Protein AF-A0A9P5ZM62-F1 (afdb_monomer)

Organism: Pleurotus eryngii (NCBI:txid5323)

Radius of gyration: 34.3 Å; Cα contacts (8 Å, |Δi|>4): 182; chains: 1; bounding box: 76×74×96 Å

Sequence (397 aa):
MPSGNGMGISLVLGLGLARNKPLYHLIHHRLAPPASHPSQFESSMANSPSSTKETKEKKKHGNQANLPNYQRVSKEGKVRPWFNDVLFPEYWAKFHWSLPLEKEPSPSDVYPGNDLLTKAQEDAKETTMKAMGTKVRSWFNYRRNLLGLNANKDPWGPWLAQLHKPLDGPPRLAHNYQFYMWHPEFKAKVTNTFNAECAKKDRPQADLIAFRCEVSKGLLAAEPPDVKQRLVDEAKEAHRVAMERYEQGIYVADCEDPEQRAEAIALLSTVVQPLLDGLCAHTGMYFQLMAATPSTDNSSAQCVFLSAGTSESGLDFSGLDPVSFQVFTKLFLHWTMVASGVLPISTLSGGAHFPSAPTPTNPVQNTMLAVPALAQSLQDDRNPVTQASTRVGAGLA

Solvent-accessible surface area (backbone atoms only — not comparable to full-atom values): 25504 Å² total; per-residue (Å²): 135,87,80,86,81,82,82,79,86,80,85,77,83,80,86,82,89,81,88,82,88,83,91,76,87,77,82,74,80,80,73,75,77,77,84,74,77,80,64,72,69,64,47,75,81,51,81,55,97,79,58,56,72,66,57,56,50,53,57,52,47,58,56,55,70,48,42,67,58,50,54,54,32,53,76,70,72,40,47,67,60,44,44,66,74,46,51,45,54,57,46,48,74,62,48,52,79,85,56,56,90,62,59,78,82,49,97,84,64,84,71,85,66,86,90,76,61,51,71,73,52,49,54,51,46,52,53,47,49,52,56,49,50,50,53,53,51,50,52,53,52,51,49,35,59,74,69,49,69,58,66,80,52,57,83,54,49,74,57,49,52,67,71,64,52,59,95,60,71,83,75,69,73,64,54,65,42,58,46,45,45,67,33,83,89,40,25,61,60,42,50,53,54,43,52,58,52,49,75,74,44,92,71,63,79,89,48,50,64,62,48,47,50,52,52,23,41,54,53,56,67,70,48,56,73,67,60,52,52,51,51,49,54,52,44,51,49,53,36,50,55,47,41,52,52,60,72,66,46,93,70,82,72,82,75,83,49,68,67,63,43,52,50,49,61,73,43,39,63,76,65,46,47,63,53,38,42,48,50,16,72,72,68,73,45,75,42,70,48,76,48,70,49,67,50,90,78,86,52,81,60,50,71,51,78,48,75,14,64,56,48,98,85,69,33,38,65,59,69,71,40,48,67,61,40,50,52,50,50,51,52,52,52,52,50,47,28,32,76,71,62,78,36,64,72,76,67,72,72,65,74,79,78,70,78,74,73,81,76,82,80,80,76,91,71,94,72,96,73,82,86,79,89,78,81,86,81,88,81,90,82,89,84,87,84,83,81,82,85,87,82,84,82,86,81,86,132

pLDDT: mean 72.97, std 24.6, range [25.05, 98.0]

Foldseek 3Di:
DDDDDDDDDDDDDDDDDDDDDDDDDDPDPDPDDPPDDPPDLVCVVVPPPPADPVLVVVVVVLLVVCLVVCLVCLLVVNNVCCLVVPVLVVVCVQPPLPDPSRDHDDPPDDDDDPPDDDPVRVVSSVVSSVVVSVVSVVVSVVVCVVVCSVVVPVLCNVVVVVVPPPVDDQDDLDDLLVLQCPPPVRVVVLVVQLVVVCVVDPDDPVCSVVSSSVSSVVVLVPDDPVVSVVSNVVSVVVSVVSNVVVVVPPDDDDPPDPVVVVVCLVCVCVVCQVVQQSVCVSPVDKDKDKDWDDDPPPDDIDIDIHIYDADPVRHDPCRVPVPVVVVVVVLVNVVNCCSVVVDPPVVNPPDPPDPPDPDPDDDDDDDDDDDDDDDDDDDDDDDDDDDDDDDDDDDDD

Mean predicted aligned error: 17.63 Å

Secondary structure (DSSP, 8-state):
-PPP--------------------------PPPP---TTSSTTTTT--TT--HHHHHHHHHHHHHTHHHHHHHHHTT-HHHHIIIIIHHHHHHHS-TTS-TTS---TT-PPPPGGG--HHHHHHHHHHHHHHHHHHHHHHHHHHHHTTTT-S--TTHHHHHHHT--SSSSPPPPPHHHHHHH-TTTHHHHHHHHHHHHHHS---GGGHHHHHHHHHHHHHHHS-HHHHHHHHHHHHHHHHHHHHHHHH-S-------HHHHHHHHHHHHHHHHHHHHHHHHHH---EEEEEEE--SSSSPPEEEEEEE---TTS--HHHH-HHHHHHHHHHHHHHHHHHTTSS-GGGGGS-----PPPP-----------PPP------------------------

Structure (mmCIF, N/CA/C/O backbone):
data_AF-A0A9P5ZM62-F1
#
_entry.id   AF-A0A9P5ZM62-F1
#
loop_
_atom_site.group_PDB
_atom_site.id
_atom_site.type_symbol
_atom_site.label_atom_id
_atom_site.label_alt_id
_atom_site.label_comp_id
_atom_site.label_asym_id
_atom_site.label_entity_id
_atom_site.label_seq_id
_atom_site.pdbx_PDB_ins_code
_atom_site.Cartn_x
_atom_site.Cartn_y
_atom_site.Cartn_z
_atom_site.occupancy
_atom_site.B_iso_or_equiv
_atom_site.auth_seq_id
_atom_site.auth_comp_id
_atom_site.auth_asym_id
_atom_site.auth_atom_id
_atom_site.pdbx_PDB_model_num
ATOM 1 N N . MET A 1 1 ? -40.839 7.162 -1.532 1.00 31.41 1 MET A N 1
ATOM 2 C CA . MET A 1 1 ? -39.420 6.791 -1.703 1.00 31.41 1 MET A CA 1
ATOM 3 C C . MET A 1 1 ? -38.645 7.463 -0.584 1.00 31.41 1 MET A C 1
ATOM 5 O O . MET A 1 1 ? -38.592 8.687 -0.611 1.00 31.41 1 MET A O 1
ATOM 9 N N . PRO A 1 2 ? -38.178 6.747 0.451 1.00 36.19 2 PRO A N 1
ATOM 10 C CA . PRO A 1 2 ? -37.431 7.389 1.517 1.00 36.19 2 PRO A CA 1
ATOM 11 C C . PRO A 1 2 ? -35.952 7.494 1.136 1.00 36.19 2 PRO A C 1
ATOM 13 O O . PRO A 1 2 ? -35.364 6.583 0.559 1.00 36.19 2 PRO A O 1
ATOM 16 N N . SER A 1 3 ? -35.406 8.666 1.430 1.00 31.27 3 SER A N 1
ATOM 17 C CA . SER A 1 3 ? -34.021 9.092 1.279 1.00 31.27 3 SER A CA 1
ATOM 18 C C . SER A 1 3 ? -33.081 8.293 2.184 1.00 31.27 3 SER A C 1
ATOM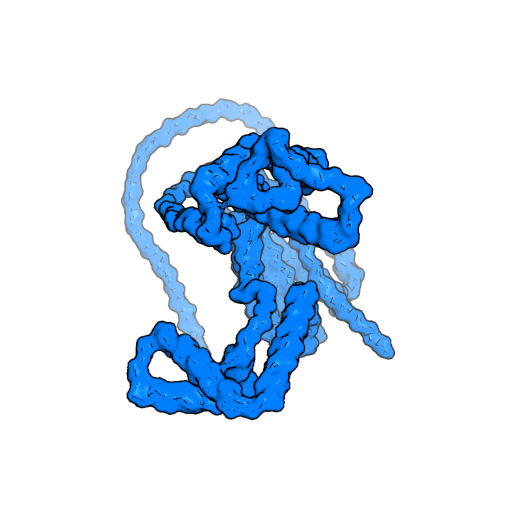 20 O O . SER A 1 3 ? -33.348 8.158 3.378 1.00 31.27 3 SER A O 1
ATOM 22 N N . GLY A 1 4 ? -31.970 7.805 1.628 1.00 29.44 4 GLY A N 1
ATOM 23 C CA . GLY A 1 4 ? -30.890 7.184 2.392 1.00 29.44 4 GLY A CA 1
ATOM 24 C C . GLY A 1 4 ? -30.179 8.205 3.281 1.00 29.44 4 GLY A C 1
ATOM 25 O O . GLY A 1 4 ? -29.639 9.195 2.788 1.00 29.44 4 GLY A O 1
ATOM 26 N N . ASN A 1 5 ? -30.190 7.959 4.590 1.00 33.38 5 ASN A N 1
ATOM 27 C CA . ASN A 1 5 ? -29.386 8.686 5.567 1.00 33.38 5 ASN A CA 1
ATOM 28 C C . ASN A 1 5 ? -27.964 8.112 5.561 1.00 33.38 5 ASN A C 1
ATOM 30 O O . ASN A 1 5 ? -27.730 7.030 6.097 1.00 33.38 5 ASN A O 1
ATOM 34 N N . GLY A 1 6 ? -27.018 8.842 4.970 1.00 30.41 6 GLY A N 1
ATOM 35 C CA . GLY A 1 6 ? -25.591 8.573 5.135 1.00 30.41 6 GLY A CA 1
ATOM 36 C C . GLY A 1 6 ? -25.161 8.886 6.569 1.00 30.41 6 GLY A C 1
ATOM 37 O O . GLY A 1 6 ? -25.301 10.018 7.033 1.00 30.41 6 GLY A O 1
ATOM 38 N N . MET A 1 7 ? -24.663 7.877 7.281 1.00 35.97 7 MET A N 1
ATOM 39 C CA . MET A 1 7 ? -24.115 8.009 8.632 1.00 35.97 7 MET A CA 1
ATOM 40 C C . MET A 1 7 ? -22.707 8.617 8.539 1.00 35.97 7 MET A C 1
ATOM 42 O O . MET A 1 7 ? -21.775 7.983 8.054 1.00 35.97 7 MET A O 1
ATOM 46 N N . GLY A 1 8 ? -22.549 9.868 8.975 1.00 27.53 8 GLY A N 1
ATOM 47 C CA . GLY A 1 8 ? -21.247 10.532 9.040 1.00 27.53 8 GLY A CA 1
ATOM 48 C C . GLY A 1 8 ? -20.440 10.075 10.257 1.00 27.53 8 GLY A C 1
ATOM 49 O O . GLY A 1 8 ? -20.896 10.206 11.392 1.00 27.53 8 GLY A O 1
ATOM 50 N N . ILE A 1 9 ? -19.222 9.580 10.035 1.00 31.59 9 ILE A N 1
ATOM 51 C CA . ILE A 1 9 ? -18.230 9.354 11.094 1.00 31.59 9 ILE A CA 1
ATOM 52 C C . ILE A 1 9 ? -17.667 10.721 11.502 1.00 31.59 9 ILE A C 1
ATOM 54 O O . ILE A 1 9 ? -17.042 11.404 10.693 1.00 31.59 9 ILE A O 1
ATOM 58 N N . SER A 1 10 ? -17.885 11.128 12.753 1.00 26.45 10 SER A N 1
ATOM 59 C CA . SER A 1 10 ? -17.351 12.381 13.297 1.00 26.45 10 SER A CA 1
ATOM 60 C C . SER A 1 10 ? -16.125 12.089 14.165 1.00 26.45 10 SER A C 1
ATOM 62 O O . SER A 1 10 ? -16.244 11.513 15.244 1.00 26.45 10 SER A O 1
ATOM 64 N N . LEU A 1 11 ? -14.939 12.477 13.691 1.00 30.12 11 LEU A N 1
ATOM 65 C CA . LEU A 1 11 ? -13.682 12.378 14.437 1.00 30.12 11 LEU A CA 1
ATOM 66 C C . LEU A 1 11 ? -13.524 13.620 15.329 1.00 30.12 11 LEU A C 1
ATOM 68 O O . LEU A 1 11 ? -13.299 14.720 14.826 1.00 30.12 11 LEU A O 1
ATOM 72 N N . VAL A 1 12 ? -13.626 13.460 16.650 1.00 31.86 12 VAL A N 1
ATOM 73 C CA . VAL A 1 12 ? -13.364 14.548 17.608 1.00 31.86 12 VAL A CA 1
ATOM 74 C C . VAL A 1 12 ? -11.911 14.458 18.080 1.00 31.86 12 VAL A C 1
ATOM 76 O O . VAL A 1 12 ? -11.564 13.622 18.907 1.00 31.86 12 VAL A O 1
ATOM 79 N N . LEU A 1 13 ? -11.050 15.326 17.544 1.00 30.81 13 LEU A N 1
ATOM 80 C CA . LEU A 1 13 ? -9.658 15.488 17.980 1.00 30.81 13 LEU A CA 1
ATOM 81 C C . LEU A 1 13 ? -9.590 16.450 19.177 1.00 30.81 13 LEU A C 1
ATOM 83 O O . LEU A 1 13 ? -9.650 17.668 19.015 1.00 30.81 13 LEU A O 1
ATOM 87 N N . GLY A 1 14 ? -9.450 15.905 20.387 1.00 32.28 14 GLY A N 1
ATOM 88 C CA . GLY A 1 14 ? -9.128 16.679 21.588 1.00 32.28 14 GLY A CA 1
ATOM 89 C C . GLY A 1 14 ? -7.625 16.959 21.676 1.00 32.28 14 GLY A C 1
ATOM 90 O O . GLY A 1 14 ? -6.845 16.069 22.001 1.00 32.28 14 GLY A O 1
ATOM 91 N N . LEU A 1 15 ? -7.201 18.192 21.387 1.00 27.98 15 LEU A N 1
ATOM 92 C CA . LEU A 1 15 ? -5.805 18.630 21.516 1.00 27.98 15 LEU A CA 1
ATOM 93 C C . LEU A 1 15 ? -5.491 19.022 22.969 1.00 27.98 15 LEU A C 1
ATOM 95 O O . LEU A 1 15 ? -5.743 20.150 23.389 1.00 27.98 15 LEU A O 1
ATOM 99 N N . GLY A 1 16 ? -4.908 18.098 23.732 1.00 29.86 16 GLY A N 1
ATOM 100 C CA . GLY A 1 16 ? -4.275 18.394 25.019 1.00 29.86 16 GLY A CA 1
ATOM 101 C C . GLY A 1 16 ? -2.823 18.838 24.822 1.00 29.86 16 GLY A C 1
ATOM 102 O O . GLY A 1 16 ? -1.960 18.022 24.510 1.00 29.86 16 GLY A O 1
ATOM 103 N N . LEU A 1 17 ? -2.533 20.130 24.997 1.00 29.59 17 LEU A N 1
ATOM 104 C CA . LEU A 1 17 ? -1.165 20.658 25.012 1.00 29.59 17 LEU A CA 1
ATOM 105 C C . LEU A 1 17 ? -0.590 20.578 26.430 1.00 29.59 17 LEU A C 1
ATOM 107 O O . LEU A 1 17 ? -0.916 21.404 27.278 1.00 29.59 17 LEU A O 1
ATOM 111 N N . ALA A 1 18 ? 0.326 19.640 26.663 1.00 31.56 18 ALA A N 1
ATOM 112 C CA . ALA A 1 18 ? 1.212 19.657 27.823 1.00 31.56 18 ALA A CA 1
ATOM 113 C C . ALA A 1 18 ? 2.674 19.684 27.351 1.00 31.56 18 ALA A C 1
ATOM 115 O O . ALA A 1 18 ? 3.145 18.785 26.657 1.00 31.56 18 ALA A O 1
ATOM 116 N N . ARG A 1 19 ? 3.394 20.755 27.707 1.00 38.19 19 ARG A N 1
ATOM 117 C CA . ARG A 1 19 ? 4.850 20.890 27.556 1.00 38.19 19 ARG A CA 1
ATOM 118 C C . ARG A 1 19 ? 5.510 20.648 28.914 1.00 38.19 19 ARG A C 1
ATOM 120 O O . ARG A 1 19 ? 5.31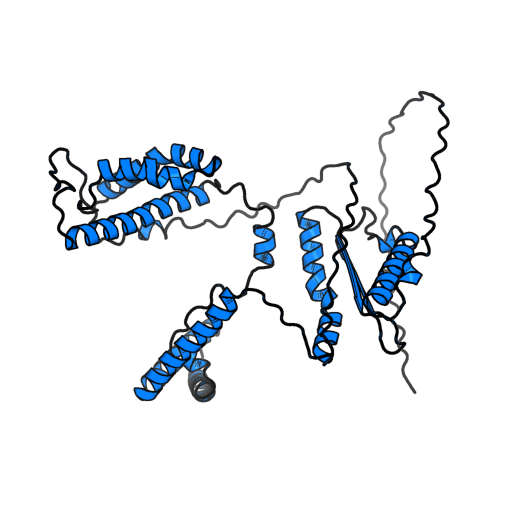2 21.467 29.804 1.00 38.19 19 ARG A O 1
ATOM 127 N N . ASN A 1 20 ? 6.354 19.622 29.035 1.00 30.20 20 ASN A N 1
ATOM 128 C CA . ASN A 1 20 ? 7.735 19.725 29.538 1.00 30.20 20 ASN A CA 1
ATOM 129 C C . ASN A 1 20 ? 8.457 18.357 29.532 1.00 30.20 20 ASN A C 1
ATOM 131 O O . ASN A 1 20 ? 7.850 17.313 29.703 1.00 30.20 20 ASN A O 1
ATOM 135 N N . LYS A 1 21 ? 9.764 18.435 29.259 1.00 36.81 21 LYS A N 1
ATOM 136 C CA . LYS A 1 21 ? 10.816 17.413 29.026 1.00 36.81 21 LYS A CA 1
ATOM 137 C C . LYS A 1 21 ? 11.126 16.527 30.271 1.00 36.81 21 LYS A C 1
ATOM 139 O O . LYS A 1 21 ? 10.786 16.985 31.358 1.00 36.81 21 LYS A O 1
ATOM 144 N N . PRO A 1 22 ? 11.824 15.357 30.179 1.00 37.09 22 PRO A N 1
ATOM 145 C CA . PRO A 1 22 ? 13.257 15.255 29.820 1.00 37.09 22 PRO A CA 1
ATOM 146 C C . PRO A 1 22 ? 13.682 14.109 28.876 1.00 37.09 22 PRO A C 1
ATOM 148 O O . PRO A 1 22 ? 12.926 13.213 28.524 1.00 37.09 22 PRO A O 1
ATOM 151 N N . LEU A 1 23 ? 14.933 14.236 28.412 1.00 35.06 23 LEU A N 1
ATOM 152 C CA . LEU A 1 23 ? 15.673 13.341 27.520 1.00 35.06 23 LEU A CA 1
ATOM 153 C C . LEU A 1 23 ? 15.612 11.869 27.958 1.00 35.06 23 LEU A C 1
ATOM 155 O O . LEU A 1 23 ? 16.070 11.539 29.049 1.00 35.06 23 LEU A O 1
ATOM 159 N N . TYR A 1 24 ? 15.238 10.985 27.032 1.00 28.17 24 TYR A N 1
ATOM 160 C CA . TYR A 1 24 ? 15.599 9.571 27.104 1.00 28.17 24 TYR A CA 1
ATOM 161 C C . TYR A 1 24 ? 16.825 9.291 26.231 1.00 28.17 24 TYR A C 1
ATOM 163 O O . TYR A 1 24 ? 16.852 9.581 25.033 1.00 28.17 24 TYR A O 1
ATOM 171 N N . HIS A 1 25 ? 17.849 8.708 26.855 1.00 26.88 25 HIS A N 1
ATOM 172 C CA . HIS A 1 25 ? 18.966 8.060 26.181 1.00 26.88 25 HIS A CA 1
ATOM 173 C C . HIS A 1 25 ? 18.447 6.811 25.455 1.00 26.88 25 HIS A C 1
ATOM 175 O O . HIS A 1 25 ? 18.278 5.754 26.057 1.00 26.88 25 HIS A O 1
ATOM 181 N N . LEU A 1 26 ? 18.198 6.928 24.149 1.00 27.83 26 LEU A N 1
ATOM 182 C CA . LEU A 1 26 ? 17.919 5.776 23.300 1.00 27.83 26 LEU A CA 1
ATOM 183 C C . LEU A 1 26 ? 19.250 5.096 22.944 1.00 27.83 26 LEU A C 1
ATOM 185 O O . LEU A 1 26 ? 20.050 5.621 22.164 1.00 27.83 26 LEU A O 1
ATOM 189 N N . ILE A 1 27 ? 19.503 3.929 23.536 1.00 25.67 27 ILE A N 1
ATOM 190 C CA . ILE A 1 27 ? 20.592 3.038 23.128 1.00 25.67 27 ILE A CA 1
ATOM 191 C C . ILE A 1 27 ? 20.225 2.481 21.749 1.00 25.67 27 ILE A C 1
ATOM 193 O O . ILE A 1 27 ? 19.470 1.521 21.616 1.00 25.67 27 ILE A O 1
ATOM 197 N N . HIS A 1 28 ? 20.751 3.106 20.697 1.00 27.30 28 HIS A N 1
ATOM 198 C CA . HIS A 1 28 ? 20.726 2.531 19.360 1.00 27.30 28 HIS A CA 1
ATOM 199 C C . HIS A 1 28 ? 21.679 1.333 19.315 1.00 27.30 28 HIS A C 1
ATOM 201 O O . HIS A 1 28 ? 22.895 1.496 19.193 1.00 27.30 28 HIS A O 1
ATOM 207 N N . HIS A 1 29 ? 21.128 0.119 19.320 1.00 26.95 29 HIS A N 1
ATOM 208 C CA . HIS A 1 29 ? 21.804 -1.004 18.683 1.00 26.95 29 HIS A CA 1
ATOM 209 C C . HIS A 1 29 ? 22.002 -0.649 17.201 1.00 26.95 29 HIS A C 1
ATOM 211 O O . HIS A 1 29 ? 21.067 -0.672 16.400 1.00 26.95 29 HIS A O 1
ATOM 217 N N . ARG A 1 30 ? 23.235 -0.268 16.840 1.00 25.05 30 ARG A N 1
ATOM 218 C CA . ARG A 1 30 ? 23.700 -0.187 15.452 1.00 25.05 30 ARG A CA 1
ATOM 219 C C . ARG A 1 30 ? 23.613 -1.584 14.837 1.00 25.05 30 ARG A C 1
ATOM 221 O O . ARG A 1 30 ? 24.560 -2.359 14.924 1.00 25.05 30 ARG A O 1
ATOM 228 N N . LEU A 1 31 ? 22.505 -1.888 14.174 1.00 28.62 31 LEU A N 1
ATOM 229 C CA . LEU A 1 31 ? 22.543 -2.831 13.067 1.00 28.62 31 LEU A CA 1
ATOM 230 C C . LEU A 1 31 ? 23.161 -2.086 11.885 1.00 28.62 31 LEU A C 1
ATOM 232 O O . LEU A 1 31 ? 22.649 -1.058 11.438 1.00 28.62 31 LEU A O 1
ATOM 236 N N . ALA A 1 32 ? 24.327 -2.562 11.451 1.00 29.36 32 ALA A N 1
ATOM 237 C CA . ALA A 1 32 ? 24.988 -2.064 10.258 1.00 29.36 32 ALA A CA 1
ATOM 238 C C . ALA A 1 32 ? 24.010 -2.143 9.070 1.00 29.36 32 ALA A C 1
ATOM 240 O O . ALA A 1 32 ? 23.337 -3.166 8.912 1.00 29.36 32 ALA A O 1
ATOM 241 N N . PRO A 1 33 ? 23.900 -1.093 8.236 1.00 29.67 33 PRO A N 1
ATOM 242 C CA . PRO A 1 33 ? 23.105 -1.187 7.024 1.00 29.67 33 PRO A CA 1
ATOM 243 C C . PRO A 1 33 ? 23.680 -2.308 6.145 1.00 29.67 33 PRO A C 1
ATOM 245 O O . PRO A 1 33 ? 24.906 -2.399 6.012 1.00 29.67 33 PRO A O 1
ATOM 248 N N . PRO A 1 34 ? 22.837 -3.165 5.542 1.00 31.05 34 PRO A N 1
ATOM 249 C CA . PRO A 1 34 ? 23.316 -4.150 4.588 1.00 31.05 34 PRO A CA 1
ATOM 250 C C . PRO A 1 34 ? 24.032 -3.413 3.457 1.00 31.05 34 PRO A C 1
ATOM 252 O O . PRO A 1 34 ? 23.529 -2.409 2.945 1.00 31.05 34 PRO A O 1
ATOM 255 N N . ALA A 1 35 ? 25.222 -3.895 3.098 1.00 31.25 35 ALA A N 1
ATOM 256 C CA . ALA A 1 35 ? 26.001 -3.380 1.986 1.00 31.25 35 ALA A CA 1
ATOM 257 C C . ALA A 1 35 ? 25.146 -3.428 0.710 1.00 31.25 35 ALA A C 1
ATOM 259 O O . ALA A 1 35 ? 24.976 -4.471 0.082 1.00 31.25 35 ALA A O 1
ATOM 260 N N . SER A 1 36 ? 24.560 -2.292 0.340 1.00 34.12 36 SER A N 1
ATOM 261 C CA . SER A 1 36 ? 23.836 -2.145 -0.913 1.00 34.12 36 SER A CA 1
ATOM 262 C C . SER A 1 36 ? 24.856 -2.208 -2.045 1.00 34.12 36 SER A C 1
ATOM 264 O O . SER A 1 36 ? 25.632 -1.270 -2.234 1.00 34.12 36 SER A O 1
ATOM 266 N N . HIS A 1 37 ? 24.874 -3.321 -2.777 1.00 37.22 37 HIS A N 1
ATOM 267 C CA . HIS A 1 37 ? 25.677 -3.489 -3.983 1.00 37.22 37 HIS A CA 1
ATOM 268 C C . HIS A 1 37 ? 25.417 -2.329 -4.971 1.00 37.22 37 HIS A C 1
ATOM 270 O O . HIS A 1 37 ? 24.295 -2.189 -5.459 1.00 37.22 37 HIS A O 1
ATOM 276 N N . PRO A 1 38 ? 26.429 -1.520 -5.340 1.00 39.22 38 PRO A N 1
ATOM 277 C CA . PRO A 1 38 ? 26.268 -0.383 -6.258 1.00 39.22 38 PRO A CA 1
ATOM 278 C C . PRO A 1 38 ? 26.124 -0.779 -7.746 1.00 39.22 38 PRO A C 1
ATOM 280 O O . PRO A 1 38 ? 26.166 0.076 -8.625 1.00 39.22 38 PRO A O 1
ATOM 283 N N . SER A 1 39 ? 25.951 -2.065 -8.062 1.00 42.62 39 SER A N 1
ATOM 284 C CA . SER A 1 39 ? 26.303 -2.615 -9.379 1.00 42.62 39 SER A CA 1
ATOM 285 C C . SER A 1 39 ? 25.196 -2.598 -10.447 1.00 42.62 39 SER A C 1
ATOM 287 O O . SER A 1 39 ? 25.517 -2.692 -11.630 1.00 42.62 39 SER A O 1
ATOM 289 N N . GLN A 1 40 ? 23.909 -2.462 -10.105 1.00 40.66 40 GLN A N 1
ATOM 290 C CA . GLN A 1 40 ? 22.849 -2.692 -11.106 1.00 40.66 40 GLN A CA 1
ATOM 291 C C . GLN A 1 40 ? 22.478 -1.471 -11.966 1.00 40.66 40 GLN A C 1
ATOM 293 O O . GLN A 1 40 ? 22.072 -1.644 -13.113 1.00 40.66 40 GLN A O 1
ATOM 298 N N . PHE A 1 41 ? 22.673 -0.234 -11.493 1.00 40.91 41 PHE A N 1
ATOM 299 C CA . PHE A 1 41 ? 22.362 0.956 -12.307 1.00 40.91 41 PHE A CA 1
ATOM 300 C C . PHE A 1 41 ? 23.507 1.374 -13.243 1.00 40.91 41 PHE A C 1
ATOM 302 O O . PHE A 1 41 ? 23.255 1.980 -14.286 1.00 40.91 41 PHE A O 1
ATOM 309 N N . GLU A 1 42 ? 24.754 0.993 -12.936 1.00 43.38 42 GLU A N 1
ATOM 310 C CA . GLU A 1 42 ? 25.893 1.175 -13.851 1.00 43.38 42 GLU A CA 1
ATOM 311 C C . GLU A 1 42 ? 25.726 0.357 -15.146 1.00 43.38 42 GLU A C 1
ATOM 313 O O . GLU A 1 42 ? 26.252 0.740 -16.190 1.00 43.38 42 GLU A O 1
ATOM 318 N N . SER A 1 43 ? 24.905 -0.699 -15.118 1.00 44.53 43 SER A N 1
ATOM 319 C CA . SER A 1 43 ? 24.617 -1.554 -16.274 1.00 44.53 43 SER A CA 1
ATOM 320 C C . SER A 1 43 ? 23.631 -0.928 -17.283 1.00 44.53 43 SER A C 1
ATOM 322 O O . SER A 1 43 ? 23.708 -1.192 -18.480 1.00 44.53 43 SER A O 1
ATOM 324 N N . SER A 1 44 ? 22.759 -0.001 -16.863 1.00 41.19 44 SER A N 1
ATOM 325 C CA . SER A 1 44 ? 21.757 0.623 -17.756 1.00 41.19 44 SER A CA 1
ATOM 326 C C . SER A 1 44 ? 22.362 1.624 -18.760 1.00 41.19 44 SER A C 1
ATOM 328 O O . SER A 1 44 ? 21.835 1.825 -19.856 1.00 41.19 44 SER A O 1
ATOM 330 N N . MET A 1 45 ? 23.528 2.202 -18.442 1.00 41.50 45 MET A N 1
ATOM 331 C CA . MET A 1 45 ? 24.358 2.921 -19.424 1.00 41.50 45 MET A CA 1
ATOM 332 C C . MET A 1 45 ? 25.343 1.999 -20.171 1.00 41.50 45 MET A C 1
ATOM 334 O O . MET A 1 45 ? 26.060 2.469 -21.052 1.00 41.50 45 MET A O 1
ATOM 338 N N . ALA A 1 46 ? 25.398 0.705 -19.835 1.00 42.22 46 ALA A N 1
ATOM 339 C CA . ALA A 1 46 ? 26.398 -0.239 -20.334 1.00 42.22 46 ALA A CA 1
ATOM 340 C C . ALA A 1 46 ? 25.921 -1.146 -21.482 1.00 42.22 46 ALA A C 1
ATOM 342 O O . ALA A 1 46 ? 26.757 -1.822 -22.071 1.00 42.22 46 ALA A O 1
ATOM 343 N N . ASN A 1 47 ? 24.637 -1.131 -21.856 1.00 38.62 47 ASN A N 1
ATOM 344 C CA . ASN A 1 47 ? 24.092 -2.044 -22.876 1.00 38.62 47 ASN A CA 1
ATOM 345 C C . ASN A 1 47 ? 24.333 -1.629 -24.347 1.00 38.62 47 ASN A C 1
ATOM 347 O O . ASN A 1 47 ? 23.686 -2.169 -25.239 1.00 38.62 47 ASN A O 1
ATOM 351 N N . SER A 1 48 ? 25.286 -0.729 -24.622 1.00 41.59 48 SER A N 1
ATOM 352 C CA . SER A 1 48 ? 25.858 -0.565 -25.970 1.00 41.59 48 SER A CA 1
ATOM 353 C C . SER A 1 48 ? 27.221 -1.272 -26.030 1.00 41.59 48 SER A C 1
ATOM 355 O O . SER A 1 48 ? 28.150 -0.829 -25.343 1.00 41.59 48 SER A O 1
ATOM 357 N N . PRO A 1 49 ? 27.384 -2.335 -26.841 1.00 39.84 49 PRO A N 1
ATOM 358 C CA . PRO A 1 49 ? 28.600 -3.152 -26.875 1.00 39.84 49 PRO A CA 1
ATOM 359 C C . PRO A 1 49 ? 29.834 -2.470 -27.504 1.00 39.84 49 PRO A C 1
ATOM 361 O O . PRO A 1 49 ? 30.891 -3.090 -27.554 1.00 39.84 49 PRO A O 1
ATOM 364 N N . SER A 1 50 ? 29.754 -1.207 -27.945 1.00 46.31 50 SER A N 1
ATOM 365 C CA . SER A 1 50 ? 30.853 -0.508 -28.644 1.00 46.31 50 SER A CA 1
ATOM 366 C C . SER A 1 50 ? 31.405 0.749 -27.951 1.00 46.31 50 SER A C 1
ATOM 368 O O . SER A 1 50 ? 32.264 1.426 -28.509 1.00 46.31 50 SER A O 1
ATOM 370 N N . SER A 1 51 ? 30.963 1.086 -26.735 1.00 47.25 51 SER A N 1
ATOM 371 C CA . SER A 1 51 ? 31.409 2.321 -26.066 1.00 47.25 51 SER A CA 1
ATOM 372 C C . SER A 1 51 ? 32.707 2.121 -25.266 1.00 47.25 51 SER A C 1
ATOM 374 O O . SER A 1 51 ? 32.732 1.370 -24.282 1.00 47.25 51 SER A O 1
ATOM 376 N N . THR A 1 52 ? 33.771 2.829 -25.662 1.00 53.75 52 THR A N 1
ATOM 377 C CA . THR A 1 52 ? 35.071 2.898 -24.973 1.00 53.75 52 THR A CA 1
ATOM 378 C C . THR A 1 52 ? 34.920 3.462 -23.552 1.00 53.75 52 THR A C 1
ATOM 380 O O . THR A 1 52 ? 34.103 4.345 -23.285 1.00 53.75 52 THR A O 1
ATOM 383 N N . LYS A 1 53 ? 35.701 2.931 -22.597 1.00 56.53 53 LYS A N 1
ATOM 384 C CA . LYS A 1 53 ? 35.652 3.325 -21.171 1.00 56.53 53 LYS A CA 1
ATOM 385 C C . LYS A 1 53 ? 35.839 4.837 -20.958 1.00 56.53 53 LYS A C 1
ATOM 387 O O . LYS A 1 53 ? 35.200 5.405 -20.078 1.00 56.53 53 LYS A O 1
ATOM 392 N N . GLU A 1 54 ? 36.643 5.480 -21.798 1.00 51.97 54 GLU A N 1
ATOM 393 C CA . GLU A 1 54 ? 37.003 6.897 -21.691 1.00 51.97 54 GLU A CA 1
ATOM 394 C C . GLU A 1 54 ? 35.813 7.843 -21.951 1.00 51.97 54 GLU A C 1
ATOM 396 O O . GLU A 1 54 ? 35.540 8.753 -21.164 1.00 51.97 54 GLU A O 1
ATOM 401 N N . THR A 1 55 ? 35.008 7.564 -22.980 1.00 53.31 55 THR A N 1
ATOM 402 C CA . THR A 1 55 ? 33.818 8.368 -23.311 1.00 53.31 55 THR A CA 1
ATOM 403 C C . THR A 1 55 ? 32.734 8.258 -22.231 1.00 53.31 55 THR A C 1
ATOM 405 O O . THR A 1 55 ? 31.992 9.212 -21.969 1.00 53.31 55 THR A O 1
ATOM 408 N N . LYS A 1 56 ? 32.663 7.107 -21.545 1.00 60.09 56 LYS A N 1
ATOM 409 C CA . LYS A 1 56 ? 31.761 6.891 -20.400 1.00 60.09 56 LYS A CA 1
ATOM 410 C C . LYS A 1 56 ? 32.176 7.732 -19.191 1.00 60.09 56 LYS A C 1
ATOM 412 O O . LYS A 1 56 ? 31.313 8.303 -18.519 1.00 60.09 56 LYS A O 1
ATOM 417 N N . GLU A 1 57 ? 33.477 7.852 -18.928 1.00 56.53 57 GLU A N 1
ATOM 418 C CA . GLU A 1 57 ? 34.002 8.644 -17.811 1.00 56.53 57 GLU A CA 1
ATOM 419 C C . GLU A 1 57 ? 33.819 10.151 -18.008 1.00 56.53 57 GLU A C 1
ATOM 421 O O . GLU A 1 57 ? 33.398 10.829 -17.068 1.00 56.53 57 GLU A O 1
ATOM 426 N N . LYS A 1 58 ? 34.022 10.689 -19.217 1.00 59.84 58 LYS A N 1
ATOM 427 C CA . LYS A 1 58 ? 33.852 12.136 -19.457 1.00 59.84 58 LYS A CA 1
ATOM 428 C C . LYS A 1 58 ? 32.389 12.592 -19.401 1.00 59.84 58 LYS A C 1
ATOM 430 O O . LYS A 1 58 ? 32.097 13.634 -18.812 1.00 59.84 58 LYS A O 1
ATOM 435 N N . LYS A 1 59 ? 31.432 11.791 -19.899 1.00 60.38 59 LYS A N 1
ATOM 436 C CA . LYS A 1 59 ? 29.985 12.072 -19.730 1.00 60.38 59 LYS A CA 1
ATOM 437 C C . LYS A 1 59 ? 29.551 12.007 -18.262 1.00 60.38 59 LYS A C 1
ATOM 439 O O . LYS A 1 59 ? 28.756 12.836 -17.813 1.00 60.38 59 LYS A O 1
ATOM 444 N N . LYS A 1 60 ? 30.116 11.072 -17.487 1.00 61.03 60 LYS A N 1
ATOM 445 C CA . LYS A 1 60 ? 29.957 11.018 -16.023 1.00 61.03 60 LYS A CA 1
ATOM 446 C C . LYS A 1 60 ? 30.517 12.287 -15.365 1.00 61.03 60 LYS A C 1
ATOM 448 O O . LYS A 1 60 ? 29.853 12.843 -14.494 1.00 61.03 60 LYS A O 1
ATOM 453 N N . HIS A 1 61 ? 31.658 12.788 -15.840 1.00 62.56 61 HIS A N 1
ATOM 454 C CA . HIS A 1 61 ? 32.281 14.031 -15.373 1.00 62.56 61 HIS A CA 1
ATOM 455 C C . HIS A 1 61 ? 31.415 15.275 -15.636 1.00 62.56 61 HIS A C 1
ATOM 457 O O . HIS A 1 61 ? 31.223 16.089 -14.734 1.00 62.56 61 HIS A O 1
ATOM 463 N N . GLY A 1 62 ? 30.814 15.393 -16.826 1.00 70.88 62 GLY A N 1
ATOM 464 C CA . GLY A 1 62 ? 29.931 16.517 -17.170 1.00 70.88 62 GLY A CA 1
ATOM 465 C C . GLY A 1 62 ? 28.677 16.603 -16.290 1.00 70.88 62 GLY A C 1
ATOM 466 O O . GLY A 1 62 ? 28.306 17.680 -15.823 1.00 70.88 62 GLY A O 1
ATOM 467 N N . ASN A 1 63 ? 28.054 15.461 -15.984 1.00 77.19 63 ASN A N 1
ATOM 468 C CA . ASN A 1 63 ? 26.919 15.419 -15.054 1.00 77.19 63 ASN A CA 1
ATOM 469 C C . ASN A 1 63 ? 27.353 15.658 -13.598 1.00 77.19 63 ASN A C 1
ATOM 471 O O . ASN A 1 63 ? 26.620 16.273 -12.823 1.00 77.19 63 ASN A O 1
ATOM 475 N N . GLN A 1 64 ? 28.553 15.210 -13.223 1.00 81.81 64 GLN A N 1
ATOM 476 C CA . GLN A 1 64 ? 29.113 15.416 -11.889 1.00 81.81 64 GLN A CA 1
ATOM 477 C C . GLN A 1 64 ? 29.447 16.889 -11.612 1.00 81.81 64 GLN A C 1
ATOM 479 O O . GLN A 1 64 ? 29.195 17.353 -10.503 1.00 81.81 64 GLN A O 1
ATOM 484 N N . ALA A 1 65 ? 29.907 17.645 -12.614 1.00 87.62 65 ALA A N 1
ATOM 485 C CA . ALA A 1 65 ? 30.140 19.087 -12.495 1.00 87.62 65 ALA A CA 1
ATOM 486 C C . ALA A 1 65 ? 28.853 19.875 -12.182 1.00 87.62 65 ALA A C 1
ATOM 488 O O . ALA A 1 65 ? 28.880 20.852 -11.439 1.00 87.62 65 ALA A O 1
ATOM 489 N N . ASN A 1 66 ? 27.707 19.411 -12.690 1.00 89.88 66 ASN A N 1
ATOM 490 C CA . ASN A 1 66 ? 26.398 20.023 -12.448 1.00 89.88 66 ASN A CA 1
ATOM 491 C C . ASN A 1 66 ? 25.739 19.590 -11.129 1.00 89.88 66 ASN A C 1
ATOM 493 O O . ASN A 1 66 ? 24.680 20.106 -10.762 1.00 89.88 66 ASN A O 1
ATOM 497 N N . LEU A 1 67 ? 26.353 18.661 -10.390 1.00 88.38 67 LEU A N 1
ATOM 498 C CA . LEU A 1 67 ? 25.792 18.126 -9.155 1.00 88.38 67 LEU A CA 1
ATOM 499 C C . LEU A 1 67 ? 25.583 19.198 -8.069 1.00 88.38 67 LEU A C 1
ATOM 501 O O . LEU A 1 67 ? 24.487 19.220 -7.516 1.00 88.38 67 LEU A O 1
ATOM 505 N N . PRO A 1 68 ? 26.521 20.125 -7.778 1.00 91.62 68 PRO A N 1
ATOM 506 C CA . PRO A 1 68 ? 26.295 21.173 -6.776 1.00 91.62 68 PRO A CA 1
ATOM 507 C C . PRO A 1 68 ? 25.108 22.088 -7.117 1.00 91.62 68 PRO A C 1
ATOM 509 O O . PRO A 1 68 ? 24.293 22.407 -6.250 1.00 91.62 68 PRO A O 1
ATOM 512 N N . ASN A 1 69 ? 24.956 22.451 -8.396 1.00 91.75 69 ASN A N 1
ATOM 513 C CA . ASN A 1 69 ? 23.820 23.245 -8.867 1.00 91.75 69 ASN A CA 1
ATOM 514 C C . ASN A 1 69 ? 22.503 22.489 -8.681 1.00 91.75 69 ASN A C 1
ATOM 516 O O . ASN A 1 69 ? 21.548 23.054 -8.148 1.00 91.75 69 ASN A O 1
ATOM 520 N N . TYR A 1 70 ? 22.479 21.200 -9.035 1.00 90.50 70 TYR A N 1
ATOM 521 C CA . TYR A 1 70 ? 21.331 20.329 -8.801 1.00 90.50 70 TYR A CA 1
ATOM 522 C C . TYR A 1 70 ? 20.956 20.245 -7.311 1.00 90.50 70 TYR A C 1
ATOM 524 O O . TYR A 1 70 ? 19.781 20.338 -6.962 1.00 90.50 70 TYR A O 1
ATOM 532 N N . GLN A 1 71 ? 21.940 20.123 -6.411 1.00 89.56 71 GLN A N 1
ATOM 533 C CA . GLN A 1 71 ? 21.699 20.101 -4.963 1.00 89.56 71 GLN A CA 1
ATOM 534 C C . GLN A 1 71 ? 21.027 21.387 -4.474 1.00 89.56 71 GLN A C 1
ATOM 536 O O . GLN A 1 71 ? 20.073 21.322 -3.697 1.00 89.56 71 GLN A O 1
ATOM 541 N N . ARG A 1 72 ? 21.506 22.547 -4.940 1.00 91.56 72 ARG A N 1
ATOM 542 C CA . ARG A 1 72 ? 20.940 23.856 -4.594 1.00 91.56 72 ARG A CA 1
ATOM 543 C C . ARG A 1 72 ? 19.485 23.967 -5.051 1.00 91.56 72 ARG A C 1
ATOM 545 O O . ARG A 1 72 ? 18.604 24.177 -4.223 1.00 91.56 72 ARG A O 1
ATOM 552 N N . VAL A 1 73 ? 19.210 23.728 -6.336 1.00 91.31 73 VAL A N 1
ATOM 553 C CA . VAL A 1 73 ? 17.840 23.841 -6.878 1.00 91.31 73 VAL A CA 1
ATOM 554 C C . VAL A 1 73 ? 16.895 22.774 -6.323 1.00 91.31 73 VAL A C 1
ATOM 556 O O . VAL A 1 73 ? 15.692 23.014 -6.232 1.00 91.31 73 VAL A O 1
ATOM 559 N N . SER A 1 74 ? 17.420 21.611 -5.913 1.00 87.56 74 SER A N 1
ATOM 560 C CA . SER A 1 74 ? 16.643 20.573 -5.229 1.00 87.56 74 SER A CA 1
ATOM 561 C C . SER A 1 74 ? 16.151 21.028 -3.863 1.00 87.56 74 SER A C 1
ATOM 563 O O . SER A 1 74 ? 15.014 20.724 -3.517 1.00 87.56 74 SER A O 1
ATOM 565 N N . LYS A 1 75 ? 16.967 21.764 -3.100 1.00 85.44 75 LYS A N 1
ATOM 566 C CA . LYS A 1 75 ? 16.551 22.337 -1.810 1.00 85.44 75 LYS A CA 1
ATOM 567 C C . LYS A 1 75 ? 15.510 23.445 -1.981 1.00 85.44 75 LYS A C 1
ATOM 569 O O . LYS A 1 75 ? 14.636 23.588 -1.139 1.00 85.44 75 LYS A O 1
ATOM 574 N N . GLU A 1 76 ? 15.574 24.186 -3.084 1.00 87.81 76 GLU A N 1
ATOM 575 C CA . GLU A 1 76 ? 14.617 25.251 -3.419 1.00 87.81 76 GLU A CA 1
ATOM 576 C C . GLU A 1 76 ? 13.314 24.746 -4.066 1.00 87.81 76 GLU A C 1
ATOM 578 O O . GLU A 1 76 ? 12.431 25.547 -4.359 1.00 87.81 76 GLU A O 1
ATOM 583 N N . GLY A 1 77 ? 13.194 23.446 -4.364 1.00 85.69 77 GLY A N 1
ATOM 584 C CA . GLY A 1 77 ? 12.033 22.897 -5.078 1.00 85.69 77 GLY A CA 1
ATOM 585 C C . GLY A 1 77 ? 11.951 23.286 -6.565 1.00 85.69 77 GLY A C 1
ATOM 586 O O . GLY A 1 77 ? 10.927 23.065 -7.204 1.00 85.69 77 GLY A O 1
ATOM 587 N N . LYS A 1 78 ? 13.029 23.820 -7.157 1.00 91.06 78 LYS A N 1
ATOM 588 C CA . LYS A 1 78 ? 13.078 24.338 -8.543 1.00 91.06 78 LYS A CA 1
ATOM 589 C C . LY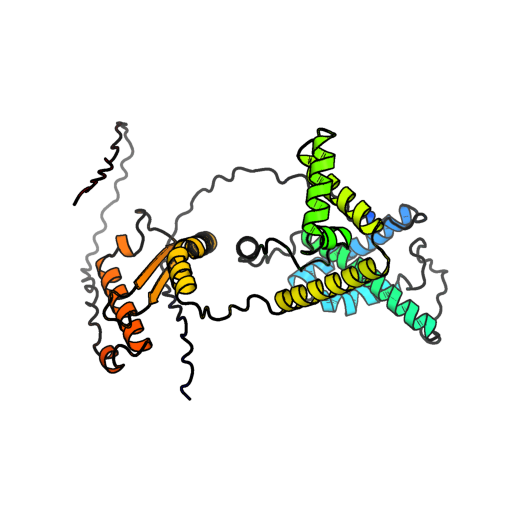S A 1 78 ? 13.752 23.383 -9.535 1.00 91.06 78 LYS A C 1
ATOM 591 O O . LYS A 1 78 ? 14.310 23.804 -10.546 1.00 91.06 78 LYS A O 1
ATOM 596 N N . VAL A 1 79 ? 13.703 22.078 -9.267 1.00 89.88 79 VAL A N 1
ATOM 597 C CA . VAL A 1 79 ? 14.388 21.054 -10.080 1.00 89.88 79 VAL A CA 1
ATOM 598 C C . VAL A 1 79 ? 13.895 21.036 -11.529 1.00 89.88 79 VAL A C 1
ATOM 600 O O . VAL A 1 79 ? 14.702 20.962 -12.452 1.00 89.88 79 VAL A O 1
ATOM 603 N N . ARG A 1 80 ? 12.574 21.101 -11.744 1.00 90.62 80 ARG A N 1
ATOM 604 C CA . ARG A 1 80 ? 11.975 21.003 -13.086 1.00 90.62 80 ARG A CA 1
ATOM 605 C C . ARG A 1 80 ? 12.327 22.205 -13.984 1.00 90.62 80 ARG A C 1
ATOM 607 O O . ARG A 1 80 ? 12.804 21.933 -15.085 1.00 90.62 80 ARG A O 1
ATOM 614 N N . PRO A 1 81 ? 12.167 23.472 -13.545 1.00 93.69 81 PRO A N 1
ATOM 615 C CA . PRO A 1 81 ? 12.647 24.630 -14.305 1.00 93.69 81 PRO A CA 1
ATOM 616 C C . PRO A 1 81 ? 14.143 24.547 -14.610 1.00 93.69 81 PRO A C 1
ATOM 618 O O . PRO A 1 81 ? 14.548 24.661 -15.756 1.00 93.69 81 PRO A O 1
ATOM 621 N N . TRP A 1 82 ? 14.974 24.203 -13.619 1.00 94.88 82 TRP A N 1
ATOM 622 C CA . TRP A 1 82 ? 16.419 24.095 -13.834 1.00 94.88 82 TRP A CA 1
ATOM 623 C C . TRP A 1 82 ? 16.803 23.075 -14.917 1.00 94.88 82 TRP A C 1
ATOM 625 O O . TRP A 1 82 ? 17.686 23.347 -15.729 1.00 94.88 82 TRP A O 1
ATOM 635 N N . PHE A 1 83 ? 16.134 21.917 -14.973 1.00 93.81 83 PHE A N 1
ATOM 636 C CA . PHE A 1 83 ? 16.366 20.952 -16.050 1.00 93.81 83 PHE A CA 1
ATOM 637 C C . PHE A 1 83 ? 16.063 21.546 -17.426 1.00 93.81 83 PHE A C 1
ATOM 639 O O . PHE A 1 83 ? 16.866 21.385 -18.341 1.00 93.81 83 PHE A O 1
ATOM 646 N N . ASN A 1 84 ? 14.905 22.186 -17.574 1.00 93.06 84 ASN A N 1
ATOM 647 C CA . ASN A 1 84 ? 14.399 22.626 -18.871 1.00 93.06 84 ASN A CA 1
ATOM 648 C C . ASN A 1 84 ? 15.055 23.921 -19.362 1.00 93.06 84 ASN A C 1
ATOM 650 O O . ASN A 1 84 ? 15.310 24.038 -20.555 1.00 93.06 84 ASN A O 1
ATOM 654 N N . ASP A 1 85 ? 15.355 24.842 -18.450 1.00 93.81 85 ASP A N 1
ATOM 655 C CA . ASP A 1 85 ? 15.751 26.211 -18.786 1.00 93.81 85 ASP A CA 1
ATOM 656 C C . ASP A 1 85 ? 17.269 26.418 -18.691 1.00 93.81 85 ASP A C 1
ATOM 658 O O . ASP A 1 85 ? 17.800 27.362 -19.267 1.00 93.81 85 ASP A O 1
ATOM 662 N N . VAL A 1 86 ? 17.982 25.535 -17.977 1.00 93.62 86 VAL A N 1
ATOM 663 C CA . VAL A 1 86 ? 19.431 25.660 -17.745 1.00 93.62 86 VAL A CA 1
ATOM 664 C C . VAL A 1 86 ? 20.174 24.415 -18.220 1.00 93.62 86 VAL A C 1
ATOM 666 O O . VAL A 1 86 ? 20.926 24.475 -19.191 1.00 93.62 86 VAL A O 1
ATOM 669 N N . LEU A 1 87 ? 19.944 23.259 -17.584 1.00 93.75 87 LEU A N 1
ATOM 670 C CA . LEU A 1 87 ? 20.768 22.076 -17.837 1.00 93.75 87 LEU A CA 1
ATOM 671 C C . LEU A 1 87 ? 20.615 21.555 -19.268 1.00 93.75 87 LEU A C 1
ATOM 673 O O . LEU A 1 87 ? 21.620 21.291 -19.920 1.00 93.75 87 LEU A O 1
ATOM 677 N N . PHE A 1 88 ? 19.386 21.346 -19.750 1.00 93.69 88 PHE A N 1
ATOM 678 C CA . PHE A 1 88 ? 19.188 20.790 -21.088 1.00 93.69 88 PHE A CA 1
ATOM 679 C C . PHE A 1 88 ? 19.652 21.736 -22.196 1.00 93.69 88 PHE A C 1
ATOM 681 O O . PHE A 1 88 ? 20.353 21.246 -23.077 1.00 93.69 88 PHE A O 1
ATOM 688 N N . PRO A 1 89 ? 19.362 23.049 -22.169 1.00 92.44 89 PRO A N 1
ATOM 689 C CA . PRO A 1 89 ? 19.933 23.983 -23.136 1.00 92.44 89 PRO A CA 1
ATOM 690 C C . PRO A 1 89 ? 21.466 23.921 -23.189 1.00 92.44 89 PRO A C 1
ATOM 692 O O . PRO A 1 89 ? 22.031 23.741 -24.266 1.00 92.44 89 PRO A O 1
ATOM 695 N N . GLU A 1 90 ? 22.147 23.956 -22.037 1.00 90.50 90 GLU A N 1
ATOM 696 C CA . GLU A 1 90 ? 23.612 23.838 -21.978 1.00 90.50 90 GLU A CA 1
ATOM 697 C C . GLU A 1 90 ? 24.124 22.469 -22.448 1.00 90.50 90 GLU A C 1
ATOM 699 O O . GLU A 1 90 ? 25.167 22.371 -23.099 1.00 90.50 90 GLU A O 1
ATOM 704 N N . TYR A 1 91 ? 23.407 21.398 -22.108 1.00 89.81 91 TYR A N 1
ATOM 705 C CA . TYR A 1 91 ? 23.750 20.038 -22.505 1.00 89.81 91 TYR A CA 1
ATOM 706 C C . TYR A 1 91 ? 23.644 19.869 -24.020 1.00 89.81 91 TYR A C 1
ATOM 708 O O . TYR A 1 91 ? 24.589 19.392 -24.642 1.00 89.81 91 TYR A O 1
ATOM 716 N N . TRP A 1 92 ? 22.532 20.294 -24.620 1.00 89.31 92 TRP A N 1
ATOM 717 C CA . TRP A 1 92 ? 22.282 20.162 -26.055 1.00 89.31 92 TRP A CA 1
ATOM 718 C C . TRP A 1 92 ? 23.133 21.114 -26.899 1.00 89.31 92 TRP A C 1
ATOM 720 O O . TRP A 1 92 ? 23.433 20.787 -28.044 1.00 89.31 92 TRP A O 1
ATOM 730 N N . ALA A 1 93 ? 23.591 22.236 -26.332 1.00 87.12 93 ALA A N 1
ATOM 731 C CA . ALA A 1 93 ? 24.598 23.090 -26.961 1.00 87.12 93 ALA A CA 1
ATOM 732 C C . ALA A 1 93 ? 25.971 22.399 -27.078 1.00 87.12 93 ALA A C 1
ATOM 734 O O . ALA A 1 93 ? 26.717 22.671 -28.014 1.00 87.12 93 ALA A O 1
ATOM 735 N N . LYS A 1 94 ? 26.311 21.501 -26.140 1.00 85.69 94 LYS A N 1
ATOM 736 C CA . LYS A 1 94 ? 27.593 20.767 -26.119 1.00 85.69 94 LYS A CA 1
ATOM 737 C C . LYS A 1 94 ? 27.523 19.404 -26.805 1.00 85.69 94 LYS A C 1
ATOM 739 O O . LYS A 1 94 ? 28.497 18.967 -27.409 1.00 85.69 94 LYS A O 1
ATOM 744 N N . PHE A 1 95 ? 26.395 18.715 -26.682 1.00 86.62 95 PHE A N 1
ATOM 745 C CA . PHE A 1 95 ? 26.173 17.373 -27.207 1.00 86.62 95 PHE A CA 1
ATOM 746 C C . PHE A 1 95 ? 24.996 17.414 -28.173 1.00 86.62 95 PHE A C 1
ATOM 748 O O . PHE A 1 95 ? 23.845 17.310 -27.755 1.00 86.62 95 PHE A O 1
ATOM 755 N N . HIS A 1 96 ? 25.277 17.567 -29.466 1.00 88.56 96 HIS A N 1
ATOM 756 C CA . HIS A 1 96 ? 24.226 17.565 -30.477 1.00 88.56 96 HIS A CA 1
ATOM 757 C C . HIS A 1 96 ? 23.449 16.234 -30.454 1.00 88.56 96 HIS A C 1
ATOM 759 O O . HIS A 1 96 ? 24.035 15.170 -30.267 1.00 88.56 96 HIS A O 1
ATOM 765 N N . TRP A 1 97 ? 22.128 16.268 -30.652 1.00 88.12 97 TRP A N 1
ATOM 766 C CA . TRP A 1 97 ? 21.260 15.084 -30.526 1.00 88.12 97 TRP A CA 1
ATOM 767 C C . TRP A 1 97 ? 21.609 13.958 -31.511 1.00 88.12 97 TRP A C 1
ATOM 769 O O . TRP A 1 97 ? 21.353 12.793 -31.225 1.00 88.12 97 TRP A O 1
ATOM 779 N N . SER A 1 98 ? 22.203 14.303 -32.656 1.00 87.00 98 SER A N 1
ATOM 780 C CA . SER A 1 98 ? 22.625 13.344 -33.682 1.00 87.00 98 SER A CA 1
ATOM 781 C C . SER A 1 98 ? 24.011 12.742 -33.426 1.00 87.00 98 SER A C 1
ATOM 783 O O . SER A 1 98 ? 24.467 11.921 -34.218 1.00 87.00 98 SER A O 1
ATOM 785 N N . LEU A 1 99 ? 24.716 13.176 -32.376 1.00 85.56 99 LEU A N 1
ATOM 786 C CA . LEU A 1 99 ? 26.033 12.659 -32.022 1.00 85.56 99 LEU A CA 1
ATOM 787 C C . LEU A 1 99 ? 25.889 11.239 -31.447 1.00 85.56 99 LEU A C 1
ATOM 789 O O . LEU A 1 99 ? 25.197 11.071 -30.435 1.00 85.56 99 LEU A O 1
ATOM 793 N N . PRO A 1 100 ? 26.549 10.217 -32.032 1.00 81.50 100 PRO A N 1
ATOM 794 C CA . PRO A 1 100 ? 26.572 8.881 -31.450 1.00 81.50 100 PRO A CA 1
ATOM 795 C C . PRO A 1 100 ? 27.027 8.900 -29.990 1.00 81.50 100 PRO A C 1
ATOM 797 O O . PRO A 1 100 ? 27.875 9.700 -29.584 1.00 81.50 100 PRO A O 1
ATOM 800 N N . LEU A 1 101 ? 26.478 7.997 -29.179 1.00 71.00 101 LEU A N 1
ATOM 801 C CA . LEU A 1 101 ? 26.748 7.970 -27.740 1.00 71.00 101 LEU A CA 1
ATOM 802 C C . LEU A 1 101 ? 28.225 7.708 -27.423 1.00 71.00 101 LEU A C 1
ATOM 804 O O . LEU A 1 101 ? 28.695 8.081 -26.348 1.00 71.00 101 LEU A O 1
ATOM 808 N N . GLU A 1 102 ? 28.936 7.098 -28.357 1.00 76.50 102 GLU A N 1
ATOM 809 C CA . GLU A 1 102 ? 30.321 6.668 -28.265 1.00 76.50 102 GLU A CA 1
ATOM 810 C C . GLU A 1 102 ? 31.320 7.735 -28.721 1.00 76.50 102 GLU A C 1
ATOM 812 O O . GLU A 1 102 ? 32.511 7.584 -28.468 1.00 76.50 102 GLU A O 1
ATOM 817 N N . LYS A 1 103 ? 30.866 8.814 -29.369 1.00 79.38 103 LYS A N 1
ATOM 818 C CA . LYS A 1 103 ? 31.749 9.847 -29.916 1.00 79.38 103 LYS A CA 1
ATOM 819 C C . LYS A 1 103 ? 31.757 11.090 -29.022 1.00 79.38 103 LYS A C 1
ATOM 821 O O . LYS A 1 103 ? 30.718 11.533 -28.529 1.00 79.38 103 LYS A O 1
ATOM 826 N N . GLU A 1 104 ? 32.948 11.636 -28.787 1.00 77.88 104 GLU A N 1
ATOM 827 C CA . GLU A 1 104 ? 33.119 12.915 -28.094 1.00 77.88 104 GLU A CA 1
ATOM 828 C C . GLU A 1 104 ? 32.889 14.077 -29.066 1.00 77.88 104 GLU A C 1
ATOM 830 O O . GLU A 1 104 ? 33.296 13.973 -30.224 1.00 77.88 104 GLU A O 1
ATOM 835 N N . PRO A 1 105 ? 32.244 15.169 -28.618 1.00 80.19 105 PRO A N 1
ATOM 836 C CA . PRO A 1 105 ? 32.073 16.343 -29.456 1.00 80.19 105 PRO A CA 1
ATOM 837 C C . PRO A 1 105 ? 33.446 16.964 -29.737 1.00 80.19 105 PRO A C 1
ATOM 839 O O . PRO A 1 105 ? 34.129 17.424 -28.821 1.00 80.19 105 PRO A O 1
ATOM 842 N N . SER A 1 106 ? 33.852 16.964 -31.002 1.00 79.81 106 SER A N 1
ATOM 843 C CA . SER A 1 106 ? 35.033 17.679 -31.478 1.00 79.81 106 SER A CA 1
ATOM 844 C C . SER A 1 106 ? 34.634 19.075 -31.969 1.00 79.81 106 SER A C 1
ATOM 846 O O . SER A 1 106 ? 33.585 19.207 -32.601 1.00 79.81 106 SER A O 1
ATOM 848 N N . PRO A 1 107 ? 35.468 20.117 -31.786 1.00 76.94 107 PRO A N 1
ATOM 849 C CA . PRO A 1 107 ? 35.255 21.426 -32.415 1.00 76.94 107 PRO A CA 1
ATOM 850 C C . PRO A 1 107 ? 35.150 21.367 -33.948 1.00 76.94 107 PRO A C 1
ATOM 852 O O . PRO A 1 107 ? 34.624 22.288 -34.564 1.00 76.94 107 PRO A O 1
ATOM 855 N N . SER A 1 108 ? 35.664 20.296 -34.562 1.00 75.81 108 SER A N 1
ATOM 856 C CA . SER A 1 108 ? 35.574 20.033 -36.001 1.00 75.81 108 SER A CA 1
ATOM 857 C C . SER A 1 108 ? 34.293 19.310 -36.433 1.00 75.81 108 SER A C 1
ATOM 859 O O . SER A 1 108 ? 34.085 19.123 -37.632 1.00 75.81 108 SER A O 1
ATOM 861 N N . ASP A 1 109 ? 33.442 18.879 -35.497 1.00 77.94 109 ASP A N 1
ATOM 862 C CA . ASP A 1 109 ? 32.180 18.235 -35.840 1.00 77.94 109 ASP A CA 1
ATOM 863 C C . ASP A 1 109 ? 31.162 19.285 -36.302 1.00 77.94 109 ASP A C 1
ATOM 865 O O . ASP A 1 109 ? 30.687 20.112 -35.523 1.00 77.94 109 ASP A O 1
ATOM 869 N N . VAL A 1 110 ? 30.801 19.232 -37.584 1.00 76.00 110 VAL A N 1
ATOM 870 C CA . VAL A 1 110 ? 29.741 20.063 -38.161 1.00 76.00 110 VAL A CA 1
ATOM 871 C C . VAL A 1 110 ? 28.428 19.296 -38.074 1.00 76.00 110 VAL A C 1
ATOM 873 O O . VAL A 1 110 ? 28.275 18.233 -38.676 1.00 76.00 110 VAL A O 1
ATOM 876 N N . TYR A 1 111 ? 27.475 19.841 -37.326 1.00 78.25 111 TYR A N 1
ATOM 877 C CA . TYR A 1 111 ? 26.128 19.290 -37.219 1.00 78.25 111 TYR A CA 1
ATOM 878 C C . TYR A 1 111 ? 25.154 20.110 -38.067 1.00 78.25 111 TYR A C 1
ATOM 880 O O . TYR A 1 111 ? 25.319 21.328 -38.171 1.00 78.25 111 TYR A O 1
ATOM 888 N N . PRO A 1 112 ? 24.145 19.471 -38.684 1.00 73.56 112 PRO A N 1
ATOM 889 C CA . PRO A 1 112 ? 23.136 20.192 -39.445 1.00 73.56 112 PRO A CA 1
ATOM 890 C C . PRO A 1 112 ? 22.407 21.191 -38.540 1.00 73.56 112 PRO A C 1
ATOM 892 O O . PRO A 1 112 ? 22.007 20.854 -37.424 1.00 73.56 112 PRO A O 1
ATOM 895 N N . GLY A 1 113 ? 22.243 22.422 -39.032 1.00 71.88 113 GLY A N 1
ATOM 896 C CA . GLY A 1 113 ? 21.454 23.445 -38.352 1.00 71.88 113 GLY A CA 1
ATOM 897 C C . GLY A 1 113 ? 20.005 22.992 -38.163 1.00 71.88 113 GLY A C 1
ATOM 898 O O . GLY A 1 113 ? 19.470 22.226 -38.965 1.00 71.88 113 GLY A O 1
ATOM 899 N N . ASN A 1 114 ? 19.359 23.472 -37.100 1.00 69.94 114 ASN A N 1
ATOM 900 C CA . ASN A 1 114 ? 17.977 23.101 -36.781 1.00 69.94 114 ASN A CA 1
ATOM 901 C C . ASN A 1 114 ? 16.948 23.629 -37.799 1.00 69.94 114 ASN A C 1
ATOM 903 O O . ASN A 1 114 ? 15.800 23.203 -37.754 1.00 69.94 114 ASN A O 1
ATOM 907 N N . ASP A 1 115 ? 17.357 24.522 -38.701 1.00 73.00 115 ASP A N 1
ATOM 908 C CA . ASP A 1 115 ? 16.456 25.303 -39.554 1.00 73.00 115 ASP A CA 1
ATOM 909 C C . ASP A 1 115 ? 15.996 24.552 -40.820 1.00 73.00 115 ASP A C 1
ATOM 911 O O . ASP A 1 115 ? 15.124 25.035 -41.536 1.00 73.00 115 ASP A O 1
ATOM 915 N N . LEU A 1 116 ? 16.563 23.368 -41.109 1.00 70.19 116 LEU A N 1
ATOM 916 C CA . LEU A 1 116 ? 16.271 22.568 -42.313 1.00 70.19 116 LEU A CA 1
ATOM 917 C C . LEU A 1 116 ? 16.124 21.065 -42.006 1.00 70.19 116 LEU A C 1
ATOM 919 O O . LEU A 1 116 ? 16.645 20.214 -42.731 1.00 70.19 116 LEU A O 1
ATOM 923 N N . LEU A 1 117 ? 15.445 20.716 -40.911 1.00 81.00 117 LEU A N 1
ATOM 924 C CA . LEU A 1 117 ? 15.152 19.318 -40.588 1.00 81.00 117 LEU A CA 1
ATOM 925 C C . LEU A 1 117 ? 13.917 18.839 -41.361 1.00 81.00 117 LEU A C 1
ATOM 927 O O . LEU A 1 117 ? 12.885 19.500 -41.411 1.00 81.00 117 LEU A O 1
ATOM 931 N N . THR A 1 118 ? 14.009 17.657 -41.964 1.00 86.94 118 THR A N 1
ATOM 932 C CA . THR A 1 118 ? 12.822 16.954 -42.472 1.00 86.94 118 THR A CA 1
ATOM 933 C C . THR A 1 118 ? 11.971 16.456 -41.302 1.00 86.94 118 THR A C 1
ATOM 935 O O . THR A 1 118 ? 12.509 16.151 -40.238 1.00 86.94 118 THR A O 1
ATOM 938 N N . LYS A 1 119 ? 10.660 16.264 -41.503 1.00 88.31 119 LYS A N 1
ATOM 939 C CA . LYS A 1 119 ? 9.748 15.754 -40.458 1.00 88.31 119 LYS A CA 1
ATOM 940 C C . LYS A 1 119 ? 10.259 14.473 -39.775 1.00 88.31 119 LYS A C 1
ATOM 942 O O . LYS A 1 119 ? 10.233 14.356 -38.558 1.00 88.31 119 LYS A O 1
ATOM 947 N N . ALA A 1 120 ? 10.814 13.538 -40.550 1.00 87.00 120 ALA A N 1
ATOM 948 C CA . ALA A 1 120 ? 11.396 12.309 -40.006 1.00 87.00 120 ALA A CA 1
ATOM 949 C C . ALA A 1 120 ? 12.618 12.569 -39.098 1.00 87.00 120 ALA A C 1
ATOM 951 O O . ALA A 1 120 ? 12.847 11.841 -38.133 1.00 87.00 120 ALA A O 1
ATOM 952 N N . GLN A 1 121 ? 13.411 13.605 -39.390 1.0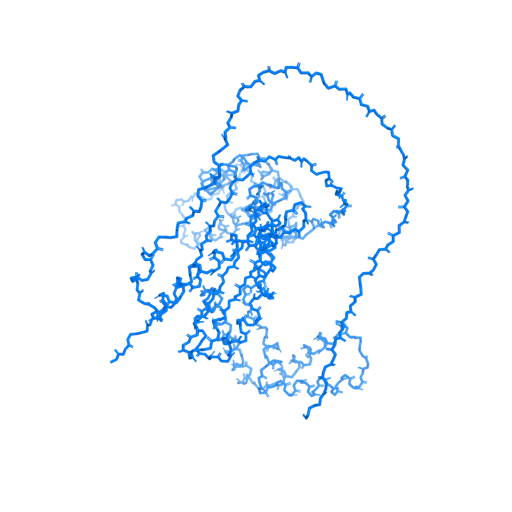0 86.56 121 GLN A N 1
ATOM 953 C CA . GLN A 1 121 ? 14.541 14.012 -38.553 1.00 86.56 121 GLN A CA 1
ATOM 954 C C . GLN A 1 121 ? 14.086 14.771 -37.302 1.00 86.56 121 GLN A C 1
ATOM 956 O O . GLN A 1 121 ? 14.720 14.630 -36.258 1.00 86.56 121 GLN A O 1
ATOM 961 N N . GLU A 1 122 ? 12.991 15.531 -37.375 1.00 87.81 122 GLU A N 1
ATOM 962 C CA . GLU A 1 122 ? 12.362 16.160 -36.206 1.00 87.81 122 GLU A CA 1
ATOM 963 C C . GLU A 1 122 ? 11.843 15.106 -35.218 1.00 87.81 122 GLU A C 1
ATOM 965 O O . GLU A 1 122 ? 12.185 15.161 -34.035 1.00 87.81 122 GLU A O 1
ATOM 970 N N . ASP A 1 123 ? 11.130 14.087 -35.708 1.00 88.25 123 ASP A N 1
ATOM 971 C CA . ASP A 1 123 ? 10.628 12.976 -34.886 1.00 88.25 123 ASP A CA 1
ATOM 972 C C . ASP A 1 123 ? 11.786 12.194 -34.231 1.00 88.25 123 ASP A C 1
ATOM 974 O O . ASP A 1 123 ? 11.751 11.846 -33.041 1.00 88.25 123 ASP A O 1
ATOM 978 N N . ALA A 1 124 ? 12.864 11.944 -34.988 1.00 87.69 124 ALA A N 1
ATOM 979 C CA . ALA A 1 124 ? 14.067 11.284 -34.480 1.00 87.69 124 ALA A CA 1
ATOM 980 C C . ALA A 1 124 ? 14.788 12.130 -33.418 1.00 87.69 124 ALA A C 1
ATOM 982 O O . ALA A 1 124 ? 15.241 11.595 -32.396 1.00 87.69 124 ALA A O 1
ATOM 983 N N . LYS A 1 125 ? 14.867 13.449 -33.627 1.00 89.50 125 LYS A N 1
ATOM 984 C CA . LYS A 1 125 ? 15.416 14.411 -32.667 1.00 89.50 125 LYS A CA 1
ATOM 985 C C . LYS A 1 125 ? 14.611 14.401 -31.375 1.00 89.50 125 LYS A C 1
ATOM 987 O O . LYS A 1 125 ? 15.200 14.214 -30.310 1.00 89.50 125 LYS A O 1
ATOM 992 N N . GLU A 1 126 ? 13.289 14.547 -31.451 1.00 90.25 126 GLU A N 1
ATOM 993 C CA . GLU A 1 126 ? 12.424 14.559 -30.270 1.00 90.25 126 GLU A CA 1
ATOM 994 C C . 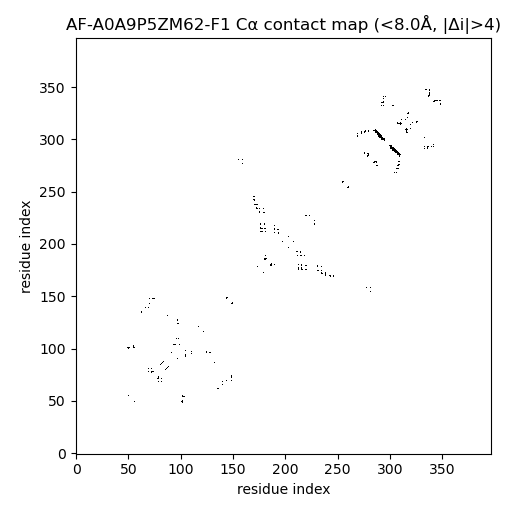GLU A 1 126 ? 12.558 13.253 -29.479 1.00 90.25 126 GLU A C 1
ATOM 996 O O . GLU A 1 126 ? 12.802 13.271 -28.268 1.00 90.25 126 GLU A O 1
ATOM 1001 N N . THR A 1 127 ? 12.492 12.113 -30.170 1.00 89.44 127 THR A N 1
ATOM 1002 C CA . THR A 1 127 ? 12.624 10.784 -29.558 1.00 89.44 127 THR A CA 1
ATOM 1003 C C . THR A 1 127 ? 13.966 10.631 -28.842 1.00 89.44 127 THR A C 1
ATOM 1005 O O . THR A 1 127 ? 14.019 10.200 -27.685 1.00 89.44 127 THR A O 1
ATOM 1008 N N . THR A 1 128 ? 15.058 11.042 -29.492 1.00 88.25 128 THR A N 1
ATOM 1009 C CA . THR A 1 128 ? 16.414 10.952 -28.936 1.00 88.25 128 THR A CA 1
ATOM 1010 C C . THR A 1 128 ? 16.588 11.876 -27.733 1.00 88.25 128 THR A C 1
ATOM 1012 O O . THR A 1 128 ? 17.068 11.444 -26.679 1.00 88.25 128 THR A O 1
ATOM 1015 N N . MET A 1 129 ? 16.142 13.130 -27.843 1.00 91.62 129 MET A N 1
ATOM 1016 C CA . MET A 1 129 ? 16.209 14.107 -26.756 1.00 91.62 129 MET A CA 1
ATOM 1017 C C . MET A 1 129 ? 15.379 13.662 -25.548 1.00 91.62 129 MET A C 1
ATOM 1019 O O . MET A 1 129 ? 15.844 13.764 -24.411 1.00 91.62 129 MET A O 1
ATOM 1023 N N . LYS A 1 130 ? 14.186 13.098 -25.769 1.00 91.56 130 LYS A N 1
ATOM 1024 C CA . LYS A 1 130 ? 13.314 12.565 -24.712 1.00 91.56 130 LYS A CA 1
ATOM 1025 C C . LYS A 1 130 ? 13.925 11.344 -24.024 1.00 91.56 130 LYS A C 1
ATOM 1027 O O . LYS A 1 130 ? 13.939 11.276 -22.788 1.00 91.56 130 LYS A O 1
ATOM 1032 N N . ALA A 1 131 ? 14.471 10.403 -24.796 1.00 87.75 131 ALA A N 1
ATOM 1033 C CA . ALA A 1 131 ? 15.131 9.211 -24.269 1.00 87.75 131 ALA A CA 1
ATOM 1034 C C . ALA A 1 131 ? 16.365 9.581 -23.430 1.00 87.75 131 ALA A C 1
ATOM 1036 O O . ALA A 1 131 ? 16.523 9.111 -22.299 1.00 87.75 131 ALA A O 1
ATOM 1037 N N . MET A 1 132 ? 17.213 10.478 -23.939 1.00 88.69 132 MET A N 1
ATOM 1038 C CA . MET A 1 132 ? 18.392 10.951 -23.215 1.00 88.69 132 MET A CA 1
ATOM 1039 C C . MET A 1 132 ? 18.019 11.786 -21.990 1.00 88.69 132 MET A C 1
ATOM 1041 O O . MET A 1 132 ? 18.557 11.569 -20.905 1.00 88.69 132 MET A O 1
ATOM 1045 N N . GLY A 1 133 ? 17.049 12.692 -22.128 1.00 91.06 133 GLY A N 1
ATOM 1046 C CA . GLY A 1 133 ? 16.552 13.510 -21.027 1.00 91.06 133 GLY A CA 1
ATOM 1047 C C . GLY A 1 133 ? 16.044 12.656 -19.868 1.00 91.06 133 GLY A C 1
ATOM 1048 O O . GLY A 1 133 ? 16.334 12.946 -18.708 1.00 91.06 133 GLY A O 1
ATOM 1049 N N . THR A 1 134 ? 15.374 11.543 -20.174 1.00 90.12 134 THR A N 1
ATOM 1050 C CA . THR A 1 134 ? 14.965 10.546 -19.174 1.00 90.12 134 THR A CA 1
ATOM 1051 C C . THR A 1 134 ? 16.169 9.927 -18.465 1.00 90.12 134 THR A C 1
ATOM 1053 O O . THR A 1 134 ? 16.187 9.882 -17.237 1.00 90.12 134 THR A O 1
ATOM 1056 N N . LYS A 1 135 ? 17.212 9.513 -19.198 1.00 88.50 135 LYS A N 1
ATOM 1057 C CA . LYS A 1 135 ? 18.435 8.937 -18.605 1.00 88.50 135 LYS A CA 1
ATOM 1058 C C . LYS A 1 135 ? 19.168 9.928 -17.696 1.00 88.50 135 LYS A C 1
ATOM 1060 O O . LYS A 1 135 ? 19.555 9.561 -16.587 1.00 88.50 135 LYS A O 1
ATOM 1065 N N . VAL A 1 136 ? 19.325 11.180 -18.132 1.00 89.88 136 VAL A N 1
ATOM 1066 C CA . VAL A 1 136 ? 19.970 12.245 -17.343 1.00 89.88 136 VAL A CA 1
ATOM 1067 C C . VAL A 1 136 ? 19.168 12.535 -16.072 1.00 89.88 136 VAL A C 1
ATOM 1069 O O . VAL A 1 136 ? 19.735 12.529 -14.978 1.00 89.88 136 VAL A O 1
ATOM 1072 N N . ARG A 1 137 ? 17.842 12.704 -16.179 1.00 92.25 137 ARG A N 1
ATOM 1073 C CA . ARG A 1 137 ? 16.960 12.886 -15.011 1.00 92.25 137 ARG A CA 1
ATOM 1074 C C . ARG A 1 137 ? 17.064 11.715 -14.037 1.00 92.25 137 ARG A C 1
ATOM 1076 O O . ARG A 1 137 ? 17.222 11.943 -12.841 1.00 92.25 137 ARG A O 1
ATOM 1083 N N . SER A 1 138 ? 17.032 10.477 -14.532 1.00 89.00 138 SER A N 1
ATOM 1084 C CA . SER A 1 138 ? 17.190 9.277 -13.704 1.00 89.00 138 SER A CA 1
ATOM 1085 C C . SER A 1 138 ? 18.531 9.245 -12.973 1.00 89.00 138 SER A C 1
ATOM 1087 O O . SER A 1 138 ? 18.561 8.918 -11.790 1.00 89.00 138 SER A O 1
ATOM 1089 N N . TRP A 1 139 ? 19.630 9.646 -13.623 1.00 90.94 139 TRP A N 1
ATOM 1090 C CA . TRP A 1 139 ? 20.947 9.724 -12.984 1.00 90.94 139 TRP A CA 1
ATOM 1091 C C . TRP A 1 139 ? 20.977 10.737 -11.830 1.00 90.94 139 TRP A C 1
ATOM 1093 O O . TRP A 1 139 ? 21.441 10.419 -10.733 1.00 90.94 139 TRP A O 1
ATOM 1103 N N . PHE A 1 140 ? 20.433 11.939 -12.040 1.00 91.50 140 PHE A N 1
ATOM 1104 C CA . PHE A 1 140 ? 20.347 12.958 -10.990 1.00 91.50 140 PHE A CA 1
ATOM 1105 C C . PHE A 1 140 ? 19.404 12.539 -9.860 1.00 91.50 140 PHE A C 1
ATOM 1107 O O . PHE A 1 140 ? 19.754 12.707 -8.696 1.00 91.50 140 PHE A O 1
ATOM 1114 N N . ASN A 1 141 ? 18.261 11.923 -10.172 1.00 86.81 141 ASN A N 1
ATOM 1115 C CA . ASN A 1 141 ? 17.336 11.385 -9.171 1.00 86.81 141 ASN A CA 1
ATOM 1116 C C . ASN A 1 141 ? 17.980 10.267 -8.339 1.00 86.81 141 ASN A C 1
ATOM 1118 O O . ASN A 1 141 ? 17.828 10.243 -7.119 1.00 86.81 141 ASN A O 1
ATOM 1122 N N . TYR A 1 142 ? 18.746 9.377 -8.972 1.00 87.62 142 TYR A N 1
ATOM 1123 C CA . TYR A 1 142 ? 19.534 8.366 -8.271 1.00 87.62 142 TYR A CA 1
ATOM 1124 C C . TYR A 1 142 ? 20.546 9.015 -7.316 1.00 87.62 142 TYR A C 1
ATOM 1126 O O . TYR A 1 142 ? 20.608 8.658 -6.139 1.00 87.62 142 TYR A O 1
ATOM 1134 N N . ARG A 1 143 ? 21.290 10.031 -7.779 1.00 86.56 143 ARG A N 1
ATOM 1135 C CA . ARG A 1 143 ? 22.217 10.791 -6.924 1.00 86.56 143 ARG A CA 1
ATOM 1136 C C . ARG A 1 143 ? 21.504 11.532 -5.801 1.00 86.56 143 ARG A C 1
ATOM 1138 O O . ARG A 1 143 ? 22.011 11.541 -4.686 1.00 86.56 143 ARG A O 1
ATOM 1145 N N . ARG A 1 144 ? 20.325 12.097 -6.060 1.00 82.69 144 ARG A N 1
ATOM 1146 C CA . ARG A 1 144 ? 19.469 12.735 -5.053 1.00 82.69 144 ARG A CA 1
ATOM 1147 C C . ARG A 1 144 ? 19.143 11.779 -3.911 1.00 82.69 144 ARG A C 1
ATOM 1149 O O . ARG A 1 144 ? 19.282 12.152 -2.749 1.00 82.69 144 ARG A O 1
ATOM 1156 N N . ASN A 1 145 ? 18.758 10.551 -4.257 1.00 81.56 145 ASN A N 1
ATOM 1157 C CA . ASN A 1 145 ? 18.441 9.502 -3.295 1.00 81.56 145 ASN A CA 1
ATOM 1158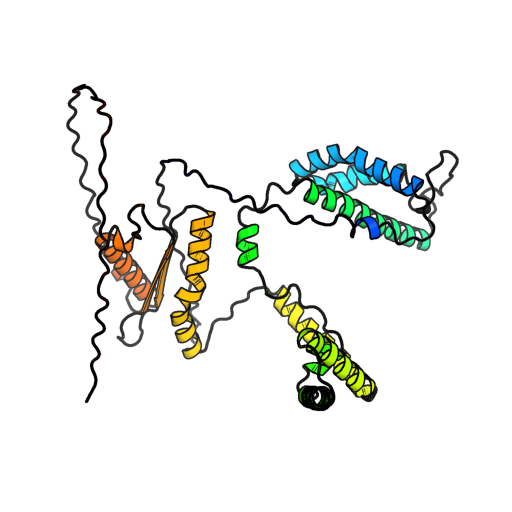 C C . ASN A 1 145 ? 19.689 9.081 -2.506 1.00 81.56 145 ASN A C 1
ATOM 1160 O O . ASN A 1 145 ? 19.638 9.020 -1.281 1.00 81.56 145 ASN A O 1
ATOM 1164 N N . LEU A 1 146 ? 20.815 8.856 -3.194 1.00 82.88 146 LEU A N 1
ATOM 1165 C CA . LEU A 1 146 ? 22.082 8.450 -2.575 1.00 82.88 146 LEU A CA 1
ATOM 1166 C C . LEU A 1 146 ? 22.628 9.503 -1.598 1.00 82.88 146 LEU A C 1
ATOM 1168 O O . LEU A 1 146 ? 23.154 9.162 -0.546 1.00 82.88 146 LEU A O 1
ATOM 1172 N N . LEU A 1 147 ? 22.496 10.783 -1.943 1.00 81.44 147 LEU A N 1
ATOM 1173 C CA . LEU A 1 147 ? 22.959 11.910 -1.130 1.00 81.44 147 LEU A CA 1
ATOM 1174 C C . LEU A 1 147 ? 21.974 12.297 -0.020 1.00 81.44 147 LEU A C 1
ATOM 1176 O O . LEU A 1 147 ? 22.205 13.279 0.680 1.00 81.44 147 LEU A O 1
ATOM 1180 N N . GLY A 1 148 ? 20.851 11.584 0.110 1.00 76.31 148 GLY A N 1
ATOM 1181 C CA . GLY A 1 148 ? 19.828 11.894 1.103 1.00 76.31 148 GLY A CA 1
ATOM 1182 C C . GLY A 1 148 ? 19.196 13.274 0.917 1.00 76.31 148 GLY A C 1
ATOM 1183 O O . GLY A 1 148 ? 18.639 13.809 1.863 1.00 76.31 148 GLY A O 1
ATOM 1184 N N . LEU A 1 149 ? 19.247 13.868 -0.280 1.00 75.31 149 LEU A N 1
ATOM 1185 C CA . LEU A 1 149 ? 18.694 15.208 -0.538 1.00 75.31 149 LEU A CA 1
ATOM 1186 C C . LEU A 1 149 ? 17.163 15.234 -0.516 1.00 75.31 149 LEU A C 1
ATOM 1188 O O . LEU A 1 149 ? 16.569 16.302 -0.425 1.00 75.31 149 LEU A O 1
ATOM 1192 N N . ASN A 1 150 ? 16.527 14.061 -0.501 1.00 67.25 150 ASN A N 1
ATOM 1193 C CA . ASN A 1 150 ? 15.128 13.899 -0.105 1.00 67.25 150 ASN A CA 1
ATOM 1194 C C . ASN A 1 150 ? 14.964 13.954 1.431 1.00 67.25 150 ASN A C 1
ATOM 1196 O O . ASN A 1 150 ? 14.100 13.271 1.964 1.00 67.25 150 ASN A O 1
ATOM 1200 N N . ALA A 1 151 ? 15.826 14.682 2.155 1.00 58.12 151 ALA A N 1
ATOM 1201 C CA . ALA A 1 151 ? 15.846 14.731 3.622 1.00 58.12 151 ALA A CA 1
ATOM 1202 C C . ALA A 1 151 ? 14.595 15.372 4.232 1.00 58.12 151 ALA A C 1
ATOM 1204 O O . ALA A 1 151 ? 14.303 15.094 5.390 1.00 58.12 151 ALA A O 1
ATOM 1205 N N . ASN A 1 152 ? 13.800 16.110 3.447 1.00 57.09 152 ASN A N 1
ATOM 1206 C CA . ASN A 1 152 ? 12.367 16.224 3.724 1.00 57.09 152 ASN A CA 1
ATOM 1207 C C . ASN A 1 152 ? 11.705 14.895 3.350 1.00 57.09 152 ASN A C 1
ATOM 1209 O O . ASN A 1 152 ? 10.910 14.809 2.414 1.00 57.09 152 ASN A O 1
ATOM 1213 N N . LYS A 1 153 ? 12.097 13.829 4.055 1.00 63.25 153 LYS A N 1
ATOM 1214 C CA . LYS A 1 153 ? 11.293 12.623 4.106 1.00 63.25 153 LYS A CA 1
ATOM 1215 C C . LYS A 1 153 ? 10.034 13.106 4.782 1.00 63.25 153 LYS A C 1
ATOM 1217 O O . LYS A 1 153 ? 10.117 13.581 5.912 1.00 63.25 153 LYS A O 1
ATOM 1222 N N . ASP A 1 154 ? 8.930 13.084 4.047 1.00 73.88 154 ASP A N 1
ATOM 1223 C CA . ASP A 1 154 ? 7.607 13.133 4.645 1.00 73.88 154 ASP A CA 1
ATOM 1224 C C . ASP A 1 154 ? 7.689 12.386 5.988 1.00 73.88 154 ASP A C 1
ATOM 1226 O O . ASP A 1 154 ? 8.075 11.209 5.964 1.00 73.88 154 ASP A O 1
ATOM 1230 N N . PRO A 1 155 ? 7.500 13.066 7.138 1.00 77.31 155 PRO A N 1
ATOM 1231 C CA . PRO A 1 155 ? 7.700 12.440 8.441 1.00 77.31 155 PRO A CA 1
ATOM 1232 C C . PRO A 1 155 ? 6.844 11.178 8.532 1.00 77.31 155 PRO A C 1
ATOM 1234 O O . PRO A 1 155 ? 7.316 10.139 8.985 1.00 77.31 155 PRO A O 1
ATOM 1237 N N . TRP A 1 156 ? 5.664 11.229 7.919 1.00 80.31 156 TRP A N 1
ATOM 1238 C CA . TRP A 1 156 ? 4.725 10.132 7.823 1.00 80.31 156 TRP A CA 1
ATOM 1239 C C . TRP A 1 156 ? 5.137 9.053 6.829 1.00 80.31 156 TRP A C 1
ATOM 1241 O O . TRP A 1 156 ? 4.734 7.911 6.996 1.00 80.31 156 TRP A O 1
ATOM 1251 N N . GLY A 1 157 ? 5.968 9.354 5.832 1.00 77.75 157 GLY A N 1
ATOM 1252 C CA . GLY A 1 157 ? 6.303 8.460 4.724 1.00 77.75 157 GLY A CA 1
ATOM 1253 C C . GLY A 1 157 ? 6.756 7.060 5.163 1.00 77.75 157 GLY A C 1
ATOM 1254 O O . GLY A 1 157 ? 6.192 6.079 4.687 1.00 77.75 157 GLY A O 1
ATOM 1255 N N . PRO A 1 158 ? 7.726 6.911 6.087 1.00 75.56 158 PRO A N 1
ATOM 1256 C CA . PRO A 1 158 ? 8.145 5.602 6.593 1.00 75.56 158 PRO A CA 1
ATOM 1257 C C . PRO A 1 158 ? 7.073 4.840 7.383 1.00 75.56 158 PRO A C 1
ATOM 1259 O O . PRO A 1 158 ? 7.100 3.610 7.392 1.00 75.56 158 PRO A O 1
ATOM 1262 N N . TRP A 1 159 ? 6.168 5.542 8.069 1.00 78.75 159 TRP A N 1
ATOM 1263 C CA . TRP A 1 159 ? 5.089 4.934 8.851 1.00 78.75 159 TRP A CA 1
ATOM 1264 C C . TRP A 1 159 ? 3.884 4.589 7.967 1.00 78.75 159 TRP A C 1
ATOM 1266 O O . TRP A 1 159 ? 3.441 3.446 7.956 1.00 78.75 159 TRP A O 1
ATOM 1276 N N . LEU A 1 160 ? 3.439 5.514 7.115 1.00 77.69 160 LEU A N 1
ATOM 1277 C CA . LEU A 1 160 ? 2.442 5.267 6.075 1.00 77.69 160 LEU A CA 1
ATOM 1278 C C . LEU A 1 160 ? 2.896 4.172 5.115 1.00 77.69 160 LEU A C 1
ATOM 1280 O O . LEU A 1 160 ? 2.069 3.391 4.687 1.00 77.69 160 LEU A O 1
ATOM 1284 N N . ALA A 1 161 ? 4.190 4.028 4.820 1.00 70.19 161 ALA A N 1
ATOM 1285 C CA . ALA A 1 161 ? 4.692 2.895 4.040 1.00 70.19 161 ALA A CA 1
ATOM 1286 C C . ALA A 1 161 ? 4.544 1.538 4.755 1.00 70.19 161 ALA A C 1
ATOM 1288 O O . ALA A 1 161 ? 4.669 0.510 4.099 1.00 70.19 161 ALA A O 1
ATOM 1289 N N . GLN A 1 162 ? 4.312 1.504 6.072 1.00 69.94 162 GLN A N 1
ATOM 1290 C CA . GLN A 1 162 ? 3.960 0.279 6.803 1.00 69.94 162 GLN A CA 1
ATOM 1291 C C . GLN A 1 162 ? 2.459 -0.015 6.701 1.00 69.94 162 GLN A C 1
ATOM 1293 O O . GLN A 1 162 ? 2.089 -1.182 6.627 1.00 69.94 162 GLN A O 1
ATOM 1298 N N . LEU A 1 163 ? 1.623 1.028 6.640 1.00 67.94 163 LEU A N 1
ATOM 1299 C CA . LEU A 1 163 ? 0.165 0.924 6.490 1.00 67.94 163 LEU A CA 1
ATOM 1300 C C . LEU A 1 163 ? -0.261 0.660 5.040 1.00 67.94 163 LEU A C 1
ATOM 1302 O O . LEU A 1 163 ? -1.089 -0.196 4.761 1.00 67.94 163 LEU A O 1
ATOM 1306 N N . HIS A 1 164 ? 0.354 1.383 4.107 1.00 57.84 164 HIS A N 1
ATOM 1307 C CA . HIS A 1 164 ? 0.218 1.287 2.658 1.00 57.84 164 HIS A CA 1
ATOM 1308 C C . HIS A 1 164 ? 1.234 0.304 2.077 1.00 57.84 164 HIS A C 1
ATOM 1310 O O . HIS A 1 164 ? 1.804 0.570 1.022 1.00 57.84 164 HIS A O 1
ATOM 1316 N N . LYS A 1 165 ? 1.506 -0.830 2.720 1.00 53.12 165 LYS A N 1
ATOM 1317 C CA . LYS A 1 165 ? 1.858 -1.988 1.901 1.00 53.12 165 LYS A CA 1
ATOM 1318 C C . LYS A 1 165 ? 0.533 -2.547 1.390 1.00 53.12 165 LYS A C 1
ATOM 1320 O O . LYS A 1 165 ? -0.014 -3.415 2.068 1.00 53.12 165 LYS A O 1
ATOM 1325 N N . PRO A 1 166 ? -0.009 -2.123 0.223 1.00 50.78 166 PRO A N 1
ATOM 1326 C CA . PRO A 1 166 ? -0.763 -3.109 -0.519 1.00 50.78 166 PRO A CA 1
ATOM 1327 C C . PRO A 1 166 ? 0.237 -4.254 -0.709 1.00 50.78 166 PRO A C 1
ATOM 1329 O O . PRO A 1 166 ? 1.399 -4.017 -1.057 1.00 50.78 166 PRO A O 1
ATOM 1332 N N . LEU A 1 167 ? -0.153 -5.470 -0.331 1.00 49.53 167 LEU A N 1
ATOM 1333 C CA . LEU A 1 167 ? 0.736 -6.633 -0.417 1.00 49.53 167 LEU A CA 1
ATOM 1334 C C . LEU A 1 167 ? 1.373 -6.744 -1.813 1.00 49.53 167 LEU A C 1
ATOM 1336 O O . LEU A 1 167 ? 2.507 -7.202 -1.927 1.00 49.53 167 LEU A O 1
ATOM 1340 N N . ASP A 1 168 ? 0.712 -6.184 -2.826 1.00 55.69 168 ASP A N 1
ATOM 1341 C CA . ASP A 1 168 ? 1.186 -6.075 -4.191 1.00 55.69 168 ASP A CA 1
ATOM 1342 C C . ASP A 1 168 ? 1.052 -4.621 -4.686 1.00 55.69 168 ASP A C 1
ATOM 1344 O O . ASP A 1 168 ? 0.077 -3.942 -4.378 1.00 55.69 168 ASP A O 1
ATOM 1348 N N . GLY A 1 169 ? 2.044 -4.105 -5.425 1.00 69.94 169 GLY A N 1
ATOM 1349 C CA . GLY A 1 169 ? 1.984 -2.776 -6.061 1.00 69.94 169 GLY A CA 1
ATOM 1350 C C . GLY A 1 169 ? 0.879 -2.670 -7.133 1.00 69.94 169 GLY A C 1
ATOM 1351 O O . GLY A 1 169 ? -0.068 -3.452 -7.111 1.00 69.94 169 GLY A O 1
ATOM 1352 N N . PRO A 1 170 ? 0.984 -1.752 -8.119 1.00 79.94 170 PRO A N 1
ATOM 1353 C CA . PRO A 1 170 ? 0.048 -1.734 -9.243 1.00 79.94 170 PRO A CA 1
ATOM 1354 C C . PRO A 1 170 ? -0.115 -3.151 -9.816 1.00 79.94 170 PRO A C 1
ATOM 1356 O O . PRO A 1 170 ? 0.919 -3.794 -10.074 1.00 79.94 170 PRO A O 1
ATOM 1359 N N . PRO A 1 171 ? -1.355 -3.656 -9.981 1.00 86.50 171 PRO A N 1
ATOM 1360 C CA . PRO A 1 171 ? -1.591 -4.993 -10.499 1.00 86.50 171 PRO A CA 1
ATOM 1361 C C . PRO A 1 171 ? -0.797 -5.186 -11.782 1.00 86.50 171 PRO A C 1
ATOM 1363 O O . PRO A 1 171 ? -0.870 -4.372 -12.697 1.00 86.50 171 PRO A O 1
ATOM 1366 N N . ARG A 1 172 ? 0.010 -6.241 -11.857 1.00 92.06 172 ARG A N 1
ATOM 1367 C CA . ARG A 1 172 ? 0.746 -6.557 -13.084 1.00 92.06 172 ARG A CA 1
ATOM 1368 C C . ARG A 1 172 ? -0.101 -7.487 -13.930 1.00 92.06 172 ARG A C 1
ATOM 1370 O O . ARG A 1 172 ? -0.729 -8.397 -13.393 1.00 92.06 172 ARG A O 1
ATOM 1377 N N . LEU A 1 173 ? -0.073 -7.298 -15.248 1.00 93.81 173 LEU A N 1
ATOM 1378 C CA . LEU A 1 173 ? -0.627 -8.285 -16.166 1.00 93.81 173 LEU A CA 1
ATOM 1379 C C . LEU A 1 173 ? 0.081 -9.625 -15.924 1.00 93.81 173 LEU A C 1
ATOM 1381 O O . LEU A 1 173 ? 1.297 -9.732 -16.105 1.00 93.81 173 LEU A O 1
ATOM 1385 N N . ALA A 1 174 ? -0.674 -10.628 -15.477 1.00 91.94 174 ALA A N 1
ATOM 1386 C CA . ALA A 1 174 ? -0.142 -11.962 -15.246 1.00 91.94 174 ALA A CA 1
ATOM 1387 C C . ALA A 1 174 ? 0.352 -12.563 -16.568 1.00 91.94 174 ALA A C 1
ATOM 1389 O O . ALA A 1 174 ? -0.258 -12.372 -17.621 1.00 91.94 174 ALA A O 1
ATOM 1390 N N . HIS A 1 175 ? 1.439 -13.333 -16.525 1.00 95.69 175 HIS A N 1
ATOM 1391 C CA . HIS A 1 175 ? 1.827 -14.107 -17.700 1.00 95.69 175 HIS A CA 1
ATOM 1392 C C . HIS A 1 175 ? 0.745 -15.146 -18.023 1.00 95.69 175 HIS A C 1
ATOM 1394 O O . HIS A 1 175 ? 0.169 -15.736 -17.112 1.00 95.69 175 HIS A O 1
ATOM 1400 N N . ASN A 1 176 ? 0.526 -15.448 -19.306 1.00 96.44 176 ASN A N 1
ATOM 1401 C CA . ASN A 1 176 ? -0.550 -16.350 -19.742 1.00 96.44 176 ASN A CA 1
ATOM 1402 C C . ASN A 1 176 ? -0.547 -17.708 -19.018 1.00 96.44 176 ASN A C 1
ATOM 1404 O O . ASN A 1 176 ? -1.602 -18.213 -18.658 1.00 96.44 176 ASN A O 1
ATOM 1408 N N . TYR A 1 177 ? 0.628 -18.290 -18.750 1.00 96.75 177 TYR A N 1
ATOM 1409 C CA . TYR A 1 177 ? 0.730 -19.560 -18.017 1.00 96.75 177 TYR A CA 1
ATOM 1410 C C . TYR A 1 177 ? 0.378 -19.421 -16.525 1.00 96.75 177 TYR A C 1
ATOM 1412 O O . TYR A 1 177 ? -0.076 -20.381 -15.908 1.00 96.75 177 TYR A O 1
ATOM 1420 N N . GLN A 1 178 ? 0.576 -18.248 -15.920 1.00 97.12 178 GLN A N 1
ATOM 1421 C CA . GLN A 1 178 ? 0.148 -17.981 -14.542 1.00 97.12 178 GLN A CA 1
ATOM 1422 C C . GLN A 1 178 ? -1.366 -17.786 -14.493 1.00 97.12 178 GLN A C 1
ATOM 1424 O O . GLN A 1 178 ? -2.024 -18.373 -13.640 1.00 97.12 178 GLN A O 1
ATOM 1429 N N . PHE A 1 179 ? -1.920 -17.041 -15.456 1.00 97.12 179 PHE A N 1
ATOM 1430 C CA . PHE A 1 179 ? -3.365 -16.886 -15.601 1.00 97.12 179 PHE A CA 1
ATOM 1431 C C . PHE A 1 179 ? -4.048 -18.246 -15.817 1.00 97.12 179 PHE A C 1
ATOM 1433 O O . PHE A 1 179 ? -4.947 -18.602 -15.063 1.00 97.12 179 PHE A O 1
ATOM 1440 N N . TYR A 1 180 ? -3.536 -19.067 -16.741 1.00 97.62 180 TYR A N 1
ATOM 1441 C CA . TYR A 1 180 ? -3.999 -20.438 -16.991 1.00 97.62 180 TYR A CA 1
ATOM 1442 C C . TYR A 1 180 ? -3.969 -21.319 -15.732 1.00 97.62 180 TYR A C 1
ATOM 1444 O O . TYR A 1 180 ? -4.912 -22.058 -15.463 1.00 97.62 180 TYR A O 1
ATOM 1452 N N . MET A 1 181 ? -2.914 -21.209 -14.917 1.00 97.06 181 MET A N 1
ATOM 1453 C CA . MET A 1 181 ? -2.772 -21.967 -13.668 1.00 97.06 181 MET A CA 1
ATOM 1454 C C . MET A 1 181 ? -3.861 -21.643 -12.634 1.00 97.06 181 MET A C 1
ATOM 1456 O O . MET A 1 181 ? -4.234 -22.519 -11.849 1.00 97.06 181 MET A O 1
ATOM 1460 N N . TRP A 1 182 ? -4.352 -20.403 -12.609 1.00 95.19 182 TRP A N 1
ATOM 1461 C CA . TRP A 1 182 ? -5.381 -19.948 -11.668 1.00 95.19 182 TRP A CA 1
ATOM 1462 C C . TRP A 1 182 ? -6.792 -19.920 -12.260 1.00 95.19 182 TRP A C 1
ATOM 1464 O O . TRP A 1 182 ? -7.755 -19.822 -11.500 1.00 95.19 182 TRP A O 1
ATOM 1474 N N . HIS A 1 183 ? -6.918 -20.050 -13.580 1.00 97.12 183 HIS A N 1
ATOM 1475 C CA . HIS A 1 183 ? -8.189 -20.011 -14.287 1.00 97.12 183 HIS A CA 1
ATOM 1476 C C . HIS A 1 183 ? -9.126 -21.148 -13.826 1.00 97.12 183 HIS A C 1
ATOM 1478 O O . HIS A 1 183 ? -8.689 -22.304 -13.803 1.00 97.12 183 HIS A O 1
ATOM 1484 N N . PRO A 1 184 ? -10.405 -20.882 -13.485 1.00 96.62 184 PRO A N 1
ATOM 1485 C CA . PRO A 1 184 ? -11.314 -21.885 -12.916 1.00 96.62 184 PRO A CA 1
ATOM 1486 C C . PRO A 1 184 ? -11.450 -23.169 -13.744 1.00 96.62 184 PRO A C 1
ATOM 1488 O O . PRO A 1 184 ? -11.455 -24.262 -13.183 1.00 96.62 184 PRO A O 1
ATOM 1491 N N . GLU A 1 185 ? -11.486 -23.042 -15.072 1.00 97.19 185 GLU A N 1
ATOM 1492 C CA . GLU A 1 185 ? -11.618 -24.169 -16.010 1.00 97.19 185 GLU A CA 1
ATOM 1493 C C . GLU A 1 185 ? -10.382 -25.086 -16.016 1.00 97.19 185 GLU A C 1
ATOM 1495 O O . GLU A 1 185 ? -10.499 -26.305 -16.125 1.00 97.19 185 GLU A O 1
ATOM 1500 N N . PHE A 1 186 ? -9.180 -24.518 -15.857 1.00 97.19 186 PHE A N 1
ATOM 1501 C CA . PHE A 1 186 ? -7.914 -25.235 -16.061 1.00 97.19 186 PHE A CA 1
ATOM 1502 C C . PHE A 1 186 ? -7.163 -25.541 -14.760 1.00 97.19 186 PHE A C 1
ATOM 1504 O O . PHE A 1 186 ? -6.303 -26.425 -14.727 1.00 97.19 186 PHE A O 1
ATOM 1511 N N . LYS A 1 187 ? -7.517 -24.880 -13.653 1.00 96.88 187 LYS A N 1
ATOM 1512 C CA . LYS A 1 187 ? -6.874 -25.034 -12.339 1.00 96.88 187 LYS A CA 1
ATOM 1513 C C . LYS A 1 187 ? -6.809 -26.490 -11.876 1.00 96.88 187 LYS A C 1
ATOM 1515 O O . LYS A 1 187 ? -5.773 -26.923 -11.362 1.00 96.88 187 LYS A O 1
ATOM 1520 N N . ALA A 1 188 ? -7.887 -27.254 -12.063 1.00 97.69 188 ALA A N 1
ATOM 1521 C CA . ALA A 1 188 ? -7.930 -28.670 -11.697 1.00 97.69 188 ALA A CA 1
ATOM 1522 C C . ALA A 1 188 ? -6.968 -29.505 -12.559 1.00 97.69 188 ALA A C 1
ATOM 1524 O O . ALA A 1 188 ? -6.181 -30.283 -12.023 1.00 97.69 188 ALA A O 1
ATOM 1525 N N . LYS A 1 189 ? -6.953 -29.274 -13.879 1.00 97.69 189 LYS A N 1
ATOM 1526 C CA . LYS A 1 189 ? -6.045 -29.936 -14.830 1.00 97.69 189 LYS A CA 1
ATOM 1527 C C . LYS A 1 189 ? -4.575 -29.694 -14.470 1.00 97.69 189 LYS A C 1
ATOM 1529 O O . LYS A 1 189 ? -3.799 -30.648 -14.388 1.00 97.69 189 LYS A O 1
ATOM 1534 N N . VAL A 1 190 ? -4.205 -28.444 -14.180 1.00 97.81 190 VAL A N 1
ATOM 1535 C CA . VAL A 1 190 ? -2.839 -28.080 -13.764 1.00 97.81 190 VAL A CA 1
ATOM 1536 C C . VAL A 1 190 ? -2.477 -28.723 -12.426 1.00 97.81 190 VAL A C 1
ATOM 1538 O O . VAL A 1 190 ? -1.398 -29.293 -12.296 1.00 97.81 190 VAL A O 1
ATOM 1541 N N . THR A 1 191 ? -3.375 -28.674 -11.439 1.00 97.56 191 THR A N 1
ATOM 1542 C CA . THR A 1 191 ? -3.122 -29.219 -10.093 1.00 97.56 191 THR A CA 1
ATOM 1543 C C . THR A 1 191 ? -2.970 -30.739 -10.111 1.00 97.56 191 THR A C 1
ATOM 1545 O O . THR A 1 191 ? -2.036 -31.263 -9.510 1.00 97.56 191 THR A O 1
ATOM 1548 N N . ASN A 1 192 ? -3.820 -31.447 -10.856 1.00 97.75 192 ASN A N 1
ATOM 1549 C CA . ASN A 1 192 ? -3.740 -32.902 -10.983 1.00 97.75 192 ASN A CA 1
ATOM 1550 C C . ASN A 1 192 ? -2.450 -33.336 -11.685 1.00 97.75 192 ASN A C 1
ATOM 1552 O O . ASN A 1 192 ? -1.772 -34.245 -11.213 1.00 97.75 192 ASN A O 1
ATOM 1556 N N . THR A 1 193 ? -2.077 -32.651 -12.771 1.00 97.44 193 THR A N 1
ATOM 1557 C CA . THR A 1 193 ? -0.830 -32.937 -13.499 1.00 97.44 193 THR A CA 1
ATOM 1558 C C . THR A 1 193 ? 0.390 -32.663 -12.622 1.00 97.44 193 THR A C 1
ATOM 1560 O O . THR A 1 193 ? 1.293 -33.489 -12.540 1.00 97.44 193 THR A O 1
ATOM 1563 N N . PHE A 1 194 ? 0.398 -31.535 -11.907 1.00 97.31 194 PHE A N 1
ATOM 1564 C CA . PHE A 1 194 ? 1.462 -31.192 -10.968 1.00 97.31 194 PHE A CA 1
ATOM 1565 C C . PHE A 1 194 ? 1.621 -32.253 -9.869 1.00 97.31 194 PHE A C 1
ATOM 1567 O O . PHE A 1 194 ? 2.728 -32.740 -9.656 1.00 97.31 194 PHE A O 1
ATOM 1574 N N . ASN A 1 195 ? 0.525 -32.670 -9.227 1.00 96.56 195 ASN A N 1
ATOM 1575 C CA . ASN A 1 195 ? 0.557 -33.690 -8.176 1.00 96.56 195 ASN A CA 1
ATOM 1576 C C . ASN A 1 195 ? 1.042 -35.047 -8.706 1.00 96.56 195 ASN A C 1
ATOM 1578 O O . ASN A 1 195 ? 1.860 -35.699 -8.060 1.00 96.56 195 ASN A O 1
ATOM 1582 N N . ALA A 1 196 ? 0.581 -35.454 -9.894 1.00 96.25 196 ALA A N 1
ATOM 1583 C CA . ALA A 1 196 ? 1.014 -36.695 -10.530 1.00 96.25 196 ALA A CA 1
ATOM 1584 C C . ALA A 1 196 ? 2.519 -36.690 -10.846 1.00 96.25 196 ALA A C 1
ATOM 1586 O O . ALA A 1 196 ? 3.183 -37.710 -10.685 1.00 96.25 196 ALA A O 1
ATOM 1587 N N . GLU A 1 197 ? 3.075 -35.552 -11.264 1.00 94.31 197 GLU A N 1
ATOM 1588 C CA . GLU A 1 197 ? 4.508 -35.422 -11.532 1.00 94.31 197 GLU A CA 1
ATOM 1589 C C . GLU A 1 197 ? 5.355 -35.310 -10.255 1.00 94.31 197 GLU A C 1
ATOM 1591 O O . GLU A 1 197 ? 6.444 -35.882 -10.187 1.00 94.31 197 GLU A O 1
ATOM 1596 N N . CYS A 1 198 ? 4.860 -34.630 -9.217 1.00 92.50 198 CYS A N 1
ATOM 1597 C CA . CYS A 1 198 ? 5.509 -34.589 -7.904 1.00 92.50 198 CYS A CA 1
ATOM 1598 C C . CYS A 1 198 ? 5.547 -35.969 -7.234 1.00 92.50 198 CYS A C 1
ATOM 1600 O O . CYS A 1 198 ? 6.535 -36.300 -6.589 1.00 92.50 198 CYS A O 1
ATOM 1602 N N . ALA A 1 199 ? 4.530 -36.812 -7.437 1.00 92.56 199 ALA A N 1
ATOM 1603 C CA . ALA A 1 199 ? 4.530 -38.181 -6.920 1.00 92.56 199 ALA A CA 1
ATOM 1604 C C . ALA A 1 199 ? 5.611 -39.073 -7.562 1.00 92.56 199 ALA A C 1
ATOM 1606 O O . ALA A 1 199 ? 6.063 -40.035 -6.946 1.00 92.56 199 ALA A O 1
ATOM 1607 N N . LYS A 1 200 ? 6.043 -38.766 -8.794 1.00 93.06 200 LYS A N 1
ATOM 1608 C CA . LYS A 1 200 ? 7.076 -39.537 -9.512 1.00 93.06 200 LYS A CA 1
ATOM 1609 C C . LYS A 1 200 ? 8.496 -39.169 -9.098 1.00 93.06 200 LYS A C 1
ATOM 1611 O O . LYS A 1 200 ? 9.403 -39.987 -9.236 1.00 93.06 200 LYS A O 1
ATOM 1616 N N . LYS A 1 201 ? 8.715 -37.925 -8.674 1.00 91.19 201 LYS A N 1
ATOM 1617 C CA . LYS A 1 201 ? 10.046 -37.396 -8.382 1.00 91.19 201 LYS A CA 1
ATOM 1618 C C . LYS A 1 201 ? 9.987 -36.492 -7.166 1.00 91.19 201 LYS A C 1
ATOM 1620 O O . LYS A 1 201 ? 9.366 -35.433 -7.223 1.00 91.19 201 LYS A O 1
ATOM 1625 N N . ASP A 1 202 ? 10.719 -36.881 -6.129 1.00 90.88 202 ASP A N 1
ATOM 1626 C CA . ASP A 1 202 ? 10.916 -36.032 -4.963 1.00 90.88 202 ASP A CA 1
ATOM 1627 C C . ASP A 1 202 ? 11.673 -34.756 -5.366 1.00 90.88 202 ASP A C 1
ATOM 1629 O O . ASP A 1 202 ? 12.665 -34.795 -6.108 1.00 90.88 202 ASP A O 1
ATOM 1633 N N . ARG A 1 203 ? 11.143 -33.606 -4.953 1.00 91.94 203 ARG A N 1
ATOM 1634 C CA . ARG A 1 203 ? 11.649 -32.278 -5.313 1.00 91.94 203 ARG A CA 1
ATOM 1635 C C . ARG A 1 203 ? 11.698 -31.410 -4.060 1.00 91.94 203 ARG A C 1
ATOM 1637 O O . ARG A 1 203 ? 10.731 -31.411 -3.301 1.00 91.94 203 ARG A O 1
ATOM 1644 N N . PRO A 1 204 ? 12.762 -30.610 -3.866 1.00 92.06 204 PRO A N 1
ATOM 1645 C CA . PRO A 1 204 ? 12.826 -29.671 -2.755 1.00 92.06 204 PRO A CA 1
ATOM 1646 C C . PRO A 1 204 ? 11.637 -28.706 -2.755 1.00 92.06 204 PRO A C 1
ATOM 1648 O O . PRO A 1 204 ? 11.231 -28.207 -3.806 1.00 92.06 204 PRO A O 1
ATOM 1651 N N . GLN A 1 205 ? 11.132 -28.373 -1.564 1.00 89.88 205 GLN A N 1
ATOM 1652 C CA . GLN A 1 205 ? 9.992 -27.464 -1.389 1.00 89.88 205 GLN A CA 1
ATOM 1653 C C . GLN A 1 205 ? 10.191 -26.111 -2.097 1.00 89.88 205 GLN A C 1
ATOM 1655 O O . GLN A 1 205 ? 9.242 -25.555 -2.651 1.00 89.88 205 GLN A O 1
ATOM 1660 N N . ALA A 1 206 ? 11.427 -25.599 -2.111 1.00 91.50 206 ALA A N 1
ATOM 1661 C CA . ALA A 1 206 ? 11.785 -24.336 -2.758 1.00 91.50 206 ALA A CA 1
ATOM 1662 C C . ALA A 1 206 ? 11.537 -24.338 -4.282 1.00 91.50 206 ALA A C 1
ATOM 1664 O O . ALA A 1 206 ? 11.217 -23.295 -4.851 1.00 91.50 206 ALA A O 1
ATOM 1665 N N . ASP A 1 207 ? 11.609 -25.504 -4.930 1.00 93.56 207 ASP A N 1
ATOM 1666 C CA . ASP A 1 207 ? 11.504 -25.638 -6.387 1.00 93.56 207 ASP A CA 1
ATOM 1667 C C . ASP A 1 207 ? 10.072 -25.915 -6.862 1.00 93.56 207 ASP A C 1
ATOM 1669 O O . ASP A 1 207 ? 9.783 -25.833 -8.060 1.00 93.56 207 ASP A O 1
ATOM 1673 N N . LEU A 1 208 ? 9.149 -26.235 -5.948 1.00 93.75 208 LEU A N 1
ATOM 1674 C CA . LEU A 1 208 ? 7.789 -26.649 -6.300 1.00 93.75 208 LEU A CA 1
ATOM 1675 C C . LEU A 1 208 ? 7.014 -25.565 -7.055 1.00 93.75 208 LEU A C 1
ATOM 1677 O O . LEU A 1 208 ? 6.266 -25.878 -7.981 1.00 93.75 208 LEU A O 1
ATOM 1681 N N . ILE A 1 209 ? 7.212 -24.289 -6.710 1.00 94.50 209 ILE A N 1
ATOM 1682 C CA . ILE A 1 209 ? 6.538 -23.169 -7.387 1.00 94.50 209 ILE A CA 1
ATOM 1683 C C . ILE A 1 209 ? 7.029 -23.046 -8.831 1.00 94.50 209 ILE A C 1
ATOM 1685 O O . ILE A 1 209 ? 6.218 -22.978 -9.756 1.00 94.50 209 ILE A O 1
ATOM 1689 N N . ALA A 1 210 ? 8.349 -23.057 -9.036 1.00 94.81 210 ALA A N 1
ATOM 1690 C CA . ALA A 1 210 ? 8.936 -23.009 -10.370 1.00 94.81 210 ALA A CA 1
ATOM 1691 C C . ALA A 1 210 ? 8.482 -24.214 -11.205 1.00 94.81 210 ALA A C 1
ATOM 1693 O O . ALA A 1 210 ? 8.070 -24.055 -12.353 1.00 94.81 210 ALA A O 1
ATOM 1694 N N . PHE A 1 211 ? 8.457 -25.404 -10.603 1.00 96.44 211 PHE A N 1
ATOM 1695 C CA . PHE A 1 211 ? 7.994 -26.612 -11.271 1.00 96.44 211 PHE A CA 1
ATOM 1696 C C . PHE A 1 211 ? 6.517 -26.531 -11.682 1.00 96.44 211 PHE A C 1
ATOM 1698 O O . PHE A 1 211 ? 6.173 -26.883 -12.810 1.00 96.44 211 PHE A O 1
ATOM 1705 N N . ARG A 1 212 ? 5.643 -25.997 -10.822 1.00 97.06 212 ARG A N 1
ATOM 1706 C CA . ARG A 1 212 ? 4.230 -25.781 -11.162 1.00 97.06 212 ARG A CA 1
ATOM 1707 C C . ARG A 1 212 ? 4.062 -24.816 -12.338 1.00 97.06 212 ARG A C 1
ATOM 1709 O O . ARG A 1 212 ? 3.217 -25.052 -13.201 1.00 97.06 212 ARG A O 1
ATOM 1716 N N . CYS A 1 213 ? 4.887 -23.771 -12.409 1.00 97.06 213 CYS A N 1
ATOM 1717 C CA . CYS A 1 213 ? 4.923 -22.868 -13.558 1.00 97.06 213 CYS A CA 1
ATOM 1718 C C . CYS A 1 213 ? 5.326 -23.599 -14.849 1.00 97.06 213 CYS A C 1
ATOM 1720 O O . CYS A 1 213 ? 4.694 -23.371 -15.877 1.00 97.06 213 CYS A O 1
ATOM 1722 N N . GLU A 1 214 ? 6.316 -24.495 -14.808 1.00 97.31 214 GLU A N 1
ATOM 1723 C CA . GLU A 1 214 ? 6.712 -25.301 -15.976 1.00 97.31 214 GLU A CA 1
ATOM 1724 C C . GLU A 1 214 ? 5.608 -26.262 -16.430 1.00 97.31 214 GLU A C 1
ATOM 1726 O O . GLU A 1 214 ? 5.305 -26.328 -17.621 1.00 97.31 214 GLU A O 1
ATOM 1731 N N . VAL A 1 215 ? 4.936 -26.939 -15.490 1.00 97.62 215 VAL A N 1
ATOM 1732 C CA . VAL A 1 215 ? 3.763 -27.778 -15.797 1.00 97.62 215 VAL A CA 1
ATOM 1733 C C . VAL A 1 215 ? 2.684 -26.948 -16.493 1.00 97.62 215 VAL A C 1
ATOM 1735 O O . VAL A 1 215 ? 2.159 -27.353 -17.529 1.00 97.62 215 VAL A O 1
ATOM 1738 N N . SER A 1 216 ? 2.388 -25.758 -15.967 1.00 97.75 216 SER A N 1
ATOM 1739 C CA . SER A 1 216 ? 1.405 -24.858 -16.568 1.00 97.75 216 SER A CA 1
ATOM 1740 C C . SER A 1 216 ? 1.806 -24.404 -17.977 1.00 97.75 216 SER A C 1
ATOM 1742 O O . SER A 1 216 ? 0.975 -24.413 -18.882 1.00 97.75 216 SER A O 1
ATOM 1744 N N . LYS A 1 217 ? 3.084 -24.064 -18.204 1.00 97.94 217 LYS A N 1
ATOM 1745 C CA . LYS A 1 217 ? 3.599 -23.709 -19.539 1.00 97.94 217 LYS A CA 1
ATOM 1746 C C . LYS A 1 217 ? 3.428 -24.855 -20.534 1.00 97.94 217 LYS A C 1
ATOM 1748 O O . LYS A 1 217 ? 2.982 -24.608 -21.650 1.00 97.94 217 LYS A O 1
ATOM 1753 N N . GLY A 1 218 ? 3.762 -26.083 -20.134 1.00 97.38 218 GLY A N 1
ATOM 1754 C CA . GLY A 1 218 ? 3.622 -27.267 -20.983 1.00 97.38 218 GLY A CA 1
ATOM 1755 C C . GLY A 1 218 ? 2.165 -27.550 -21.348 1.00 97.38 218 GLY A C 1
ATOM 1756 O O . GLY A 1 218 ? 1.851 -27.750 -22.520 1.00 97.38 218 GLY A O 1
ATOM 1757 N N . LEU A 1 219 ? 1.264 -27.490 -20.363 1.00 97.88 219 LEU A N 1
ATOM 1758 C CA . LEU A 1 219 ? -0.169 -27.675 -20.592 1.00 97.88 219 LEU A CA 1
ATOM 1759 C C . LEU A 1 219 ? -0.747 -26.578 -21.487 1.00 97.88 219 LEU A C 1
ATOM 1761 O O . LEU A 1 219 ? -1.400 -26.898 -22.475 1.00 97.88 219 LEU A O 1
ATOM 1765 N N . LEU A 1 220 ? -0.439 -25.309 -21.206 1.00 97.75 220 LEU A N 1
ATOM 1766 C CA . LEU A 1 220 ? -0.870 -24.189 -22.038 1.00 97.75 220 LEU A CA 1
ATOM 1767 C C . LEU A 1 220 ? -0.330 -24.310 -23.469 1.00 97.75 220 LEU A C 1
ATOM 1769 O O . LEU A 1 220 ? -1.047 -24.004 -24.412 1.00 97.75 220 LEU A O 1
ATOM 1773 N N . ALA A 1 221 ? 0.911 -24.767 -23.663 1.00 97.62 221 ALA A N 1
ATOM 1774 C CA . ALA A 1 221 ? 1.486 -24.969 -24.992 1.00 97.62 221 ALA A CA 1
ATOM 1775 C C . ALA A 1 221 ? 0.765 -26.064 -25.796 1.00 97.62 221 ALA A C 1
ATOM 1777 O O . ALA A 1 221 ? 0.693 -25.950 -27.021 1.00 97.62 221 ALA A O 1
ATOM 1778 N N . ALA A 1 222 ? 0.200 -27.070 -25.125 1.00 97.75 222 ALA A N 1
ATOM 1779 C CA . ALA A 1 222 ? -0.580 -28.137 -25.746 1.00 97.75 222 ALA A CA 1
ATOM 1780 C C . ALA A 1 222 ? -2.035 -27.738 -26.061 1.00 97.75 222 ALA A C 1
ATOM 1782 O O . ALA A 1 222 ? -2.686 -28.428 -26.842 1.00 97.75 222 ALA A O 1
ATOM 1783 N N . GLU A 1 223 ? -2.548 -26.637 -25.496 1.00 97.94 223 GLU A N 1
ATOM 1784 C CA . GLU A 1 223 ? -3.902 -26.162 -25.805 1.00 97.94 223 GLU A CA 1
ATOM 1785 C C . GLU A 1 223 ? -4.031 -25.691 -27.264 1.00 97.94 223 GLU A C 1
ATOM 1787 O O . GLU A 1 223 ? -3.057 -25.198 -27.859 1.00 97.94 223 GLU A O 1
ATOM 1792 N N . PRO A 1 224 ? -5.231 -25.793 -27.857 1.00 98.00 224 PRO A N 1
ATOM 1793 C CA . PRO A 1 224 ? -5.450 -25.311 -29.207 1.00 98.00 224 PRO A CA 1
ATOM 1794 C C . PRO A 1 224 ? -5.388 -23.765 -29.298 1.00 98.00 224 PRO A C 1
ATOM 1796 O O . PRO A 1 224 ? -5.480 -23.060 -28.283 1.00 98.00 224 PRO A O 1
ATOM 1799 N N . PRO A 1 225 ? -5.115 -23.207 -30.499 1.00 97.25 225 PRO A N 1
ATOM 1800 C CA . PRO A 1 225 ? -4.836 -21.775 -30.671 1.00 97.25 225 PRO A CA 1
ATOM 1801 C C . PRO A 1 225 ? -5.978 -20.844 -30.244 1.00 97.25 225 PRO A C 1
ATOM 1803 O O . PRO A 1 225 ? -5.722 -19.754 -29.737 1.00 97.25 225 PRO A O 1
ATOM 1806 N N . ASP A 1 226 ? -7.221 -21.281 -30.422 1.00 97.25 226 ASP 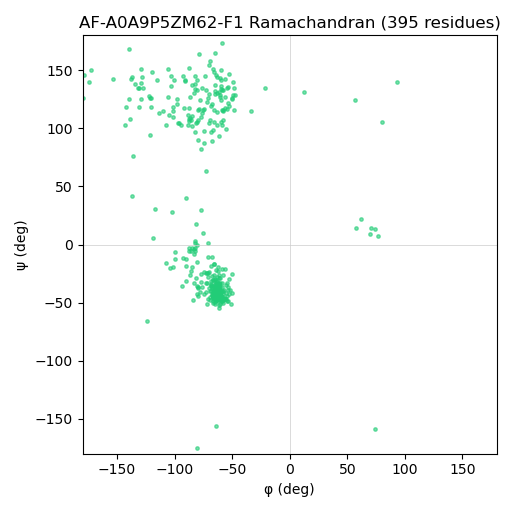A N 1
ATOM 1807 C CA . ASP A 1 226 ? -8.437 -20.575 -30.021 1.00 97.25 226 ASP A CA 1
ATOM 1808 C C . ASP A 1 226 ? -8.518 -20.396 -28.497 1.00 97.25 226 ASP A C 1
ATOM 1810 O O . ASP A 1 226 ? -8.734 -19.285 -28.013 1.00 97.25 226 ASP A O 1
ATOM 1814 N N . VAL A 1 227 ? -8.243 -21.458 -27.734 1.00 96.56 227 VAL A N 1
ATOM 1815 C CA . VAL A 1 227 ? -8.221 -21.427 -26.263 1.00 96.56 227 VAL A CA 1
ATOM 1816 C C . VAL A 1 227 ? -7.114 -20.503 -25.757 1.00 96.56 227 VAL A C 1
ATOM 1818 O O . VAL A 1 227 ? -7.332 -19.700 -24.849 1.00 96.56 227 VAL A O 1
ATOM 1821 N N . LYS A 1 228 ? -5.926 -20.567 -26.372 1.00 96.94 228 LYS A N 1
ATOM 1822 C CA . LYS A 1 228 ? -4.800 -19.683 -26.030 1.00 96.94 228 LYS A CA 1
ATOM 1823 C C . LYS A 1 228 ? -5.153 -18.215 -26.234 1.00 96.94 228 LYS A C 1
ATOM 1825 O O . LYS A 1 228 ? -4.844 -17.400 -25.368 1.00 96.94 228 LYS A O 1
ATOM 1830 N N . GLN A 1 229 ? -5.781 -17.883 -27.362 1.00 97.19 229 GLN A N 1
ATOM 1831 C CA . GLN A 1 229 ? -6.172 -16.510 -27.662 1.00 97.19 229 GLN A CA 1
ATOM 1832 C C . GLN A 1 229 ? -7.246 -16.013 -26.687 1.00 97.19 229 GLN A C 1
ATOM 1834 O O . GLN A 1 229 ? -7.089 -14.934 -26.121 1.00 97.19 229 GLN A O 1
ATOM 1839 N N . ARG A 1 230 ? -8.265 -16.835 -26.398 1.00 97.44 230 ARG A N 1
ATOM 1840 C CA . ARG A 1 230 ? -9.307 -16.521 -25.408 1.00 97.44 230 ARG A CA 1
ATOM 1841 C C . ARG A 1 230 ? -8.713 -16.158 -24.043 1.00 97.44 230 ARG A C 1
ATOM 1843 O O . ARG A 1 230 ? -9.042 -15.117 -23.486 1.00 97.44 230 ARG A O 1
ATOM 1850 N N . LEU A 1 231 ? -7.777 -16.966 -23.543 1.00 96.56 231 LEU A N 1
ATOM 1851 C CA . LEU A 1 231 ? -7.108 -16.723 -22.260 1.00 96.56 231 LEU A CA 1
ATOM 1852 C C . LEU A 1 231 ? -6.267 -15.442 -22.244 1.00 96.56 231 LEU A C 1
ATOM 1854 O O . LEU A 1 231 ? -6.162 -14.794 -21.207 1.00 96.56 231 LEU A O 1
ATOM 1858 N N . VAL A 1 232 ? -5.648 -15.075 -23.372 1.00 96.62 232 VAL A N 1
ATOM 1859 C CA . VAL A 1 232 ? -4.913 -13.804 -23.492 1.00 96.62 232 VAL A CA 1
ATOM 1860 C C . VAL A 1 232 ? -5.861 -12.623 -23.327 1.00 96.62 232 VAL A C 1
ATOM 1862 O O . VAL A 1 232 ? -5.518 -11.654 -22.647 1.00 96.62 232 VAL A O 1
ATOM 1865 N N . ASP A 1 233 ? -7.036 -12.695 -23.942 1.00 97.06 233 ASP A N 1
ATOM 1866 C CA . ASP A 1 233 ? -8.012 -11.612 -23.906 1.00 97.06 233 ASP A CA 1
ATOM 1867 C C . ASP A 1 233 ? -8.682 -11.516 -22.526 1.00 97.06 233 ASP A C 1
ATOM 1869 O O . ASP A 1 233 ? -8.758 -10.424 -21.961 1.00 97.06 233 ASP A O 1
ATOM 1873 N N . GLU A 1 234 ? -9.024 -12.649 -21.907 1.00 96.88 234 GLU A N 1
ATOM 1874 C CA . GLU A 1 234 ? -9.495 -12.706 -20.516 1.00 96.88 234 GLU A CA 1
ATOM 1875 C C . GLU A 1 234 ? -8.453 -12.174 -19.520 1.00 96.88 234 GLU A C 1
ATOM 1877 O O . GLU A 1 234 ? -8.796 -11.418 -18.612 1.00 96.88 234 GLU A O 1
ATOM 1882 N N . ALA A 1 235 ? -7.168 -12.509 -19.694 1.00 95.88 235 ALA A N 1
ATOM 1883 C CA . ALA A 1 235 ? -6.099 -12.012 -18.828 1.00 95.88 235 ALA A CA 1
ATOM 1884 C C . ALA A 1 235 ? -5.931 -10.488 -18.932 1.00 95.88 235 ALA A C 1
ATOM 1886 O O . ALA A 1 235 ? -5.720 -9.816 -17.918 1.00 95.88 235 ALA A O 1
ATOM 1887 N N . LYS A 1 236 ? -6.040 -9.929 -20.146 1.00 96.62 236 LYS A N 1
ATOM 1888 C CA . LYS A 1 236 ? -6.017 -8.475 -20.366 1.00 96.62 236 LYS A CA 1
ATOM 1889 C C . LYS A 1 236 ? -7.215 -7.793 -19.721 1.00 96.62 236 LYS A C 1
ATOM 1891 O O . LYS A 1 236 ? -7.036 -6.757 -19.088 1.00 96.62 236 LYS A O 1
ATOM 1896 N N . GLU A 1 237 ? -8.402 -8.372 -19.854 1.00 96.44 237 GLU A N 1
ATOM 1897 C CA . GLU A 1 237 ? -9.620 -7.818 -19.268 1.00 96.44 237 GLU A CA 1
ATOM 1898 C C . GLU A 1 237 ? -9.581 -7.865 -17.736 1.00 96.44 237 GLU A C 1
ATOM 1900 O O . GLU A 1 237 ? -9.822 -6.855 -17.076 1.00 96.44 237 GLU A O 1
ATOM 1905 N N . ALA A 1 238 ? -9.159 -8.991 -17.155 1.00 93.56 238 ALA A N 1
ATOM 1906 C CA . ALA A 1 238 ? -8.949 -9.110 -15.715 1.00 93.56 238 ALA A CA 1
ATOM 1907 C C . ALA A 1 238 ? -7.929 -8.079 -15.200 1.00 93.56 238 ALA A C 1
ATOM 1909 O O . ALA A 1 238 ? -8.130 -7.471 -14.147 1.00 93.56 238 ALA A O 1
ATOM 1910 N N . HIS A 1 239 ? -6.851 -7.841 -15.956 1.00 94.88 239 HIS A N 1
ATOM 1911 C CA . HIS A 1 239 ? -5.874 -6.806 -15.631 1.00 94.88 239 HIS A CA 1
ATOM 1912 C C . HIS A 1 239 ? -6.457 -5.391 -15.738 1.00 94.88 239 HIS A C 1
ATOM 1914 O O . HIS A 1 239 ? -6.208 -4.589 -14.841 1.00 94.88 239 HIS A O 1
ATOM 1920 N N . ARG A 1 240 ? -7.257 -5.090 -16.771 1.00 95.69 240 ARG A N 1
ATOM 1921 C CA . ARG A 1 240 ? -7.950 -3.800 -16.925 1.00 95.69 240 ARG A CA 1
ATOM 1922 C C . ARG A 1 240 ? -8.858 -3.520 -15.727 1.00 95.69 240 ARG A C 1
ATOM 1924 O O . ARG A 1 240 ? -8.724 -2.473 -15.108 1.00 95.69 240 ARG A O 1
ATOM 1931 N N . VAL A 1 241 ? -9.702 -4.481 -15.343 1.00 91.94 241 VAL A N 1
ATOM 1932 C CA . VAL A 1 241 ? -10.596 -4.361 -14.176 1.00 91.94 241 VAL A CA 1
ATOM 1933 C C . VAL A 1 241 ? -9.803 -4.178 -12.879 1.00 91.94 241 VAL A C 1
ATOM 1935 O O . VAL A 1 241 ? -10.162 -3.355 -12.037 1.00 91.94 241 VAL A O 1
ATOM 1938 N N . ALA A 1 242 ? -8.708 -4.922 -12.699 1.00 87.50 242 ALA A N 1
ATOM 1939 C CA . ALA A 1 242 ? -7.846 -4.772 -11.528 1.00 87.50 242 ALA A CA 1
ATOM 1940 C C . ALA A 1 242 ? -7.158 -3.396 -11.483 1.00 87.50 242 ALA A C 1
ATO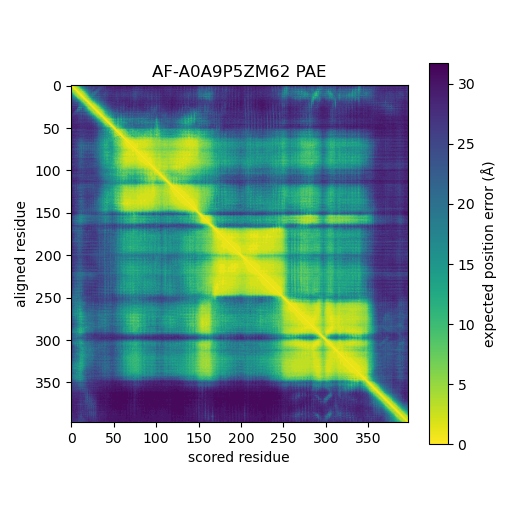M 1942 O O . ALA A 1 242 ? -7.067 -2.801 -10.411 1.00 87.50 242 ALA A O 1
ATOM 1943 N N . MET A 1 243 ? -6.704 -2.882 -12.629 1.00 89.38 243 MET A N 1
ATOM 1944 C CA . MET A 1 243 ? -6.125 -1.542 -12.750 1.00 89.38 243 MET A CA 1
ATOM 1945 C C . MET A 1 243 ? -7.152 -0.450 -12.467 1.00 89.38 243 MET A C 1
ATOM 1947 O O . MET A 1 243 ? -6.842 0.464 -11.717 1.00 89.38 243 MET A O 1
ATOM 1951 N N . GLU A 1 244 ? -8.380 -0.571 -12.972 1.00 87.44 244 GLU A N 1
ATOM 1952 C CA . GLU A 1 244 ? -9.455 0.384 -12.675 1.00 87.44 244 GLU A CA 1
ATOM 1953 C C . GLU A 1 244 ? -9.766 0.435 -11.178 1.00 87.44 244 GLU A C 1
ATOM 1955 O O . GLU A 1 244 ? -9.857 1.519 -10.609 1.00 87.44 244 GLU A O 1
ATOM 1960 N N . ARG A 1 245 ? -9.842 -0.722 -10.508 1.00 80.19 245 ARG A N 1
ATOM 1961 C CA . ARG A 1 245 ? -9.997 -0.780 -9.043 1.00 80.19 245 ARG A CA 1
ATOM 1962 C C . ARG A 1 245 ? -8.811 -0.156 -8.313 1.00 80.19 245 ARG A C 1
ATOM 1964 O O . ARG A 1 245 ? -8.998 0.543 -7.325 1.00 80.19 245 ARG A O 1
ATOM 1971 N N . TYR A 1 246 ? -7.594 -0.404 -8.792 1.00 80.12 246 TYR A N 1
ATOM 1972 C CA . TYR A 1 246 ? -6.385 0.191 -8.226 1.00 80.12 246 TYR A CA 1
ATOM 1973 C C . TYR A 1 246 ? -6.374 1.722 -8.385 1.00 80.12 246 TYR A C 1
ATOM 1975 O O . TYR A 1 246 ? -6.013 2.433 -7.450 1.00 80.12 246 TYR A O 1
ATOM 1983 N N . GLU A 1 247 ? -6.802 2.237 -9.540 1.00 80.75 247 GLU A N 1
ATOM 1984 C CA . GLU A 1 247 ? -6.866 3.672 -9.846 1.00 80.75 247 GLU A CA 1
ATOM 1985 C C . GLU A 1 247 ? -8.001 4.395 -9.112 1.00 80.75 247 GLU A C 1
ATOM 1987 O O . GLU A 1 247 ? -7.823 5.544 -8.707 1.00 80.75 247 GLU A O 1
ATOM 1992 N N . GLN A 1 248 ? -9.135 3.726 -8.878 1.00 74.19 248 GLN A N 1
ATOM 1993 C CA . GLN A 1 248 ? -10.220 4.230 -8.024 1.00 74.19 248 GLN A CA 1
ATOM 1994 C C . GLN A 1 248 ? -9.773 4.432 -6.565 1.00 74.19 248 GLN A C 1
ATOM 1996 O O . GLN A 1 248 ? -10.388 5.206 -5.831 1.00 74.19 248 GLN A O 1
ATOM 2001 N N . GLY A 1 249 ? -8.677 3.786 -6.155 1.00 66.88 249 GLY A N 1
ATOM 2002 C CA . GLY A 1 249 ? -8.122 3.880 -4.813 1.00 66.88 249 GLY A CA 1
ATOM 2003 C C . GLY A 1 249 ? -8.946 3.113 -3.780 1.00 66.88 249 GLY A C 1
ATOM 2004 O O . GLY A 1 249 ? -9.693 2.189 -4.099 1.00 66.88 249 GLY A O 1
ATOM 2005 N N . ILE A 1 250 ? -8.793 3.482 -2.506 1.00 60.59 250 ILE A N 1
ATOM 2006 C CA . ILE A 1 250 ? -9.576 2.901 -1.411 1.00 60.59 250 ILE A CA 1
ATOM 2007 C C . ILE A 1 250 ? -10.976 3.526 -1.451 1.00 60.59 250 ILE A C 1
ATOM 2009 O O . ILE A 1 250 ? -11.260 4.493 -0.748 1.00 60.59 250 ILE A O 1
ATOM 2013 N N . TYR A 1 251 ? -11.844 2.992 -2.307 1.00 55.78 251 TYR A N 1
ATOM 2014 C CA . TYR A 1 251 ? -13.278 3.226 -2.211 1.00 55.78 251 TYR A CA 1
ATOM 2015 C C . TYR A 1 251 ? -13.870 2.181 -1.265 1.00 55.78 251 TYR A C 1
ATOM 2017 O O . TYR A 1 251 ? -13.941 0.997 -1.596 1.00 55.78 251 TYR A O 1
ATOM 2025 N N . VAL A 1 252 ? -14.257 2.609 -0.064 1.00 61.09 252 VAL A N 1
ATOM 2026 C CA . VAL A 1 252 ? -15.005 1.763 0.869 1.00 61.09 252 VAL A CA 1
ATOM 2027 C C . VAL A 1 252 ? -16.480 1.958 0.549 1.00 61.09 252 VAL A C 1
ATOM 2029 O O . VAL A 1 252 ? -17.048 2.997 0.874 1.00 61.09 252 VAL A O 1
ATOM 2032 N N . ALA A 1 253 ? -17.075 0.989 -0.145 1.00 70.50 253 ALA A N 1
ATOM 2033 C CA . ALA A 1 253 ? -18.525 0.923 -0.258 1.00 70.50 253 ALA A CA 1
ATOM 2034 C C . ALA A 1 253 ? -19.126 0.651 1.128 1.00 70.50 253 ALA A C 1
ATOM 2036 O O . ALA A 1 253 ? -18.509 -0.038 1.948 1.00 70.50 253 ALA A O 1
ATOM 2037 N N . ASP A 1 254 ? -20.327 1.167 1.379 1.00 76.88 254 ASP A N 1
ATOM 2038 C CA . ASP A 1 254 ? -21.044 0.859 2.610 1.00 76.88 254 ASP A CA 1
ATOM 2039 C C . ASP A 1 254 ? -21.275 -0.657 2.712 1.00 76.88 254 ASP A C 1
ATOM 2041 O O . ASP A 1 254 ? -21.696 -1.312 1.757 1.00 76.88 254 ASP A O 1
ATOM 2045 N N . CYS A 1 255 ? -20.990 -1.230 3.883 1.00 78.00 255 CYS A N 1
ATOM 2046 C CA . CYS A 1 255 ? -21.299 -2.628 4.157 1.00 78.00 255 CYS A CA 1
ATOM 2047 C C . CYS A 1 255 ? -22.811 -2.765 4.373 1.00 78.00 255 CYS A C 1
ATOM 2049 O O . CYS A 1 255 ? -23.319 -2.456 5.456 1.00 78.00 255 CYS A O 1
ATOM 2051 N N . GLU A 1 256 ? -23.539 -3.168 3.331 1.00 83.69 256 GLU A N 1
ATOM 2052 C CA . GLU A 1 256 ? -24.997 -3.351 3.379 1.00 83.69 256 GLU A CA 1
ATOM 2053 C C . GLU A 1 256 ? -25.413 -4.571 4.217 1.00 83.69 256 GLU A C 1
ATOM 2055 O O . GLU A 1 256 ? -26.516 -4.584 4.760 1.00 83.69 256 GLU A O 1
ATOM 2060 N N . ASP A 1 257 ? -24.525 -5.558 4.372 1.00 87.25 257 ASP A N 1
ATOM 2061 C CA . ASP A 1 257 ? -24.771 -6.784 5.134 1.00 87.25 257 ASP A CA 1
ATOM 2062 C C . ASP A 1 257 ? -24.634 -6.548 6.660 1.00 87.25 257 ASP A C 1
ATOM 2064 O O . ASP A 1 257 ? -23.542 -6.221 7.145 1.00 87.25 257 ASP A O 1
ATOM 2068 N N . PRO A 1 258 ? -25.716 -6.719 7.449 1.00 84.56 258 PRO A N 1
ATOM 2069 C CA . PRO A 1 258 ? -25.681 -6.541 8.899 1.00 84.56 258 PRO A CA 1
ATOM 2070 C C . PRO A 1 258 ? -24.724 -7.492 9.630 1.00 84.56 258 PRO A C 1
ATOM 2072 O O . PRO A 1 258 ? -24.133 -7.083 10.631 1.00 84.56 258 PRO A O 1
ATOM 2075 N N . GLU A 1 259 ? -24.549 -8.732 9.158 1.00 85.19 259 GLU A N 1
ATOM 2076 C CA . GLU A 1 259 ? -23.673 -9.714 9.814 1.00 85.19 259 GLU A CA 1
ATOM 2077 C C . GLU A 1 259 ? -22.204 -9.330 9.634 1.00 85.19 259 GLU A C 1
ATOM 2079 O O . GLU A 1 259 ? -21.459 -9.230 10.612 1.00 85.19 259 GLU A O 1
ATOM 2084 N N . GLN A 1 260 ? -21.812 -8.990 8.403 1.00 84.44 260 GLN A N 1
ATOM 2085 C CA . GLN A 1 260 ? -20.473 -8.473 8.108 1.00 84.44 260 GLN A CA 1
ATOM 2086 C C . GLN A 1 260 ? -20.185 -7.174 8.863 1.00 84.44 260 GLN A C 1
ATOM 2088 O O . GLN A 1 260 ? -19.063 -6.945 9.314 1.00 84.44 260 GLN A O 1
ATOM 2093 N N . ARG A 1 261 ? -21.192 -6.309 9.037 1.00 86.12 261 ARG A N 1
ATOM 2094 C CA . ARG A 1 261 ? -21.050 -5.087 9.835 1.00 86.12 261 ARG A CA 1
ATOM 2095 C C . ARG A 1 261 ? -20.793 -5.399 11.309 1.00 86.12 261 ARG A C 1
ATOM 2097 O O . ARG A 1 261 ? -19.919 -4.777 11.908 1.00 86.12 261 ARG A O 1
ATOM 2104 N N . ALA A 1 262 ? -21.524 -6.349 11.889 1.00 85.75 262 ALA A N 1
ATOM 2105 C CA . ALA A 1 262 ? -21.316 -6.774 13.271 1.00 85.75 262 ALA A CA 1
ATOM 2106 C C . ALA A 1 262 ? -19.924 -7.398 13.470 1.00 85.75 262 ALA A C 1
ATOM 2108 O O . ALA A 1 262 ? -19.239 -7.072 14.441 1.00 85.75 262 ALA A O 1
ATOM 2109 N N . GLU A 1 263 ? -19.471 -8.227 12.527 1.00 87.31 263 GLU A N 1
ATOM 2110 C CA . GLU A 1 263 ? -18.117 -8.789 12.532 1.00 87.31 263 GLU A CA 1
ATOM 2111 C C . GLU A 1 263 ? -17.047 -7.690 12.422 1.00 87.31 263 GLU A C 1
ATOM 2113 O O . GLU A 1 263 ? -16.092 -7.670 13.200 1.00 87.31 263 GLU A O 1
ATOM 2118 N N . ALA A 1 264 ? -17.232 -6.714 11.528 1.00 88.00 264 ALA A N 1
ATOM 2119 C CA . ALA A 1 264 ? -16.322 -5.580 11.391 1.00 88.00 264 ALA A CA 1
ATOM 2120 C C . ALA A 1 264 ? -16.233 -4.740 12.678 1.00 88.00 264 ALA A C 1
ATOM 2122 O O . ALA A 1 264 ? -15.140 -4.326 13.064 1.00 88.00 264 ALA A O 1
ATOM 2123 N N . ILE A 1 265 ? -17.357 -4.524 13.375 1.00 88.69 265 ILE A N 1
ATOM 2124 C CA . ILE A 1 265 ? -17.381 -3.854 14.685 1.00 88.69 265 ILE A CA 1
ATOM 2125 C C . ILE A 1 265 ? -16.603 -4.674 15.723 1.00 88.69 265 ILE A C 1
ATOM 2127 O O . ILE A 1 265 ? -15.791 -4.110 16.457 1.00 88.69 265 ILE A O 1
ATOM 2131 N N . ALA A 1 266 ? -16.801 -5.995 15.764 1.00 87.56 266 ALA A N 1
ATOM 2132 C CA . ALA A 1 266 ? -16.093 -6.879 16.690 1.00 87.56 266 ALA A CA 1
ATOM 2133 C C . ALA A 1 266 ? -14.571 -6.889 16.451 1.00 87.56 266 ALA A C 1
ATOM 2135 O O . ALA A 1 266 ? -13.790 -6.963 17.400 1.00 87.56 266 ALA A O 1
ATOM 2136 N N . LEU A 1 267 ? -14.143 -6.767 15.191 1.00 88.62 267 LEU A N 1
ATOM 2137 C CA . LEU A 1 267 ? -12.733 -6.732 14.792 1.00 88.62 267 LEU A CA 1
ATOM 2138 C C . LEU A 1 267 ? -12.114 -5.328 14.811 1.00 88.62 267 LEU A C 1
ATOM 2140 O O . LEU A 1 267 ? -10.900 -5.197 14.632 1.00 88.62 267 LEU A O 1
ATOM 2144 N N . LEU A 1 268 ? -12.907 -4.281 15.056 1.00 90.38 268 LEU A N 1
ATOM 2145 C CA . LEU A 1 268 ? -12.467 -2.888 14.964 1.00 90.38 268 LEU A CA 1
ATOM 2146 C C . LEU A 1 268 ? -11.226 -2.613 15.820 1.00 90.38 268 LEU A C 1
ATOM 2148 O O . LEU A 1 268 ? -10.276 -1.995 15.345 1.00 90.38 268 LEU A O 1
ATOM 2152 N N . SER A 1 269 ? -11.198 -3.113 17.057 1.00 89.81 269 SER A N 1
ATOM 2153 C CA . SER A 1 269 ? -10.053 -2.963 17.966 1.00 89.81 269 SER A CA 1
ATOM 2154 C C . SER A 1 269 ? -8.777 -3.584 17.400 1.00 89.81 269 SER A C 1
ATOM 2156 O O . SER A 1 269 ? -7.714 -2.974 17.451 1.00 89.81 269 SER A O 1
ATOM 2158 N N . THR A 1 270 ? -8.891 -4.763 16.790 1.00 85.75 270 THR A N 1
ATOM 2159 C CA . THR A 1 270 ? -7.758 -5.506 16.226 1.00 85.75 270 THR A CA 1
ATOM 2160 C C . THR A 1 270 ? -7.153 -4.771 15.031 1.00 85.75 270 THR A C 1
ATOM 2162 O O . THR A 1 270 ? -5.935 -4.756 14.863 1.00 85.75 270 THR A O 1
ATOM 2165 N N . VAL A 1 271 ? -7.994 -4.132 14.216 1.00 86.25 271 VAL A N 1
ATOM 2166 C CA . VAL A 1 271 ? -7.564 -3.396 13.019 1.00 86.25 271 VAL A CA 1
ATOM 2167 C C . VAL A 1 271 ? -7.036 -2.004 13.366 1.00 86.25 271 VAL A C 1
ATOM 2169 O O . VAL A 1 271 ? -6.029 -1.566 12.812 1.00 86.25 271 VAL A O 1
ATOM 2172 N N . VAL A 1 272 ? -7.708 -1.292 14.272 1.00 92.06 272 VAL A N 1
ATOM 2173 C CA . VAL A 1 272 ? -7.462 0.134 14.521 1.00 92.06 272 VAL A CA 1
ATOM 2174 C C . VAL A 1 272 ? -6.412 0.374 15.603 1.00 92.06 272 VAL A C 1
ATOM 2176 O O . VAL A 1 272 ? -5.671 1.350 15.498 1.00 92.06 272 VAL A O 1
ATOM 2179 N N . GLN A 1 273 ? -6.280 -0.501 16.607 1.00 92.62 273 GLN A N 1
ATOM 2180 C CA . GLN A 1 273 ? -5.298 -0.307 17.681 1.00 92.62 273 GLN A CA 1
ATOM 2181 C C . GLN A 1 273 ? -3.859 -0.140 17.152 1.00 92.62 273 GLN A C 1
ATOM 2183 O O . GLN A 1 273 ? -3.224 0.849 17.520 1.00 92.62 273 GLN A O 1
ATOM 2188 N N . PRO A 1 274 ? -3.354 -0.971 16.212 1.00 89.12 274 PRO A N 1
ATOM 2189 C CA . PRO A 1 274 ? -2.012 -0.780 15.655 1.00 89.12 274 PRO A CA 1
ATOM 2190 C C . PRO A 1 274 ? -1.825 0.569 14.941 1.00 89.12 274 PRO A C 1
ATOM 2192 O O . PRO A 1 274 ? -0.715 1.104 14.904 1.00 89.12 274 PRO A O 1
ATOM 2195 N N . LEU A 1 275 ? -2.900 1.136 14.375 1.00 90.75 275 LEU A N 1
ATOM 2196 C CA . LEU A 1 275 ? -2.867 2.462 13.753 1.00 90.75 275 LEU A CA 1
ATOM 2197 C C . LEU A 1 275 ? -2.678 3.549 14.810 1.00 90.75 275 LEU A C 1
ATOM 2199 O O . LEU A 1 275 ? -1.822 4.417 14.644 1.00 90.75 275 LEU A O 1
ATOM 2203 N N . LEU A 1 276 ? -3.453 3.489 15.895 1.00 94.06 276 LEU A N 1
ATOM 2204 C CA . LEU A 1 276 ? -3.358 4.441 17.002 1.00 94.06 276 LEU A CA 1
ATOM 2205 C C . LEU A 1 276 ? -1.997 4.345 17.699 1.00 94.06 276 LEU A C 1
ATOM 2207 O O . LEU A 1 276 ? -1.371 5.373 17.950 1.00 94.06 276 LEU A O 1
ATOM 2211 N N . ASP A 1 277 ? -1.502 3.130 17.938 1.00 91.56 277 ASP A N 1
ATOM 2212 C CA . ASP A 1 277 ? -0.175 2.896 18.516 1.00 91.56 277 ASP A CA 1
ATOM 2213 C C . ASP A 1 277 ? 0.924 3.460 17.615 1.00 91.56 277 ASP A C 1
ATOM 2215 O O . ASP A 1 277 ? 1.851 4.121 18.084 1.00 91.56 277 ASP A O 1
ATOM 2219 N N . GLY A 1 278 ? 0.792 3.262 16.302 1.00 89.25 278 GLY A N 1
ATOM 2220 C CA . GLY A 1 278 ? 1.687 3.834 15.306 1.00 89.25 278 GLY A CA 1
ATOM 2221 C C . GLY A 1 278 ? 1.678 5.365 15.305 1.00 89.25 278 GLY A C 1
ATOM 2222 O O . GLY A 1 278 ? 2.745 5.979 15.312 1.00 89.25 278 GLY A O 1
ATOM 2223 N N . LEU A 1 279 ? 0.494 5.986 15.359 1.00 91.81 279 LEU A N 1
ATOM 2224 C CA . LEU A 1 279 ? 0.335 7.438 15.481 1.00 91.81 279 LEU A CA 1
ATOM 2225 C C . LEU A 1 279 ? 0.983 7.966 16.767 1.00 91.81 279 LEU A C 1
ATOM 2227 O O . LEU A 1 279 ? 1.734 8.944 16.720 1.00 91.81 279 LEU A O 1
ATOM 2231 N N . CYS A 1 280 ? 0.732 7.308 17.901 1.00 94.06 280 CYS A N 1
ATOM 2232 C CA . CYS A 1 280 ? 1.312 7.649 19.199 1.00 94.06 280 CYS A CA 1
ATOM 2233 C C . CYS A 1 280 ? 2.838 7.550 19.163 1.00 94.06 280 CYS A C 1
ATOM 2235 O O . CYS A 1 280 ? 3.529 8.509 19.499 1.00 94.06 280 CYS A O 1
ATOM 2237 N N . ALA A 1 281 ? 3.382 6.426 18.697 1.00 89.62 281 ALA A N 1
ATOM 2238 C CA . ALA A 1 281 ? 4.823 6.219 18.590 1.00 89.62 281 ALA A CA 1
ATOM 2239 C C . ALA A 1 281 ? 5.488 7.229 17.642 1.00 89.62 281 ALA A C 1
ATOM 2241 O O . ALA A 1 281 ? 6.622 7.645 17.875 1.00 89.62 281 ALA A O 1
ATOM 2242 N N . HIS A 1 282 ? 4.792 7.632 16.575 1.00 87.94 282 HIS A N 1
ATOM 2243 C CA . HIS A 1 282 ? 5.333 8.544 15.574 1.00 87.94 282 HIS A CA 1
ATOM 2244 C C . HIS A 1 282 ? 5.301 10.016 16.005 1.00 87.94 282 HIS A C 1
ATOM 2246 O O . HIS A 1 282 ? 6.224 10.771 15.704 1.00 87.94 282 HIS A O 1
ATOM 2252 N N . THR A 1 283 ? 4.244 10.435 16.702 1.00 90.62 283 THR A N 1
ATOM 2253 C CA . THR A 1 283 ? 4.015 11.847 17.057 1.00 90.62 283 THR A CA 1
ATOM 2254 C C . THR A 1 283 ? 4.330 12.179 18.513 1.00 90.62 283 THR A C 1
ATOM 2256 O O . THR A 1 283 ? 4.507 13.350 18.843 1.00 90.62 283 THR A O 1
ATOM 2259 N N . GLY A 1 284 ? 4.371 11.175 19.391 1.00 90.88 284 GLY A N 1
ATOM 2260 C CA . GLY A 1 284 ? 4.414 11.352 20.842 1.00 90.88 284 GLY A CA 1
ATOM 2261 C C . GLY A 1 284 ? 3.109 11.888 21.444 1.00 90.88 284 GLY A C 1
ATOM 2262 O O . GLY A 1 284 ? 3.099 12.268 22.612 1.00 90.88 284 GLY A O 1
ATOM 2263 N N . MET A 1 285 ? 2.027 11.970 20.663 1.00 94.12 285 MET A N 1
ATOM 2264 C CA . MET A 1 285 ? 0.714 12.396 21.146 1.00 94.12 285 MET A CA 1
ATOM 2265 C C . MET A 1 285 ? -0.080 11.210 21.695 1.00 94.12 285 MET A C 1
ATOM 2267 O O . MET A 1 285 ? 0.064 10.084 21.227 1.00 94.12 285 MET A O 1
ATOM 2271 N N . TYR A 1 286 ? -0.970 11.492 22.644 1.00 93.75 286 TYR A N 1
ATOM 2272 C CA . TYR A 1 286 ? -1.965 10.536 23.118 1.00 93.75 286 TYR A CA 1
ATOM 2273 C C . TYR A 1 286 ? -3.161 10.544 22.173 1.00 93.75 286 TYR A C 1
ATOM 2275 O O . TYR A 1 286 ? -3.700 11.610 21.865 1.00 93.75 286 TYR A O 1
ATOM 2283 N N . PHE A 1 287 ? -3.594 9.366 21.737 1.00 94.81 287 PHE A N 1
ATOM 2284 C CA . PHE A 1 287 ? -4.762 9.219 20.876 1.00 94.81 287 PHE A CA 1
ATOM 2285 C C . PHE A 1 287 ? -5.855 8.463 21.608 1.00 94.81 287 PHE A C 1
ATOM 2287 O O . PHE A 1 287 ? -5.594 7.499 22.323 1.00 94.81 287 PHE A O 1
ATOM 2294 N N . GLN A 1 288 ? -7.092 8.893 21.397 1.00 92.12 288 GLN A N 1
ATOM 2295 C CA . GLN A 1 288 ? -8.277 8.175 21.836 1.00 92.12 288 GLN A CA 1
ATOM 2296 C C . GLN A 1 288 ? -9.252 8.105 20.676 1.00 92.12 288 GLN A C 1
ATOM 2298 O O . GLN A 1 288 ? -9.484 9.100 19.987 1.00 92.12 288 GLN A O 1
ATOM 2303 N N . LEU A 1 289 ? -9.818 6.925 20.473 1.00 94.38 289 LEU A N 1
ATOM 2304 C CA . LEU A 1 289 ? -10.880 6.691 19.520 1.00 94.38 289 LEU A CA 1
ATOM 2305 C C . LEU A 1 289 ? -12.083 6.152 20.273 1.00 94.38 289 LEU A C 1
ATOM 2307 O O . LEU A 1 289 ? -11.995 5.156 20.987 1.00 94.38 289 LEU A O 1
ATOM 2311 N N . MET A 1 290 ? -13.212 6.818 20.078 1.00 93.19 290 MET A N 1
ATOM 2312 C CA . MET A 1 290 ? -14.496 6.380 20.587 1.00 93.19 290 MET A CA 1
ATOM 2313 C C . MET A 1 290 ? -15.442 6.206 19.406 1.00 93.19 290 MET A C 1
ATOM 2315 O O . MET A 1 290 ? -15.606 7.114 18.592 1.00 93.19 290 MET A O 1
ATOM 2319 N N . ALA A 1 291 ? -16.039 5.027 19.306 1.00 92.50 291 ALA A N 1
ATOM 2320 C CA . ALA A 1 291 ? -17.028 4.694 18.296 1.00 92.50 291 ALA A CA 1
ATOM 2321 C C . ALA A 1 291 ? -18.227 4.061 18.993 1.00 92.50 291 ALA A C 1
ATOM 2323 O O . ALA A 1 291 ? -18.057 3.202 19.856 1.00 92.50 291 ALA A O 1
ATOM 2324 N N . ALA A 1 292 ? -19.439 4.471 18.635 1.00 90.69 292 ALA A N 1
ATOM 2325 C CA . ALA A 1 292 ? -20.638 3.866 19.190 1.00 90.69 292 ALA A CA 1
ATOM 2326 C C . ALA A 1 292 ? -21.694 3.653 18.113 1.00 90.69 292 ALA A C 1
ATOM 2328 O O . ALA A 1 292 ? -21.868 4.486 17.225 1.00 90.69 292 ALA A O 1
ATOM 2329 N N . THR A 1 293 ? -22.399 2.531 18.229 1.00 85.00 293 THR A N 1
ATOM 2330 C CA . THR A 1 293 ? -23.591 2.235 17.440 1.00 85.00 293 THR A CA 1
ATOM 2331 C C . THR A 1 293 ? -24.789 2.282 18.387 1.00 85.00 293 THR A C 1
ATOM 2333 O O . THR A 1 293 ? -24.859 1.472 19.321 1.00 85.00 293 THR A O 1
ATOM 2336 N N . PRO A 1 294 ? -25.714 3.238 18.201 1.00 75.88 294 PRO A N 1
ATOM 2337 C CA . PRO A 1 294 ? -26.928 3.293 18.997 1.00 75.88 294 PRO A CA 1
ATOM 2338 C C . PRO A 1 294 ? -27.774 2.057 18.696 1.00 75.88 294 PRO A C 1
ATOM 2340 O O . PRO A 1 294 ? -27.900 1.642 17.545 1.00 75.88 294 PRO A O 1
ATOM 2343 N N . SER A 1 295 ? -28.337 1.454 19.740 1.00 71.25 295 SER A N 1
ATOM 2344 C CA . SER A 1 295 ? -29.294 0.367 19.558 1.00 71.25 295 SER A CA 1
ATOM 2345 C C . SER A 1 295 ? -30.644 0.932 19.131 1.00 71.25 295 SER A C 1
ATOM 2347 O O . SER A 1 295 ? -31.127 1.897 19.726 1.00 71.25 295 SER A O 1
ATOM 2349 N N . THR A 1 296 ? -31.258 0.318 18.125 1.00 62.97 296 THR A N 1
ATOM 2350 C CA . THR A 1 296 ? -32.628 0.621 17.695 1.00 62.97 296 THR A CA 1
ATOM 2351 C C . THR A 1 296 ? -33.680 -0.131 18.512 1.00 62.97 296 THR A C 1
ATOM 2353 O O . THR A 1 296 ? -34.829 0.300 18.564 1.00 62.97 296 THR A O 1
ATOM 2356 N N . ASP A 1 297 ? -33.292 -1.210 19.203 1.00 62.66 297 ASP A N 1
ATOM 2357 C CA . ASP A 1 297 ? -34.222 -2.243 19.684 1.00 62.66 297 ASP A CA 1
ATOM 2358 C C . ASP A 1 297 ? -34.246 -2.352 21.222 1.00 62.66 297 ASP A C 1
ATOM 2360 O O . ASP A 1 297 ? -34.449 -3.429 21.782 1.00 62.66 297 ASP A O 1
ATOM 2364 N N . ASN A 1 298 ? -34.001 -1.246 21.939 1.00 56.56 298 ASN A N 1
ATOM 2365 C CA . ASN A 1 298 ? -33.845 -1.210 23.406 1.00 56.56 298 ASN A CA 1
ATOM 2366 C C . ASN A 1 298 ? -32.730 -2.126 23.961 1.00 56.56 298 ASN A C 1
ATOM 2368 O O . ASN A 1 298 ? -32.671 -2.364 25.170 1.00 56.56 298 ASN A O 1
ATOM 2372 N N . SER A 1 299 ? -31.828 -2.630 23.114 1.00 62.56 299 SER A N 1
ATOM 2373 C CA . SER A 1 299 ? -30.628 -3.337 23.570 1.00 62.56 299 SER A CA 1
ATOM 2374 C C . SER A 1 299 ? -29.553 -2.343 24.033 1.00 62.56 299 SER A C 1
ATOM 2376 O O . SER A 1 299 ? -29.629 -1.140 23.776 1.00 62.56 299 SER A O 1
ATOM 2378 N N . SER A 1 300 ? -28.546 -2.819 24.768 1.00 67.19 300 SER A N 1
ATOM 2379 C CA . SER A 1 300 ? -27.429 -1.970 25.193 1.00 67.19 300 SER A CA 1
ATOM 2380 C C . SER A 1 300 ? -26.701 -1.404 23.971 1.00 67.19 300 SER A C 1
ATOM 2382 O O . SER A 1 300 ? -26.278 -2.173 23.106 1.00 67.19 300 SER A O 1
ATOM 2384 N N . ALA A 1 301 ? -26.528 -0.080 23.912 1.00 74.88 301 ALA A N 1
ATOM 2385 C CA . ALA A 1 301 ? -25.701 0.561 22.893 1.00 74.88 301 ALA A CA 1
ATOM 2386 C C . ALA A 1 301 ? -24.297 -0.062 22.883 1.00 74.88 301 ALA A C 1
ATOM 2388 O O . ALA A 1 301 ? -23.702 -0.282 23.942 1.00 74.88 301 ALA A O 1
ATOM 2389 N N . GLN A 1 302 ? -23.769 -0.342 21.694 1.00 82.44 302 GLN A N 1
ATOM 2390 C CA . GLN A 1 302 ? -22.405 -0.840 21.565 1.00 82.44 302 GLN A CA 1
ATOM 2391 C C . GLN A 1 302 ? -21.454 0.345 21.495 1.00 82.44 302 GLN A C 1
ATOM 2393 O O . GLN A 1 302 ? -21.627 1.232 20.663 1.00 82.44 302 GLN A O 1
ATOM 2398 N N . CYS A 1 303 ? -20.449 0.349 22.363 1.00 87.69 303 CYS A N 1
ATOM 2399 C CA . CYS A 1 303 ? -19.421 1.374 22.406 1.00 87.69 303 CYS A CA 1
ATOM 2400 C C . CYS A 1 303 ? -18.047 0.713 22.406 1.00 87.69 303 CYS A C 1
ATOM 2402 O O . CYS A 1 303 ? -17.750 -0.106 23.273 1.00 87.69 303 CYS A O 1
ATOM 2404 N N . VAL A 1 304 ? -17.210 1.098 21.452 1.00 91.06 304 VAL A N 1
ATOM 2405 C CA . VAL A 1 304 ? -15.803 0.721 21.376 1.00 91.06 304 VAL A CA 1
ATOM 2406 C C . VAL A 1 304 ? -14.979 1.939 21.765 1.00 91.06 304 VAL A C 1
ATOM 2408 O O . VAL A 1 304 ? -15.148 3.025 21.208 1.00 91.06 304 VAL A O 1
ATOM 2411 N N . PHE A 1 305 ? -14.091 1.750 22.732 1.00 92.88 305 PHE A N 1
ATOM 2412 C CA . PHE A 1 305 ? -13.118 2.746 23.147 1.00 92.88 305 PHE A CA 1
ATOM 2413 C C . PHE A 1 305 ? -11.721 2.157 22.993 1.00 92.88 305 PHE A C 1
ATOM 2415 O O . PHE A 1 305 ? -11.457 1.062 23.485 1.00 92.88 305 PHE A O 1
ATOM 2422 N N . LEU A 1 306 ? -10.852 2.880 22.296 1.00 94.12 306 LEU A N 1
ATOM 2423 C CA . LEU A 1 306 ? -9.453 2.532 22.091 1.00 94.12 306 LEU A CA 1
ATOM 2424 C C . LEU A 1 306 ? -8.594 3.728 22.482 1.00 94.12 306 LEU A C 1
ATOM 2426 O O . LEU A 1 306 ? -8.950 4.877 22.212 1.00 94.12 306 LEU A O 1
ATOM 2430 N N . SER A 1 307 ? -7.434 3.460 23.060 1.00 94.69 307 SER A N 1
ATOM 2431 C CA . SER A 1 307 ? -6.466 4.489 23.423 1.00 94.69 307 SER A CA 1
ATOM 2432 C C . SER A 1 307 ? -5.060 4.056 23.054 1.00 94.69 307 SER A C 1
ATOM 2434 O O . SER A 1 307 ? -4.715 2.883 23.179 1.00 94.69 307 SER A O 1
ATOM 2436 N N . ALA A 1 308 ? -4.243 5.015 22.633 1.00 95.31 308 ALA A N 1
ATOM 2437 C CA . ALA A 1 308 ? -2.818 4.831 22.427 1.00 95.31 308 ALA A CA 1
ATOM 2438 C C . ALA A 1 308 ? -2.032 5.901 23.185 1.00 95.31 308 ALA A C 1
ATOM 2440 O O . ALA A 1 308 ? -2.357 7.093 23.139 1.00 95.31 308 ALA A O 1
ATOM 2441 N N . GLY A 1 309 ? -0.984 5.441 23.864 1.00 90.88 309 GLY A N 1
ATOM 2442 C CA . GLY A 1 309 ? -0.203 6.222 24.816 1.00 90.88 309 GLY A CA 1
ATOM 2443 C C . GLY A 1 309 ? -0.700 6.049 26.251 1.00 90.88 309 GLY A C 1
ATOM 2444 O O . GLY A 1 309 ? -1.900 6.005 26.515 1.00 90.88 309 GLY A O 1
ATOM 2445 N N . THR A 1 310 ? 0.243 5.967 27.184 1.00 93.25 310 THR A N 1
ATOM 2446 C CA . THR A 1 310 ? -0.007 5.832 28.624 1.00 93.25 310 THR A CA 1
ATOM 2447 C C . THR A 1 310 ? 0.784 6.883 29.386 1.00 93.25 310 THR A C 1
ATOM 2449 O O . THR A 1 310 ? 1.863 7.284 28.949 1.00 93.25 310 THR A O 1
ATOM 2452 N N . SER A 1 311 ? 0.273 7.313 30.536 1.00 92.12 311 SER A N 1
ATOM 2453 C CA . SER A 1 311 ? 1.016 8.150 31.478 1.00 92.12 311 SER A CA 1
ATOM 2454 C C . SER A 1 311 ? 2.307 7.464 31.953 1.00 92.12 311 SER A C 1
ATOM 2456 O O . SER A 1 311 ? 2.526 6.271 31.729 1.00 92.12 311 SER A O 1
ATOM 2458 N N . GLU A 1 312 ? 3.136 8.191 32.706 1.00 89.62 312 GLU A N 1
ATOM 2459 C CA . GLU A 1 312 ? 4.297 7.616 33.409 1.00 89.62 312 GLU A CA 1
ATOM 2460 C C . GLU A 1 312 ? 3.909 6.485 34.377 1.00 89.62 312 GLU A C 1
ATOM 2462 O O . GLU A 1 312 ? 4.704 5.585 34.633 1.00 89.62 312 GLU A O 1
ATOM 2467 N N . SER A 1 313 ? 2.671 6.499 34.883 1.00 90.94 313 SER A N 1
ATOM 2468 C CA . SER A 1 313 ? 2.109 5.432 35.717 1.00 90.94 313 SER A CA 1
ATOM 2469 C C . SER A 1 313 ? 1.556 4.243 34.921 1.00 90.94 313 SER A C 1
ATOM 2471 O O . SER A 1 313 ? 1.011 3.318 35.519 1.00 90.94 313 SER A O 1
ATOM 2473 N N . GLY A 1 314 ? 1.681 4.248 33.590 1.00 93.00 314 GLY A N 1
ATOM 2474 C CA . GLY A 1 314 ? 1.189 3.182 32.715 1.00 93.00 314 GLY A CA 1
ATOM 2475 C C . GLY A 1 314 ? -0.331 3.168 32.532 1.00 93.00 314 GLY A C 1
ATOM 2476 O O . GLY A 1 314 ? -0.864 2.185 32.025 1.00 93.00 314 GLY A O 1
ATOM 2477 N N . LEU A 1 315 ? -1.031 4.233 32.935 1.00 92.81 315 LEU A N 1
ATOM 2478 C CA . LEU A 1 315 ? -2.486 4.348 32.818 1.00 92.81 315 LEU A CA 1
ATOM 2479 C C . LEU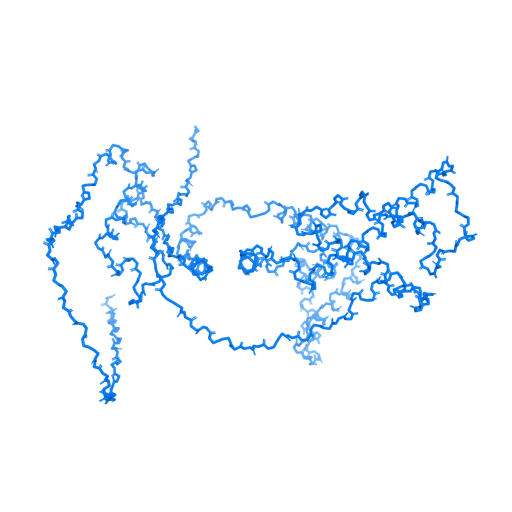 A 1 315 ? -2.864 5.200 31.603 1.00 92.81 315 LEU A C 1
ATOM 2481 O O . LEU A 1 315 ? -2.224 6.210 31.309 1.00 92.81 315 LEU A O 1
ATOM 2485 N N . ASP A 1 316 ? -3.921 4.806 30.901 1.00 92.06 316 ASP A N 1
ATOM 2486 C CA . ASP A 1 316 ? -4.570 5.649 29.896 1.00 92.06 316 ASP A CA 1
ATOM 2487 C C . ASP A 1 316 ? -5.526 6.664 30.561 1.00 92.06 316 ASP A C 1
ATOM 2489 O O . ASP A 1 316 ? -5.614 6.758 31.787 1.00 92.06 316 ASP A O 1
ATOM 2493 N N . PHE A 1 317 ? -6.264 7.442 29.764 1.00 91.00 317 PHE A N 1
ATOM 2494 C CA . PHE A 1 317 ? -7.229 8.417 30.286 1.00 91.00 317 PHE A CA 1
ATOM 2495 C C . PHE A 1 317 ? -8.322 7.788 31.160 1.00 91.00 317 PHE A C 1
ATOM 2497 O O . PHE A 1 317 ? -8.710 8.386 32.162 1.00 91.00 317 PHE A O 1
ATOM 2504 N N . SER A 1 318 ? -8.783 6.582 30.818 1.00 92.38 318 SER A N 1
ATOM 2505 C CA . SER A 1 318 ? -9.829 5.892 31.574 1.00 92.38 318 SER A CA 1
ATOM 2506 C C . SER A 1 318 ? -9.341 5.449 32.955 1.00 92.38 318 SER A C 1
ATOM 2508 O O . SER A 1 318 ? -10.102 5.502 33.921 1.00 92.38 318 SER A O 1
ATOM 2510 N N . GLY A 1 319 ? -8.064 5.069 33.063 1.00 92.62 319 GLY A N 1
ATOM 2511 C CA . GLY A 1 319 ? -7.428 4.722 34.332 1.00 92.62 319 GLY A CA 1
ATOM 2512 C C . GLY A 1 319 ? -6.981 5.937 35.146 1.00 92.62 319 GLY A C 1
ATOM 2513 O O . GLY A 1 319 ? -7.050 5.907 36.373 1.00 92.62 319 GLY A O 1
ATOM 2514 N N . LEU A 1 320 ? -6.521 7.002 34.483 1.00 94.06 320 LEU A N 1
ATOM 2515 C CA . LEU A 1 320 ? -5.971 8.188 35.143 1.00 94.06 320 LEU A CA 1
ATOM 2516 C C . LEU A 1 320 ? -7.061 9.113 35.704 1.00 94.06 320 LEU A C 1
ATOM 2518 O O . LEU A 1 320 ? -6.904 9.637 36.805 1.00 94.06 320 LEU A O 1
ATOM 2522 N N . ASP A 1 321 ? -8.154 9.309 34.962 1.00 93.44 321 ASP A N 1
ATOM 2523 C CA . ASP A 1 321 ? -9.309 10.108 35.383 1.00 93.44 321 ASP A CA 1
ATOM 2524 C C . ASP A 1 321 ? -10.627 9.390 35.026 1.00 93.44 321 ASP A C 1
ATOM 2526 O O . ASP A 1 321 ? -11.324 9.754 34.068 1.00 93.44 321 ASP A O 1
ATOM 2530 N N . PRO A 1 322 ? -11.001 8.354 35.802 1.00 93.69 322 PRO A N 1
ATOM 2531 C CA . PRO A 1 322 ? -12.189 7.552 35.522 1.00 93.69 322 PRO A CA 1
ATOM 2532 C C . PRO A 1 322 ? -13.487 8.366 35.598 1.00 93.69 322 PRO A C 1
ATOM 2534 O O . PRO A 1 322 ? -14.461 8.033 34.922 1.00 93.69 322 PRO A O 1
ATOM 2537 N N . VAL A 1 323 ? -13.525 9.439 36.397 1.00 94.00 323 VAL A N 1
ATOM 2538 C CA . VAL A 1 323 ? -14.717 10.285 36.550 1.00 94.00 323 VAL A CA 1
ATOM 2539 C C . VAL A 1 323 ? -14.935 11.109 35.286 1.00 94.00 323 VAL A C 1
ATOM 2541 O O . VAL A 1 323 ? -16.024 11.059 34.706 1.00 94.00 323 VAL A O 1
ATOM 2544 N N . SER A 1 324 ? -13.907 11.817 34.811 1.00 92.12 324 SER A N 1
ATOM 2545 C CA . SER A 1 324 ? -14.010 12.582 33.565 1.00 92.12 324 SER A CA 1
ATOM 2546 C C . SER A 1 324 ? -14.222 11.672 32.361 1.00 92.12 324 SER A C 1
ATOM 2548 O O . SER A 1 324 ? -15.006 12.013 31.474 1.00 92.12 324 SER A O 1
ATOM 2550 N N . PHE A 1 325 ? -13.608 10.486 32.347 1.00 92.19 325 PHE A N 1
ATOM 2551 C CA . PHE A 1 325 ? -13.836 9.494 31.301 1.00 92.19 325 PHE A CA 1
ATOM 2552 C C . PHE A 1 325 ? -15.299 9.032 31.237 1.00 92.19 325 PHE A C 1
ATOM 2554 O O . PHE A 1 325 ? -15.886 8.972 30.153 1.00 92.19 325 PHE A O 1
ATOM 2561 N N . GLN A 1 326 ? -15.934 8.773 32.385 1.00 91.88 326 GLN A N 1
ATOM 2562 C CA . GLN A 1 326 ? -17.360 8.442 32.432 1.00 91.88 326 GLN A CA 1
ATOM 2563 C C . GLN A 1 326 ? -18.242 9.593 31.938 1.00 91.88 326 GLN A C 1
ATOM 2565 O O . GLN A 1 326 ? -19.213 9.352 31.219 1.00 91.88 326 GLN A O 1
ATOM 2570 N N . VAL A 1 327 ? -17.928 10.838 32.311 1.00 92.00 327 VAL A N 1
ATOM 2571 C CA . VAL A 1 327 ? -18.665 12.022 31.837 1.00 92.00 327 VAL A CA 1
ATOM 2572 C C . VAL A 1 327 ? -18.534 12.159 30.321 1.00 92.00 327 VAL A C 1
ATOM 2574 O O . VAL A 1 327 ? -19.547 12.280 29.632 1.00 92.00 327 VAL A O 1
ATOM 2577 N N . PHE A 1 328 ? -17.313 12.065 29.795 1.00 90.81 328 PHE A N 1
ATOM 2578 C CA . PHE A 1 328 ? -17.040 12.104 28.361 1.00 90.81 328 PHE A CA 1
ATOM 2579 C C . PHE A 1 328 ? -17.799 11.004 27.608 1.00 90.81 328 PHE A C 1
ATOM 2581 O O . PHE A 1 328 ? -18.501 11.289 26.639 1.00 90.81 328 PHE A O 1
ATOM 2588 N N . THR A 1 329 ? -17.749 9.770 28.115 1.00 90.69 329 THR A N 1
ATOM 2589 C CA . THR A 1 329 ? -18.441 8.616 27.528 1.00 90.69 329 THR A CA 1
ATOM 2590 C C . THR A 1 329 ? -19.952 8.835 27.462 1.00 90.69 329 THR A C 1
ATOM 2592 O O . THR A 1 329 ? -20.574 8.597 26.428 1.00 90.69 329 THR A O 1
ATOM 2595 N N . LYS A 1 330 ? -20.558 9.341 28.545 1.00 89.50 330 LYS A N 1
ATOM 2596 C CA . LYS A 1 330 ? -21.995 9.654 28.590 1.00 89.50 330 LYS A CA 1
ATOM 2597 C C . LYS A 1 330 ? -22.374 10.737 27.585 1.00 89.50 330 LYS A C 1
ATOM 2599 O O . LYS A 1 330 ? -23.381 10.589 26.899 1.00 89.50 330 LYS A O 1
ATOM 2604 N N . LEU A 1 331 ? -21.578 11.803 27.488 1.00 90.56 331 LEU A N 1
ATOM 2605 C CA . LEU A 1 331 ? -21.818 12.890 26.538 1.00 90.56 331 LEU A CA 1
ATOM 2606 C C . LEU A 1 331 ? -21.728 12.399 25.091 1.00 90.56 331 LEU A C 1
ATOM 2608 O O . LEU A 1 331 ? -22.605 12.716 24.289 1.00 90.56 331 LEU A O 1
ATOM 2612 N N . PHE A 1 332 ? -20.717 11.589 24.772 1.00 90.81 332 PHE A N 1
ATOM 2613 C CA . PHE A 1 332 ? -20.560 11.016 23.440 1.00 90.81 332 PHE A CA 1
ATOM 2614 C C . PHE A 1 332 ? -21.717 10.076 23.085 1.00 90.81 332 PHE A C 1
ATOM 2616 O O . PHE A 1 332 ? -22.329 10.235 22.032 1.00 90.81 332 PHE A O 1
ATOM 2623 N N . LEU A 1 333 ? -22.085 9.150 23.978 1.00 88.56 333 LEU A N 1
ATOM 2624 C CA . LEU A 1 333 ? -23.220 8.249 23.753 1.00 88.56 333 LEU A CA 1
ATOM 2625 C C . LEU A 1 333 ? -24.527 9.020 23.569 1.00 88.56 333 LEU A C 1
ATOM 2627 O O . LEU A 1 333 ? -25.278 8.750 22.633 1.00 88.56 333 LEU A O 1
ATOM 2631 N N . HIS A 1 334 ? -24.772 10.027 24.404 1.00 87.00 334 HIS A N 1
ATOM 2632 C CA . HIS A 1 334 ? -25.947 10.876 24.274 1.00 87.00 334 HIS A CA 1
ATOM 2633 C C . HIS A 1 334 ? -25.988 11.587 22.914 1.00 87.00 334 HIS A C 1
ATOM 2635 O O . HIS A 1 334 ? -27.016 11.561 22.237 1.00 87.00 334 HIS A O 1
ATOM 2641 N N . TRP A 1 335 ? -24.856 12.142 22.470 1.00 89.50 335 TRP A N 1
ATOM 2642 C CA . TRP A 1 335 ? -24.732 12.716 21.132 1.00 89.50 335 TRP A CA 1
ATOM 2643 C C . TRP A 1 335 ? -25.027 11.684 20.032 1.00 89.50 335 TRP A C 1
ATOM 2645 O O . TRP A 1 335 ? -25.801 11.989 19.128 1.00 89.50 335 TRP A O 1
ATOM 2655 N N . THR A 1 336 ? -24.512 10.450 20.124 1.00 89.00 336 THR A N 1
ATOM 2656 C CA . THR A 1 336 ? -24.802 9.402 19.121 1.00 89.00 336 THR A CA 1
ATOM 2657 C C . THR A 1 336 ? -26.278 9.000 19.070 1.00 89.00 336 THR A C 1
ATOM 2659 O O . THR A 1 336 ? -26.816 8.754 17.989 1.00 89.00 336 THR A O 1
ATOM 2662 N N . MET A 1 337 ? -26.974 8.982 20.212 1.00 87.06 337 MET A N 1
ATOM 2663 C CA . MET A 1 337 ? -28.418 8.723 20.265 1.00 87.06 337 MET A CA 1
ATOM 2664 C C . MET A 1 337 ? -29.226 9.854 19.617 1.00 87.06 337 MET A C 1
ATOM 2666 O O . MET A 1 337 ? -30.207 9.596 18.927 1.00 87.06 337 MET A O 1
ATOM 2670 N N . VAL A 1 338 ? -28.805 11.108 19.791 1.00 87.25 338 VAL A N 1
ATOM 2671 C CA . VAL A 1 338 ? -29.440 12.247 19.110 1.00 87.25 338 VAL A CA 1
ATOM 2672 C C . VAL A 1 338 ? -29.156 12.215 17.608 1.00 87.25 338 VAL A C 1
ATOM 2674 O O . VAL A 1 338 ? -30.071 12.373 16.804 1.00 87.25 338 VAL A O 1
ATOM 2677 N N . ALA A 1 339 ? -27.908 11.955 17.213 1.00 86.38 339 ALA A N 1
ATOM 2678 C CA . ALA A 1 339 ? -27.496 11.898 15.811 1.00 86.38 339 ALA A CA 1
ATOM 2679 C C . ALA A 1 339 ? -28.197 10.776 15.022 1.00 86.38 339 ALA A C 1
ATOM 2681 O O . ALA A 1 339 ? -28.472 10.935 13.836 1.00 86.38 339 ALA A O 1
ATOM 2682 N N . SER A 1 340 ? -28.523 9.662 15.680 1.00 84.31 340 SER A N 1
ATOM 2683 C CA . SER A 1 340 ? -29.304 8.558 15.097 1.00 84.31 340 SER A CA 1
ATOM 2684 C C . SER A 1 340 ? -30.818 8.774 15.127 1.00 84.31 340 SER A C 1
ATOM 2686 O O . SER A 1 340 ? -31.559 7.941 14.611 1.00 84.31 340 SER A O 1
ATOM 2688 N N . GLY A 1 341 ? -31.292 9.874 15.719 1.00 86.06 341 GLY A N 1
ATOM 2689 C CA . GLY A 1 341 ? -32.716 10.179 15.851 1.00 86.06 341 GLY A CA 1
ATOM 2690 C C . GLY A 1 341 ? -33.438 9.393 16.948 1.00 86.06 341 GLY A C 1
ATOM 2691 O O . GLY A 1 341 ? -34.656 9.507 17.059 1.00 86.06 341 GLY A O 1
ATOM 2692 N N . VAL A 1 342 ? -32.715 8.628 17.775 1.00 84.50 342 VAL A N 1
ATOM 2693 C CA . VAL A 1 342 ? -33.282 7.922 18.939 1.00 84.50 342 VAL A CA 1
ATOM 2694 C C . VAL A 1 342 ? -33.728 8.918 20.014 1.00 84.50 342 VAL A C 1
ATOM 2696 O O . VAL A 1 342 ? -34.735 8.698 20.684 1.00 84.50 342 VAL A O 1
ATOM 2699 N N . LEU A 1 343 ? -33.004 10.031 20.171 1.00 85.31 343 LEU A N 1
ATOM 2700 C CA . LEU A 1 343 ? -33.359 11.124 21.079 1.00 85.31 343 LEU A CA 1
ATOM 2701 C C . LEU A 1 343 ? -33.563 12.445 20.323 1.00 85.31 343 LEU A C 1
ATOM 2703 O O . LEU A 1 343 ? -32.895 12.692 19.317 1.00 85.31 343 LEU A O 1
ATOM 2707 N N . PRO A 1 344 ? -34.457 13.330 20.800 1.00 84.88 344 PRO A N 1
ATOM 2708 C CA . PRO A 1 344 ? -34.665 14.624 20.167 1.00 84.88 344 PRO A CA 1
ATOM 2709 C C . PRO A 1 344 ? -33.491 15.572 20.446 1.00 84.88 344 PRO A C 1
ATOM 2711 O O . PRO A 1 344 ? -32.957 15.600 21.548 1.00 84.88 344 PRO A O 1
ATOM 2714 N N . ILE A 1 345 ? -33.147 16.430 19.478 1.00 84.19 345 ILE A N 1
ATOM 2715 C CA . ILE A 1 345 ? -32.042 17.411 19.583 1.00 84.19 345 ILE A CA 1
ATOM 2716 C C . ILE A 1 345 ? -32.147 18.297 20.835 1.00 84.19 345 ILE A C 1
ATOM 2718 O O . ILE A 1 345 ? -31.130 18.706 21.394 1.00 84.19 345 ILE A O 1
ATOM 2722 N N . SER A 1 346 ? -33.365 18.554 21.319 1.00 82.75 346 SER A N 1
ATOM 2723 C CA . SER A 1 346 ? -33.621 19.331 22.534 1.00 82.75 346 SER A CA 1
ATOM 2724 C C . SER A 1 346 ? -32.975 18.751 23.796 1.00 82.75 346 SER A C 1
ATOM 2726 O O . SER A 1 346 ? -32.771 19.493 24.755 1.00 82.75 346 SER A O 1
ATOM 2728 N N . THR A 1 347 ? -32.626 17.459 23.827 1.00 79.44 347 THR A N 1
ATOM 2729 C CA . THR A 1 347 ? -31.934 16.868 24.982 1.00 79.44 347 THR A CA 1
ATOM 2730 C C . THR A 1 347 ? -30.490 17.355 25.111 1.00 79.44 347 THR A C 1
ATOM 2732 O O . THR A 1 347 ? -29.967 17.383 26.223 1.00 79.44 347 THR A O 1
ATOM 2735 N N . LEU A 1 348 ? -29.849 17.816 24.026 1.00 73.88 348 LEU A N 1
ATOM 2736 C CA . LEU A 1 348 ? -28.473 18.335 24.058 1.00 73.88 348 LEU A CA 1
ATOM 2737 C C . LEU A 1 348 ? -28.336 19.669 24.813 1.00 73.88 348 LEU A C 1
ATOM 2739 O O . LEU A 1 348 ? -27.234 20.026 25.218 1.00 73.88 348 LEU A O 1
ATOM 2743 N N . SER A 1 349 ? -29.431 20.408 25.026 1.00 63.16 349 SER A N 1
ATOM 2744 C CA . SER A 1 349 ? -29.412 21.737 25.662 1.00 63.16 349 SER A CA 1
ATOM 2745 C C . SER A 1 349 ? -29.326 21.714 27.195 1.00 63.16 349 SER A C 1
ATOM 2747 O O . SER A 1 349 ? -29.257 22.775 27.816 1.00 63.16 349 SER A O 1
ATOM 2749 N N . GLY A 1 350 ? -29.292 20.536 27.823 1.00 59.88 350 GLY A N 1
ATOM 2750 C CA . GLY A 1 350 ? -28.977 20.404 29.245 1.00 59.88 350 GLY A CA 1
ATOM 2751 C C . GLY A 1 350 ? -27.484 20.621 29.472 1.00 59.88 350 GLY A C 1
ATOM 2752 O O . GLY A 1 350 ? -26.718 19.663 29.435 1.00 59.88 350 GLY A O 1
ATOM 2753 N N . GLY A 1 351 ? -27.066 21.877 29.657 1.00 49.72 351 GLY A N 1
ATOM 2754 C CA . GLY A 1 351 ? -25.670 22.239 29.887 1.00 49.72 351 GLY A CA 1
ATOM 2755 C C . GLY A 1 351 ? -25.043 21.354 30.962 1.00 49.72 351 GLY A C 1
ATOM 2756 O O . GLY A 1 351 ? -25.464 21.378 32.118 1.00 49.72 351 GLY A O 1
ATOM 2757 N N . ALA A 1 352 ? -24.041 20.561 30.576 1.00 47.84 352 ALA A N 1
ATOM 2758 C CA . ALA A 1 352 ? -23.194 19.877 31.534 1.00 47.84 352 ALA A CA 1
ATOM 2759 C C . ALA A 1 352 ? -22.529 20.960 32.386 1.00 47.84 352 ALA A C 1
ATOM 2761 O O . ALA A 1 352 ? -21.652 21.689 31.919 1.00 47.84 352 ALA A O 1
ATOM 2762 N N . HIS A 1 353 ? -22.995 21.107 33.622 1.00 46.53 353 HIS A N 1
ATOM 2763 C CA . HIS A 1 353 ? -22.329 21.926 34.616 1.00 46.53 353 HIS A CA 1
ATOM 2764 C C . HIS A 1 353 ? -21.013 21.210 34.928 1.00 46.53 353 HIS A C 1
ATOM 2766 O O . HIS A 1 353 ? -20.959 20.321 35.775 1.00 46.53 353 HIS A O 1
ATOM 2772 N N . PHE A 1 354 ? -19.958 21.525 34.175 1.00 43.31 354 PHE A N 1
ATOM 2773 C CA . PHE A 1 354 ? -18.617 21.098 34.541 1.00 43.31 354 PHE A CA 1
ATOM 2774 C C . PHE A 1 354 ? -18.340 21.698 35.923 1.00 43.31 354 PHE A C 1
ATOM 2776 O O . PHE A 1 354 ? -18.509 22.913 36.086 1.00 43.31 354 PHE A O 1
ATOM 2783 N N . PRO A 1 355 ? -17.990 20.893 36.941 1.00 40.22 355 PRO A N 1
ATOM 2784 C CA . PRO A 1 355 ? -17.536 21.454 38.199 1.00 40.22 355 PRO A CA 1
ATOM 2785 C C . PRO A 1 355 ? -16.313 22.311 37.873 1.00 40.22 355 PRO A C 1
ATOM 2787 O O . PRO A 1 355 ? -15.318 21.798 37.360 1.00 40.22 355 PRO A O 1
ATOM 2790 N N . SER A 1 356 ? -16.412 23.626 38.092 1.00 36.16 356 SER A N 1
ATOM 2791 C CA . SER A 1 356 ? -15.256 24.514 37.977 1.00 36.16 356 SER A CA 1
ATOM 2792 C C . SER A 1 356 ? -14.122 23.904 38.787 1.00 36.16 356 SER A C 1
ATOM 2794 O O . SER A 1 356 ? -14.306 23.600 39.969 1.00 36.16 356 SER A O 1
ATOM 2796 N N . ALA A 1 357 ? -12.969 23.708 38.144 1.00 40.69 357 ALA A N 1
ATOM 2797 C CA . ALA A 1 357 ? -11.754 23.315 38.836 1.00 40.69 357 ALA A CA 1
ATOM 2798 C C . ALA A 1 357 ? -11.569 24.239 40.054 1.00 40.69 357 ALA A C 1
ATOM 2800 O O . ALA A 1 357 ? -11.779 25.451 39.915 1.00 40.69 357 ALA A O 1
ATOM 2801 N N . PRO A 1 358 ? -11.236 23.703 41.241 1.00 39.12 358 PRO A N 1
ATOM 2802 C CA . PRO A 1 358 ? -11.049 24.527 42.422 1.00 39.12 358 PRO A CA 1
ATOM 2803 C C . PRO A 1 358 ? -9.991 25.583 42.111 1.00 39.12 358 PRO A C 1
ATOM 2805 O O . PRO A 1 358 ? -8.848 25.264 41.780 1.00 39.12 358 PRO A O 1
ATOM 2808 N N . THR A 1 359 ? -10.403 26.848 42.168 1.00 35.78 359 THR A N 1
ATOM 2809 C CA . THR A 1 359 ? -9.521 27.997 42.005 1.00 35.78 359 THR A CA 1
ATOM 2810 C C . THR A 1 359 ? -8.368 27.840 42.996 1.00 35.78 359 THR A C 1
ATOM 2812 O O . THR A 1 359 ? -8.639 27.740 44.196 1.00 35.78 359 THR A O 1
ATOM 2815 N N . PRO A 1 360 ? -7.097 27.804 42.558 1.00 34.09 360 PRO A N 1
ATOM 2816 C CA . PRO A 1 360 ? -5.989 27.774 43.492 1.00 34.09 360 PRO A CA 1
ATOM 2817 C C . PRO A 1 360 ? -5.989 29.101 44.249 1.00 34.09 360 PRO A C 1
ATOM 2819 O O . PRO A 1 360 ? -5.634 30.153 43.717 1.00 34.09 360 PRO A O 1
ATOM 2822 N N . THR A 1 361 ? -6.430 29.063 45.503 1.00 34.00 361 THR A N 1
ATOM 2823 C CA . THR A 1 361 ? -6.187 30.136 46.458 1.00 34.00 361 THR A CA 1
ATOM 2824 C C . THR A 1 361 ? -4.684 30.213 46.666 1.00 34.00 361 THR A C 1
ATOM 2826 O O . THR A 1 361 ? -4.105 29.373 47.348 1.00 34.00 361 THR A O 1
ATOM 2829 N N . ASN A 1 362 ? -4.051 31.206 46.047 1.00 38.22 362 ASN A N 1
ATOM 2830 C CA . ASN A 1 362 ? -2.733 31.677 46.445 1.00 38.22 362 ASN A CA 1
ATOM 2831 C C . ASN A 1 362 ? -2.806 32.188 47.890 1.00 38.22 362 ASN A C 1
ATOM 2833 O O . ASN A 1 362 ? -3.577 33.113 48.157 1.00 38.22 362 ASN A O 1
ATOM 2837 N N . PRO A 1 363 ? -1.911 31.734 48.776 1.00 40.75 363 PRO A N 1
ATOM 2838 C CA . PRO A 1 363 ? -1.298 32.627 49.730 1.00 40.75 363 PRO A CA 1
ATOM 2839 C C . PRO A 1 363 ? 0.135 32.896 49.275 1.00 40.75 363 PRO A C 1
ATOM 2841 O O . PRO A 1 363 ? 1.017 32.040 49.302 1.00 40.75 363 PRO A O 1
ATOM 2844 N N . VAL A 1 364 ? 0.353 34.142 48.866 1.00 37.50 364 VAL A N 1
ATOM 2845 C CA . VAL A 1 364 ? 1.670 34.765 48.848 1.00 37.50 364 VAL A CA 1
ATOM 2846 C C . VAL A 1 364 ? 2.214 34.717 50.272 1.00 37.50 364 VAL A C 1
ATOM 2848 O O . VAL A 1 364 ? 1.776 35.496 51.112 1.00 37.50 364 VAL A O 1
ATOM 2851 N N . GLN A 1 365 ? 3.189 33.851 50.534 1.00 32.22 365 GLN A N 1
ATOM 2852 C CA . GLN A 1 365 ? 4.243 34.140 51.500 1.00 32.22 365 GLN A CA 1
ATOM 2853 C C . GLN A 1 365 ? 5.582 33.661 50.945 1.00 32.22 365 GLN A C 1
ATOM 2855 O O . GLN A 1 365 ? 5.877 32.473 50.854 1.00 32.22 365 GLN A O 1
ATOM 2860 N N . ASN A 1 366 ? 6.394 34.649 50.569 1.00 34.03 366 ASN A N 1
ATOM 2861 C CA . ASN A 1 366 ? 7.831 34.515 50.422 1.00 34.03 366 ASN A CA 1
ATOM 2862 C C . ASN A 1 366 ? 8.409 33.972 51.731 1.00 34.03 366 ASN A C 1
ATOM 2864 O O . ASN A 1 366 ? 8.375 34.648 52.757 1.00 34.03 366 ASN A O 1
ATOM 2868 N N . THR A 1 367 ? 8.999 32.786 51.695 1.00 29.73 367 THR A N 1
ATOM 2869 C CA . THR A 1 367 ? 10.026 32.394 52.658 1.00 29.73 367 THR A CA 1
ATOM 2870 C C . THR A 1 367 ? 11.058 31.569 51.907 1.00 29.73 367 THR A C 1
ATOM 2872 O O . THR A 1 367 ? 10.834 30.415 51.555 1.00 29.73 367 THR A O 1
ATOM 2875 N N . MET A 1 368 ? 12.188 32.214 51.613 1.00 29.28 368 MET A N 1
ATOM 2876 C CA . MET A 1 368 ? 13.429 31.538 51.263 1.00 29.28 368 MET A CA 1
ATOM 2877 C C . MET A 1 368 ? 13.812 30.614 52.415 1.00 29.28 368 MET A C 1
ATOM 2879 O O . MET A 1 368 ? 14.169 31.116 53.476 1.00 29.28 368 MET A O 1
ATOM 2883 N N . LEU A 1 369 ? 13.812 29.299 52.200 1.00 27.52 369 LEU A N 1
ATOM 2884 C CA . LEU A 1 369 ? 14.602 28.389 53.020 1.00 27.52 369 LEU A CA 1
ATOM 2885 C C . LEU A 1 369 ? 15.257 27.300 52.164 1.00 27.52 369 LEU A C 1
ATOM 2887 O O . LEU A 1 369 ? 14.625 26.608 51.372 1.00 27.52 369 LEU A O 1
ATOM 2891 N N . ALA A 1 370 ? 16.571 27.262 52.356 1.00 26.83 370 ALA A N 1
ATOM 2892 C CA . ALA A 1 370 ? 17.610 26.350 51.916 1.00 26.83 370 ALA A CA 1
ATOM 2893 C C . ALA A 1 370 ? 17.194 24.927 51.500 1.00 26.83 370 ALA A C 1
ATOM 2895 O O . ALA A 1 370 ? 16.527 24.200 52.229 1.00 26.83 370 ALA A O 1
ATOM 2896 N N . VAL A 1 371 ? 17.764 24.507 50.370 1.00 27.59 371 VAL A N 1
ATOM 2897 C CA . VAL A 1 371 ? 18.003 23.109 50.002 1.00 27.59 371 VAL A CA 1
ATOM 2898 C C . VAL A 1 371 ? 19.130 22.556 50.884 1.00 27.59 371 VAL A C 1
ATOM 2900 O O . VAL A 1 371 ? 20.227 23.118 50.847 1.00 27.59 371 VAL A O 1
ATOM 2903 N N . PRO A 1 372 ? 18.950 21.428 51.591 1.00 32.41 372 PRO A N 1
ATOM 2904 C CA . PRO A 1 372 ? 20.059 20.564 51.938 1.00 32.41 372 PRO A CA 1
ATOM 2905 C C . PRO A 1 372 ? 20.129 19.412 50.936 1.00 32.41 372 PRO A C 1
ATOM 2907 O O . PRO A 1 372 ? 19.201 18.620 50.777 1.00 32.41 372 PRO A O 1
ATOM 2910 N N . ALA A 1 373 ? 21.275 19.323 50.270 1.00 29.36 373 ALA A N 1
ATOM 2911 C CA . ALA A 1 373 ? 21.725 18.101 49.638 1.00 29.36 373 ALA A CA 1
ATOM 2912 C C . ALA A 1 373 ? 21.987 17.050 50.728 1.00 29.36 373 ALA A C 1
ATOM 2914 O O . ALA A 1 373 ? 22.734 17.317 51.669 1.00 29.36 373 ALA A O 1
ATOM 2915 N N . LEU A 1 374 ? 21.429 15.850 50.577 1.00 28.34 374 LEU A N 1
ATOM 2916 C CA . LEU A 1 374 ? 21.949 14.668 51.252 1.00 28.34 374 LEU A CA 1
ATOM 2917 C C . LEU A 1 374 ? 22.106 13.547 50.230 1.00 28.34 374 LEU A C 1
ATOM 2919 O O . LEU A 1 374 ? 21.157 13.126 49.570 1.00 28.34 374 LEU A O 1
ATOM 2923 N N . ALA A 1 375 ? 23.353 13.123 50.080 1.00 32.91 375 ALA A N 1
ATOM 2924 C CA . ALA A 1 375 ? 23.765 12.000 49.270 1.00 32.91 375 ALA A CA 1
ATOM 2925 C C . ALA A 1 375 ? 23.576 10.679 50.037 1.00 32.91 375 ALA A C 1
ATOM 2927 O O . ALA A 1 375 ? 23.842 10.621 51.231 1.00 32.91 375 ALA A O 1
ATOM 2928 N N . GLN A 1 376 ? 23.201 9.648 49.269 1.00 32.81 376 GLN A N 1
ATOM 2929 C CA . GLN A 1 376 ? 23.551 8.222 49.385 1.00 32.81 376 GLN A CA 1
ATOM 2930 C C . GLN A 1 376 ? 23.252 7.462 50.693 1.00 32.81 376 GLN A C 1
ATOM 2932 O O . GLN A 1 376 ? 23.846 7.728 51.728 1.00 32.81 376 GLN A O 1
ATOM 2937 N N . SER A 1 377 ? 22.496 6.359 50.580 1.00 29.73 377 SER A N 1
ATOM 2938 C CA . SER A 1 377 ? 23.036 5.001 50.807 1.00 29.73 377 SER A CA 1
ATOM 2939 C C . SER A 1 377 ? 21.975 3.903 50.603 1.00 29.73 377 SER A C 1
ATOM 2941 O O . SER A 1 377 ? 20.912 3.943 51.210 1.00 29.73 377 SER A O 1
ATOM 2943 N N . LEU A 1 378 ? 22.331 2.941 49.740 1.00 30.38 378 LEU A N 1
ATOM 2944 C CA . LEU A 1 378 ? 22.037 1.496 49.723 1.00 30.38 378 LEU A CA 1
ATOM 2945 C C . LEU A 1 378 ? 20.953 0.913 50.656 1.00 30.38 378 LEU A C 1
ATOM 2947 O O . LEU A 1 378 ? 21.106 0.992 51.869 1.00 30.38 378 LEU A O 1
ATOM 2951 N N . GLN A 1 379 ? 20.040 0.101 50.100 1.00 33.28 379 GLN A N 1
ATOM 2952 C CA . GLN A 1 379 ? 20.143 -1.374 50.149 1.00 33.28 379 GLN A CA 1
ATOM 2953 C C . GLN A 1 379 ? 19.047 -2.077 49.323 1.00 33.28 379 GLN A C 1
ATOM 2955 O O . GLN A 1 379 ? 17.892 -1.660 49.306 1.00 33.28 379 GLN A O 1
ATOM 2960 N N . ASP A 1 380 ? 19.474 -3.142 48.638 1.00 33.38 380 ASP A N 1
ATOM 2961 C CA . ASP A 1 380 ? 18.667 -4.225 48.068 1.00 33.38 380 ASP A CA 1
ATOM 2962 C C . ASP A 1 380 ? 17.676 -4.798 49.091 1.00 33.38 380 ASP A C 1
ATOM 2964 O O . ASP A 1 380 ? 18.084 -5.096 50.212 1.00 33.38 380 ASP A O 1
ATOM 2968 N N . ASP A 1 381 ? 16.449 -5.115 48.662 1.00 31.42 381 ASP A N 1
ATOM 2969 C CA . ASP A 1 381 ? 15.916 -6.445 48.965 1.00 31.42 381 ASP A CA 1
ATOM 2970 C C . ASP A 1 381 ? 14.866 -6.930 47.956 1.00 31.42 381 ASP A C 1
ATOM 2972 O O . ASP A 1 381 ? 14.047 -6.182 47.418 1.00 31.42 381 ASP A O 1
ATOM 2976 N N . ARG A 1 382 ? 14.942 -8.230 47.681 1.00 31.12 382 ARG A N 1
ATOM 2977 C CA . ARG A 1 382 ? 14.138 -8.984 46.716 1.00 31.12 382 ARG A CA 1
ATOM 2978 C C . ARG A 1 382 ? 12.789 -9.377 47.325 1.00 31.12 382 ARG A C 1
ATOM 2980 O O . ARG A 1 382 ? 12.775 -9.940 48.411 1.00 31.12 382 ARG A O 1
ATOM 2987 N N . ASN A 1 383 ? 11.689 -9.276 46.569 1.00 33.38 383 ASN A N 1
ATOM 2988 C CA . ASN A 1 383 ? 10.802 -10.431 46.325 1.00 33.38 383 ASN A CA 1
ATOM 2989 C C . ASN A 1 383 ? 9.690 -10.154 45.289 1.00 33.38 383 ASN A C 1
ATOM 2991 O O . ASN A 1 383 ? 9.227 -9.019 45.178 1.00 33.38 383 ASN A O 1
ATOM 2995 N N . PRO A 1 384 ? 9.232 -11.184 44.546 1.00 43.28 384 PRO A N 1
ATOM 2996 C CA . PRO A 1 384 ? 8.206 -11.062 43.518 1.00 43.28 384 PRO A CA 1
ATOM 2997 C C . PRO A 1 384 ? 6.795 -11.295 44.082 1.00 43.28 384 PRO A C 1
ATOM 2999 O O . PRO A 1 384 ? 6.569 -12.219 44.862 1.00 43.28 384 PRO A O 1
ATOM 3002 N N . VAL A 1 385 ? 5.822 -10.508 43.618 1.00 33.34 385 VAL A N 1
ATOM 3003 C CA . VAL A 1 385 ? 4.391 -10.795 43.794 1.00 33.34 385 VAL A CA 1
ATOM 3004 C C . VAL A 1 385 ? 3.826 -11.227 42.446 1.00 33.34 385 VAL A C 1
ATOM 3006 O O . VAL A 1 385 ? 3.575 -10.412 41.563 1.00 33.34 385 VAL A O 1
ATOM 3009 N N . THR A 1 386 ? 3.632 -12.534 42.294 1.00 35.00 386 THR A N 1
ATOM 3010 C CA . THR A 1 386 ? 2.837 -13.123 41.215 1.00 35.00 386 THR A CA 1
ATOM 3011 C C . THR A 1 386 ? 1.365 -12.998 41.600 1.00 35.00 386 THR A C 1
ATOM 3013 O O . THR A 1 386 ? 0.934 -13.574 42.599 1.00 35.00 386 THR A O 1
ATOM 3016 N N . GLN A 1 387 ? 0.591 -12.232 40.831 1.00 31.14 387 GLN A N 1
ATOM 3017 C CA . GLN A 1 387 ? -0.860 -12.162 40.987 1.00 31.14 387 GLN A CA 1
ATOM 3018 C C . GLN A 1 387 ? -1.523 -13.448 40.484 1.00 31.14 387 GLN A C 1
ATOM 3020 O O . GLN A 1 387 ? -1.219 -13.960 39.405 1.00 31.14 387 GLN A O 1
ATOM 3025 N N . ALA A 1 388 ? -2.437 -13.958 41.304 1.00 28.62 388 ALA A N 1
ATOM 3026 C CA . ALA A 1 388 ? -3.270 -15.112 41.036 1.00 28.62 388 ALA A CA 1
ATOM 3027 C C . ALA A 1 388 ? -4.312 -14.803 39.949 1.00 28.62 388 ALA A C 1
ATOM 3029 O O . ALA A 1 388 ? -5.060 -13.831 40.036 1.00 28.62 388 ALA A O 1
ATOM 3030 N N . SER A 1 389 ? -4.380 -15.674 38.943 1.00 25.86 389 SER A N 1
ATOM 3031 C CA . SER A 1 389 ? -5.479 -15.752 37.985 1.00 25.86 389 SER A CA 1
ATOM 3032 C C . SER A 1 389 ? -6.565 -16.656 38.572 1.00 25.86 389 SER A C 1
ATOM 3034 O O . SER A 1 389 ? -6.377 -17.868 38.674 1.00 25.86 389 SER A O 1
ATOM 3036 N N . THR A 1 390 ? -7.694 -16.077 38.978 1.00 29.52 390 THR A N 1
ATOM 3037 C CA . THR A 1 390 ? -8.877 -16.837 39.403 1.00 29.52 390 THR A CA 1
ATOM 3038 C C . THR A 1 390 ? -9.838 -16.943 38.225 1.00 29.52 390 THR A C 1
ATOM 3040 O O . THR A 1 390 ? -10.526 -15.988 37.873 1.00 29.52 390 THR A O 1
ATOM 3043 N N . ARG A 1 391 ? -9.884 -18.128 37.613 1.00 25.84 391 ARG A N 1
ATOM 3044 C CA . ARG A 1 391 ? -10.877 -18.529 36.613 1.00 25.84 391 ARG A CA 1
ATOM 3045 C C . ARG A 1 391 ? -11.976 -19.301 37.345 1.00 25.84 391 ARG A C 1
ATOM 3047 O O . ARG A 1 391 ? -11.762 -20.447 37.726 1.00 25.84 391 ARG A O 1
ATOM 3054 N N . VAL A 1 392 ? -13.134 -18.680 37.568 1.00 30.89 392 VAL A N 1
ATOM 3055 C CA . VAL A 1 392 ? -14.333 -19.393 38.035 1.00 30.89 392 VAL A CA 1
ATOM 3056 C C . VAL A 1 392 ? -15.080 -19.895 36.806 1.00 30.89 392 VAL A C 1
ATOM 3058 O O . VAL A 1 392 ? -15.596 -19.109 36.017 1.00 30.89 392 VAL A O 1
ATOM 3061 N N . GLY A 1 393 ? -15.089 -21.215 36.632 1.00 26.72 393 GLY A N 1
ATOM 3062 C CA . GLY A 1 393 ? -16.035 -21.896 35.761 1.00 26.72 393 GLY A CA 1
ATOM 3063 C C . GLY A 1 393 ? -17.366 -22.067 36.487 1.00 26.72 393 GLY A C 1
ATOM 3064 O O . GLY A 1 393 ? -17.390 -22.508 37.633 1.00 26.72 393 GLY A O 1
ATOM 3065 N N . ALA A 1 394 ? -18.459 -21.742 35.807 1.00 31.48 394 ALA A N 1
ATOM 3066 C CA . ALA A 1 394 ? -19.789 -22.212 36.155 1.00 31.48 394 ALA A CA 1
ATOM 3067 C C . ALA A 1 394 ? -20.241 -23.136 35.024 1.00 31.48 394 ALA A C 1
ATOM 3069 O O . ALA A 1 394 ? -20.382 -22.711 33.878 1.00 31.48 394 ALA A O 1
ATOM 3070 N N . GLY A 1 395 ? -20.382 -24.416 35.354 1.00 28.70 395 GLY A N 1
ATOM 3071 C CA . GLY A 1 395 ? -21.087 -25.391 34.543 1.00 28.70 395 GLY A CA 1
ATOM 3072 C C . GLY A 1 395 ? -22.436 -25.713 35.178 1.00 28.70 395 GLY A C 1
ATOM 3073 O O . GLY A 1 395 ? -22.550 -25.718 36.402 1.00 28.70 395 GLY A O 1
ATOM 3074 N N . LEU A 1 396 ? -23.369 -26.066 34.292 1.00 32.75 396 LEU A N 1
ATOM 3075 C CA . LEU A 1 396 ? -24.585 -26.860 34.491 1.00 32.75 396 LEU A CA 1
ATOM 3076 C C . LEU A 1 396 ? -25.815 -26.153 35.085 1.00 32.75 396 LEU A C 1
ATOM 3078 O O . LEU A 1 396 ? -25.943 -25.973 36.293 1.00 32.75 396 LEU A O 1
ATOM 3082 N N . ALA A 1 397 ? -26.782 -25.901 34.200 1.00 38.72 397 ALA A N 1
ATOM 3083 C CA . ALA A 1 397 ? -27.995 -26.718 34.137 1.00 38.72 397 ALA A CA 1
ATOM 3084 C C . ALA A 1 397 ? -28.168 -27.228 32.700 1.00 38.72 397 ALA A C 1
ATOM 3086 O O . ALA A 1 397 ? -27.812 -26.453 31.780 1.00 38.72 397 ALA A O 1
#